Protein AF-A0A914TSH4-F1 (afdb_monomer)

Structure (mmCIF, N/CA/C/O backbone):
data_AF-A0A914TSH4-F1
#
_entry.id   AF-A0A914TSH4-F1
#
loop_
_atom_site.group_PDB
_atom_site.id
_atom_site.type_symbol
_atom_site.label_atom_id
_atom_site.label_alt_id
_atom_site.label_comp_id
_atom_site.label_asym_id
_atom_site.label_entity_id
_atom_site.label_seq_id
_atom_site.pdbx_PDB_ins_code
_atom_site.Cartn_x
_atom_site.Cartn_y
_atom_site.Cartn_z
_atom_site.occupancy
_atom_site.B_iso_or_equiv
_atom_site.auth_seq_id
_atom_site.auth_comp_id
_atom_site.auth_asym_id
_atom_site.auth_atom_id
_atom_site.pdbx_PDB_model_num
ATOM 1 N N . MET A 1 1 ? -80.966 27.528 54.114 1.00 31.36 1 MET A N 1
ATOM 2 C CA . MET A 1 1 ? -80.465 26.159 53.871 1.00 31.36 1 MET A CA 1
ATOM 3 C C . MET A 1 1 ? -79.794 26.132 52.509 1.00 31.36 1 MET A C 1
ATOM 5 O O . MET A 1 1 ? -80.444 26.576 51.578 1.00 31.36 1 MET A O 1
ATOM 9 N N . GLN A 1 2 ? -78.557 25.606 52.466 1.00 27.44 2 GLN A N 1
ATOM 10 C CA . GLN A 1 2 ? -77.833 25.006 51.320 1.00 27.44 2 GLN A CA 1
ATOM 11 C C . GLN A 1 2 ? -77.553 25.887 50.081 1.00 27.44 2 GLN A C 1
ATOM 13 O O . GLN A 1 2 ? -78.381 26.679 49.671 1.00 27.44 2 GLN A O 1
ATOM 18 N N . SER A 1 3 ? -76.422 25.795 49.381 1.00 27.14 3 SER A N 1
ATOM 19 C CA . SER A 1 3 ? -75.168 25.039 49.536 1.00 27.14 3 SER A CA 1
ATOM 20 C C . SER A 1 3 ? -74.209 25.528 48.442 1.00 27.14 3 SER A C 1
ATOM 22 O O . SER A 1 3 ? -74.629 25.719 47.303 1.00 27.14 3 SER A O 1
ATOM 24 N N . VAL A 1 4 ? -72.933 25.697 48.787 1.00 34.81 4 VAL A N 1
ATOM 25 C CA . VAL A 1 4 ? -71.831 26.100 47.899 1.00 34.81 4 VAL A CA 1
ATOM 26 C C . VAL A 1 4 ? -71.098 24.851 47.394 1.00 34.81 4 VAL A C 1
ATOM 28 O O . VAL A 1 4 ? -70.793 23.966 48.189 1.00 34.81 4 VAL A O 1
ATOM 31 N N . LEU A 1 5 ? -70.762 24.809 46.101 1.00 30.48 5 LEU A N 1
ATOM 32 C CA . LEU A 1 5 ? -69.767 23.902 45.509 1.00 30.48 5 LEU A CA 1
ATOM 33 C C . LEU A 1 5 ? -68.772 24.735 44.676 1.00 30.48 5 LEU A C 1
ATOM 35 O O . LEU A 1 5 ? -69.229 25.525 43.848 1.00 30.48 5 LEU A O 1
ATOM 39 N N . PRO A 1 6 ? -67.443 24.590 44.860 1.00 34.09 6 PRO A N 1
ATOM 40 C CA . PRO A 1 6 ? -66.451 25.310 44.071 1.00 34.09 6 PRO A CA 1
ATOM 41 C C . PRO A 1 6 ? -65.865 24.470 42.923 1.00 34.09 6 PRO A C 1
ATOM 43 O O . PRO A 1 6 ? -65.708 23.253 43.001 1.00 34.09 6 PRO A O 1
ATOM 46 N N . SER A 1 7 ? -65.500 25.183 41.861 1.00 31.00 7 SER A N 1
ATOM 47 C CA . SER A 1 7 ? -64.808 24.745 40.649 1.00 31.00 7 SER A CA 1
ATOM 48 C C . SER A 1 7 ? -63.428 24.126 40.924 1.00 31.00 7 SER A C 1
ATOM 50 O O . SER A 1 7 ? -62.534 24.799 41.442 1.00 31.00 7 SER A O 1
ATOM 52 N N . GLY A 1 8 ? -63.242 22.865 40.523 1.00 29.42 8 GLY A N 1
ATOM 53 C CA . GLY A 1 8 ? -61.968 22.142 40.556 1.00 29.42 8 GLY A CA 1
ATOM 54 C C . GLY A 1 8 ? -61.125 22.375 39.298 1.00 29.42 8 GLY A C 1
ATOM 55 O O . GLY A 1 8 ? -61.619 22.321 38.176 1.00 29.42 8 GLY A O 1
ATOM 56 N N . SER A 1 9 ? -59.840 22.644 39.512 1.00 28.81 9 SER A N 1
ATOM 57 C CA . SER A 1 9 ? -58.816 22.910 38.505 1.00 28.81 9 SER A CA 1
ATOM 58 C C . SER A 1 9 ? -58.264 21.619 37.886 1.00 28.81 9 SER A C 1
ATOM 60 O O . SER A 1 9 ? -57.811 20.718 38.589 1.00 28.81 9 SER A O 1
ATOM 62 N N . ASN A 1 10 ? -58.231 21.555 36.553 1.00 31.81 10 ASN A N 1
ATOM 63 C CA . ASN A 1 10 ? -57.461 20.556 35.812 1.00 31.81 10 ASN A CA 1
ATOM 64 C C . ASN A 1 10 ? -55.961 20.885 35.915 1.00 31.81 10 ASN A C 1
ATOM 66 O O . ASN A 1 10 ? -55.483 21.825 35.279 1.00 31.81 10 ASN A O 1
ATOM 70 N N . ARG A 1 11 ? -55.206 20.103 36.697 1.00 29.78 11 ARG A N 1
ATOM 71 C CA . ARG A 1 11 ? -53.736 20.040 36.618 1.00 29.78 11 ARG A CA 1
ATOM 72 C C . ARG A 1 11 ? -53.318 18.846 35.747 1.00 29.78 11 ARG A C 1
ATOM 74 O O . ARG A 1 11 ? -53.762 17.736 36.032 1.00 29.78 11 ARG A O 1
ATOM 81 N N . PRO A 1 12 ? -52.438 19.022 34.745 1.00 31.62 12 PRO A N 1
ATOM 82 C CA . PRO A 1 12 ? -51.828 17.906 34.029 1.00 31.62 12 PRO A CA 1
ATOM 83 C C . PRO A 1 12 ? -50.793 17.190 34.909 1.00 31.62 12 PRO A C 1
ATOM 85 O O . PRO A 1 12 ? -50.011 17.827 35.620 1.00 31.62 12 PRO A O 1
ATOM 88 N N . ILE A 1 13 ? -50.771 15.860 34.831 1.00 33.56 13 ILE A N 1
ATOM 89 C CA . ILE A 1 13 ? -49.806 14.993 35.513 1.00 33.56 13 ILE A CA 1
ATOM 90 C C . ILE A 1 13 ? -48.432 15.123 34.832 1.00 33.56 13 ILE A C 1
ATOM 92 O O . ILE A 1 13 ? -48.186 14.608 33.749 1.00 33.56 13 ILE A O 1
ATOM 96 N N . SER A 1 14 ? -47.578 15.893 35.505 1.00 34.06 14 SER A N 1
ATOM 97 C CA . SER A 1 14 ? -46.116 15.821 35.628 1.00 34.06 14 SER A CA 1
ATOM 98 C C . SER A 1 14 ? -45.246 15.433 34.413 1.00 34.06 14 SER A C 1
ATOM 100 O O . SER A 1 14 ? -44.970 14.269 34.128 1.00 34.06 14 SER A O 1
ATOM 102 N N . SER A 1 15 ? -44.625 16.475 33.861 1.00 37.78 15 SER A N 1
ATOM 103 C CA . SER A 1 15 ? -43.420 16.565 33.021 1.00 37.78 15 SER A CA 1
ATOM 104 C C . SER A 1 15 ? -42.094 16.203 33.736 1.00 37.78 15 SER A C 1
ATOM 106 O O . SER A 1 15 ? -41.021 16.730 33.422 1.00 37.78 15 SER A O 1
ATOM 108 N N . SER A 1 16 ? -42.127 15.311 34.725 1.00 34.12 16 SER A N 1
ATOM 109 C CA . SER A 1 16 ? -40.992 15.042 35.625 1.00 34.12 16 SER A CA 1
ATOM 110 C C . SER A 1 16 ? -39.987 14.003 35.109 1.00 34.12 16 SER A C 1
ATOM 112 O O . SER A 1 16 ? -38.845 14.009 35.557 1.00 34.12 16 SER A O 1
ATOM 114 N N . ILE A 1 17 ? -40.345 13.160 34.133 1.00 36.62 17 ILE A N 1
ATOM 115 C CA . ILE A 1 17 ? -39.396 12.194 33.534 1.00 36.62 17 ILE A CA 1
ATOM 116 C C . ILE A 1 17 ? -38.556 12.860 32.428 1.00 36.62 17 ILE A C 1
ATOM 118 O O . ILE A 1 17 ? -37.361 12.605 32.300 1.00 36.62 17 ILE A O 1
ATOM 122 N N . SER A 1 18 ? -39.143 13.795 31.674 1.00 35.25 18 SER A N 1
ATOM 123 C CA . SER A 1 18 ? -38.455 14.502 30.581 1.00 35.25 18 SER A CA 1
ATOM 124 C C . SER A 1 18 ? -37.430 15.538 31.060 1.00 35.25 18 SER A C 1
ATOM 126 O O . SER A 1 18 ? -36.549 15.921 30.293 1.00 35.25 18 SER A O 1
ATOM 128 N N . SER A 1 19 ? -37.535 16.012 32.303 1.00 32.09 19 SER A N 1
ATOM 129 C CA . SER A 1 19 ? -36.677 17.072 32.851 1.00 32.09 19 SER A CA 1
ATOM 130 C C . SER A 1 19 ? -35.422 16.549 33.564 1.00 32.09 19 SER A C 1
ATOM 132 O O . SER A 1 19 ? -34.485 17.319 33.776 1.00 32.09 19 SER A O 1
ATOM 134 N N . GLN A 1 20 ? -35.345 15.250 33.885 1.00 35.47 20 GLN A N 1
ATOM 135 C CA . GLN A 1 20 ? -34.131 14.645 34.457 1.00 35.47 20 GLN A CA 1
ATOM 136 C C . GLN A 1 20 ? -33.036 14.390 33.409 1.00 35.47 20 GLN A C 1
ATOM 138 O O . GLN A 1 20 ? -31.855 14.528 33.719 1.00 35.47 20 GLN A O 1
ATOM 143 N N . PHE A 1 21 ? -33.402 14.119 32.152 1.00 43.84 21 PHE A N 1
ATOM 144 C CA . PHE A 1 21 ? -32.431 13.931 31.065 1.00 43.84 21 PHE A CA 1
ATOM 145 C C . PHE A 1 21 ? -31.728 15.226 30.629 1.00 43.84 21 PHE A C 1
ATOM 147 O O . PHE A 1 21 ? -30.649 15.170 30.047 1.00 43.84 21 PHE A O 1
ATOM 154 N N . GLN A 1 22 ? -32.289 16.399 30.939 1.00 39.47 22 GLN A N 1
ATOM 155 C CA . GLN A 1 22 ? -31.724 17.691 30.528 1.00 39.47 22 GLN A CA 1
ATOM 156 C C . GLN A 1 22 ? -30.560 18.187 31.408 1.00 39.47 22 GLN A C 1
ATOM 158 O O . GLN A 1 22 ? -29.979 19.224 31.098 1.00 39.47 22 GLN A O 1
ATOM 163 N N . LYS A 1 23 ? -30.192 17.477 32.489 1.00 43.12 23 LYS A N 1
ATOM 164 C CA . LYS A 1 23 ? -29.119 17.899 33.417 1.00 43.12 23 LYS A CA 1
ATOM 165 C C . LYS A 1 23 ? -27.863 17.022 33.433 1.00 43.12 23 LYS A C 1
ATOM 167 O O . LYS A 1 23 ? -26.890 17.420 34.070 1.00 43.12 23 LYS A O 1
ATOM 172 N N . GLN A 1 24 ? -27.837 15.875 32.752 1.00 51.62 24 GLN A N 1
ATOM 173 C CA . GLN A 1 24 ? -26.616 15.063 32.665 1.00 51.62 24 GLN A CA 1
ATOM 174 C C . GLN A 1 24 ? -25.695 15.597 31.566 1.00 51.62 24 GLN A C 1
ATOM 176 O O . GLN A 1 24 ? -26.117 15.795 30.425 1.00 51.62 24 GLN A O 1
ATOM 181 N N . LYS A 1 25 ? -24.421 15.831 31.901 1.00 75.12 25 LYS A N 1
ATOM 182 C CA . LYS A 1 25 ? -23.419 16.243 30.909 1.00 75.12 25 LYS A CA 1
ATOM 183 C C . LYS A 1 25 ? -23.277 15.128 29.863 1.00 75.12 25 LYS A C 1
ATOM 185 O O . LYS A 1 25 ? -23.212 13.966 30.265 1.00 75.12 25 LYS A O 1
ATOM 190 N N . PRO A 1 26 ? -23.147 15.445 28.557 1.00 81.12 26 PRO A N 1
ATOM 191 C CA . PRO A 1 26 ? -23.009 14.447 27.493 1.00 81.12 26 PRO A CA 1
ATOM 192 C C . PRO A 1 26 ? -22.024 13.312 27.793 1.00 81.12 26 PRO A C 1
ATOM 194 O O . PRO A 1 26 ? -22.265 12.150 27.494 1.00 81.12 26 PRO A O 1
ATOM 197 N N . VAL A 1 27 ? -20.935 13.652 28.475 1.00 86.69 27 VAL A N 1
ATOM 198 C CA . VAL A 1 27 ? -19.877 12.733 28.893 1.00 86.69 27 VAL A CA 1
ATOM 199 C C . VAL A 1 27 ? -20.374 11.586 29.790 1.00 86.69 27 VAL A C 1
ATOM 201 O O . VAL A 1 27 ? -19.926 10.457 29.616 1.00 86.69 27 VAL A O 1
ATOM 204 N N . GLU A 1 28 ? -21.286 11.837 30.731 1.00 89.00 28 GLU A N 1
ATOM 205 C CA . GLU A 1 28 ? -21.681 10.864 31.768 1.00 89.00 28 GLU A CA 1
ATOM 206 C C . GLU A 1 28 ? -22.537 9.725 31.201 1.00 89.00 28 GLU A C 1
ATOM 208 O O . GLU A 1 28 ? -22.284 8.543 31.466 1.00 89.00 28 GLU A O 1
ATOM 213 N N . TRP A 1 29 ? -23.523 10.060 30.367 1.00 89.12 29 TRP A N 1
ATOM 214 C CA . TRP A 1 29 ? -24.368 9.046 29.742 1.00 89.12 29 TRP A CA 1
ATOM 215 C C . TRP A 1 29 ? -23.636 8.320 28.608 1.00 89.12 29 TRP A C 1
ATOM 217 O O . TRP A 1 29 ? -23.819 7.111 28.465 1.00 89.12 29 TRP A O 1
ATOM 227 N N . ILE A 1 30 ? -22.744 8.998 27.864 1.00 93.75 30 ILE A N 1
ATOM 228 C CA . ILE A 1 30 ? -21.856 8.335 26.891 1.00 93.75 30 ILE A CA 1
ATOM 229 C C . ILE A 1 30 ? -20.968 7.327 27.621 1.00 93.75 30 ILE A C 1
ATOM 231 O O . ILE A 1 30 ? -20.860 6.183 27.189 1.00 93.75 30 ILE A O 1
ATOM 235 N N . SER A 1 31 ? -20.377 7.711 28.756 1.00 93.44 31 SER A N 1
ATOM 236 C CA . SER A 1 31 ? -19.563 6.799 29.564 1.00 93.44 31 SER A CA 1
ATOM 237 C C . SER A 1 31 ? -20.365 5.587 30.038 1.00 93.44 31 SER A C 1
ATOM 239 O O . SER A 1 31 ? -19.867 4.468 29.968 1.00 93.44 31 SER A O 1
ATOM 241 N N . SER A 1 32 ? -21.612 5.786 30.470 1.00 94.06 32 SER A N 1
ATOM 242 C CA . SER A 1 32 ? -22.492 4.695 30.914 1.00 94.06 32 SER A CA 1
ATOM 243 C C . SER A 1 32 ? -22.866 3.742 29.771 1.00 94.06 32 SER A C 1
ATOM 245 O O . SER A 1 32 ? -22.896 2.525 29.957 1.00 94.06 32 SER A O 1
ATOM 247 N N . LEU A 1 33 ? -23.120 4.281 28.572 1.00 95.81 33 LEU A N 1
ATOM 248 C CA . LEU A 1 33 ? -23.376 3.492 27.366 1.00 95.81 33 LEU A CA 1
ATOM 249 C C . LEU A 1 33 ? -22.146 2.663 26.971 1.00 95.81 33 LEU A C 1
ATOM 251 O O . LEU A 1 33 ? -22.271 1.467 26.710 1.00 95.81 33 LEU A O 1
ATOM 255 N N . ILE A 1 34 ? -20.962 3.280 26.967 1.00 96.88 34 ILE A N 1
ATOM 256 C CA . ILE A 1 34 ? -19.705 2.599 26.635 1.00 96.88 34 ILE A CA 1
ATOM 257 C C . ILE A 1 34 ? -19.362 1.534 27.679 1.00 96.88 34 ILE A C 1
ATOM 259 O O . ILE A 1 34 ? -18.927 0.451 27.299 1.00 96.88 34 ILE A O 1
ATOM 263 N N . GLN A 1 35 ? -19.598 1.795 28.968 1.00 95.62 35 GLN A N 1
ATOM 264 C CA . GLN A 1 35 ? -19.380 0.806 30.024 1.00 95.62 35 GLN A CA 1
ATOM 265 C C . GLN A 1 35 ? -20.257 -0.430 29.809 1.00 95.62 35 GLN A C 1
ATOM 267 O O . GLN A 1 35 ? -19.746 -1.544 29.793 1.00 95.62 35 GLN A O 1
ATOM 272 N N . ARG A 1 36 ? -21.556 -0.242 29.537 1.00 94.38 36 ARG A N 1
ATOM 273 C CA . ARG A 1 36 ? -22.469 -1.356 29.233 1.00 94.38 36 ARG A CA 1
ATOM 274 C C . ARG A 1 36 ? -21.995 -2.165 28.028 1.00 94.38 36 ARG A C 1
ATOM 276 O O . ARG A 1 36 ? -22.022 -3.390 28.058 1.00 94.38 36 ARG A O 1
ATOM 283 N N . TYR A 1 37 ? -21.575 -1.476 26.972 1.00 95.75 37 TYR A N 1
ATOM 284 C CA . TYR A 1 37 ? -21.017 -2.110 25.785 1.00 95.75 37 TYR A CA 1
ATOM 285 C C . TYR A 1 37 ? -19.747 -2.914 26.110 1.00 95.75 37 TYR A C 1
ATOM 287 O O . TYR A 1 37 ? -19.612 -4.052 25.670 1.00 95.75 37 TYR A O 1
ATOM 295 N N . GLN A 1 38 ? -18.845 -2.358 26.924 1.00 95.06 38 GLN A N 1
ATOM 296 C CA . GLN A 1 38 ? -17.629 -3.029 27.377 1.00 95.06 38 GLN A CA 1
ATOM 297 C C . GLN A 1 38 ? -17.945 -4.276 28.213 1.00 95.06 38 GLN A C 1
ATOM 299 O O . GLN A 1 38 ? -17.349 -5.325 27.973 1.00 95.06 38 GLN A O 1
ATOM 304 N N . ASP A 1 39 ? -18.880 -4.200 29.158 1.00 92.19 39 ASP A N 1
ATOM 305 C CA . ASP A 1 39 ? -19.254 -5.323 30.031 1.00 92.19 39 ASP A CA 1
ATOM 306 C C . ASP A 1 39 ? -19.832 -6.511 29.239 1.00 92.19 39 ASP A C 1
ATOM 308 O O . ASP A 1 39 ? -19.694 -7.661 29.649 1.00 92.19 39 ASP A O 1
ATOM 312 N N . GLN A 1 40 ? -20.424 -6.245 28.070 1.00 91.50 40 GLN A N 1
ATOM 313 C CA . GLN A 1 40 ? -20.997 -7.249 27.164 1.00 91.50 40 GLN A CA 1
ATOM 314 C C . GLN A 1 40 ? -19.957 -7.956 26.276 1.00 91.50 40 GLN A C 1
ATOM 316 O O . GLN A 1 40 ? -20.297 -8.916 25.581 1.00 91.50 40 GLN A O 1
ATOM 321 N N . LEU A 1 41 ? -18.695 -7.512 26.267 1.00 92.19 41 LEU A N 1
ATOM 322 C CA . LEU A 1 41 ? -17.661 -8.104 25.416 1.00 92.19 41 LEU A CA 1
ATOM 323 C C . LEU A 1 41 ? -17.258 -9.516 25.888 1.00 92.19 41 LEU A C 1
ATOM 325 O O . LEU A 1 41 ? -17.175 -9.758 27.096 1.00 92.19 41 LEU A O 1
ATOM 329 N N . PRO A 1 42 ? -16.905 -10.436 24.965 1.00 89.69 42 PRO A N 1
ATOM 330 C CA . PRO A 1 42 ? -16.430 -11.789 25.296 1.00 89.69 42 PRO A CA 1
ATOM 331 C C . PRO A 1 42 ? -15.313 -11.838 26.344 1.00 89.69 42 PRO A C 1
ATOM 333 O O . PRO A 1 42 ? -15.267 -12.727 27.191 1.00 89.69 42 PRO A O 1
ATOM 336 N N . THR A 1 43 ? -14.416 -10.853 26.314 1.00 8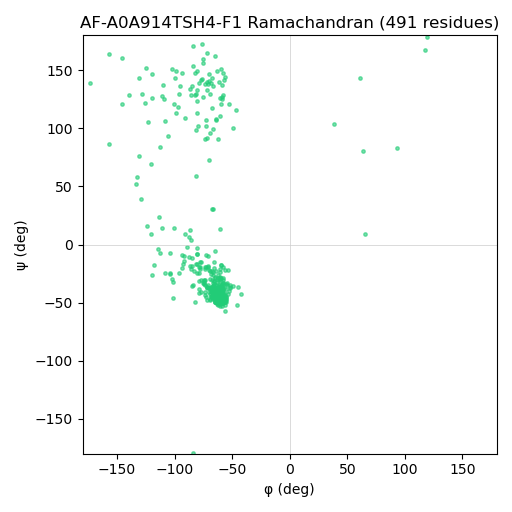9.12 43 THR A N 1
ATOM 337 C CA . THR A 1 43 ? -13.306 -10.728 27.268 1.00 89.12 43 THR A CA 1
ATOM 338 C C . THR A 1 43 ? -13.742 -10.435 28.704 1.00 89.12 43 THR A C 1
ATOM 340 O O . THR A 1 43 ? -12.988 -10.744 29.618 1.00 89.12 43 THR A O 1
ATOM 343 N N . ASN A 1 44 ? -14.925 -9.855 28.917 1.00 86.81 44 ASN A N 1
ATOM 344 C CA . ASN A 1 44 ? -15.442 -9.537 30.253 1.00 86.81 44 ASN A CA 1
ATOM 345 C C . ASN A 1 44 ? -16.499 -10.538 30.723 1.00 86.81 44 ASN A C 1
ATOM 347 O O . ASN A 1 44 ? -16.612 -10.799 31.917 1.00 86.81 44 ASN A O 1
ATOM 351 N N . THR A 1 45 ? -17.242 -11.139 29.795 1.00 83.12 45 THR A N 1
ATOM 352 C CA . THR A 1 45 ? -18.240 -12.166 30.121 1.00 83.12 45 THR A CA 1
ATOM 353 C C . THR A 1 45 ? -17.618 -13.545 30.348 1.00 83.12 45 THR A C 1
ATOM 355 O O . THR A 1 45 ? -18.214 -14.373 31.037 1.00 83.12 45 THR A O 1
ATOM 358 N N . GLY A 1 46 ? -16.439 -13.817 29.769 1.00 72.94 46 GLY A N 1
ATOM 359 C CA . GLY A 1 46 ? -15.738 -15.102 29.885 1.00 72.94 46 GLY A CA 1
ATOM 360 C C . GLY A 1 46 ? -16.479 -16.279 29.239 1.00 72.94 46 GLY A C 1
ATOM 361 O O . GLY A 1 46 ? -16.092 -17.431 29.429 1.00 72.94 46 GLY A O 1
ATOM 362 N N . LYS A 1 47 ? -17.552 -16.004 28.488 1.00 71.12 47 LYS A N 1
ATOM 363 C CA . LYS A 1 47 ? -18.437 -16.994 27.869 1.00 71.12 47 LYS A CA 1
ATOM 364 C C . LYS A 1 47 ? -18.536 -16.748 26.359 1.00 71.12 47 LYS A C 1
ATOM 366 O 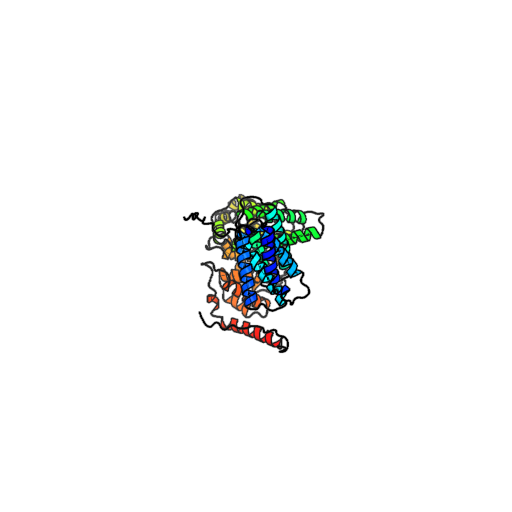O . LYS A 1 47 ? -18.389 -15.607 25.917 1.00 71.12 47 LYS A O 1
ATOM 371 N N . PRO A 1 48 ? -18.797 -17.793 25.551 1.00 67.19 48 PRO A N 1
ATOM 372 C CA . PRO A 1 48 ? -19.171 -17.609 24.153 1.00 67.19 48 PRO A CA 1
ATOM 373 C C . PRO A 1 48 ? -20.403 -16.703 24.049 1.00 67.19 48 PRO A C 1
ATOM 375 O O . PRO A 1 48 ? -21.296 -16.782 24.891 1.00 67.19 48 PRO A O 1
ATOM 378 N N . ILE A 1 49 ? -20.460 -15.868 23.009 1.00 75.50 49 ILE A N 1
ATOM 379 C CA . ILE A 1 49 ? -21.596 -14.967 22.774 1.00 75.50 49 ILE A CA 1
ATOM 380 C C . ILE A 1 49 ? -22.854 -15.804 22.505 1.00 75.50 49 ILE A C 1
ATOM 382 O O . ILE A 1 49 ? -22.993 -16.383 21.424 1.00 75.50 49 ILE A O 1
ATOM 386 N N . ASP A 1 50 ? -23.777 -15.835 23.464 1.00 81.12 50 ASP A N 1
ATOM 387 C CA . ASP A 1 50 ? -25.117 -16.379 23.266 1.00 81.12 50 ASP A CA 1
ATOM 388 C C . ASP A 1 50 ? -26.012 -15.404 22.475 1.00 81.12 50 ASP A C 1
ATOM 390 O O . ASP A 1 50 ? -25.635 -14.275 22.140 1.00 81.12 50 ASP A O 1
ATOM 394 N N . ARG A 1 51 ? -27.215 -15.860 22.110 1.00 84.56 51 ARG A N 1
ATOM 395 C CA . ARG A 1 51 ? -28.137 -15.083 21.270 1.00 84.56 51 ARG A CA 1
ATOM 396 C C . ARG A 1 51 ? -28.566 -13.770 21.936 1.00 84.56 51 ARG A C 1
ATOM 398 O O . ARG A 1 51 ? -28.661 -12.757 21.246 1.00 84.56 51 ARG A O 1
ATOM 405 N N . GLU A 1 52 ? -28.811 -13.786 23.243 1.00 84.69 52 GLU A N 1
ATOM 406 C CA . GLU A 1 52 ? -29.281 -12.622 24.004 1.00 84.69 52 GLU A CA 1
ATOM 407 C C . GLU A 1 52 ? -28.175 -11.576 24.165 1.00 84.69 52 GLU A C 1
ATOM 409 O O . GLU A 1 52 ? -28.377 -10.405 23.835 1.00 84.69 52 GLU A O 1
ATOM 414 N N . THR A 1 53 ? -26.970 -11.999 24.556 1.00 82.81 53 THR A N 1
ATOM 415 C CA . THR A 1 53 ? -25.787 -11.132 24.645 1.00 82.81 53 THR A CA 1
ATOM 416 C C . THR A 1 53 ? -25.492 -10.502 23.289 1.00 82.81 53 THR A C 1
ATOM 418 O O . THR A 1 53 ? -25.193 -9.311 23.217 1.00 82.81 53 THR A O 1
ATOM 421 N N . ARG A 1 54 ? -25.658 -11.251 22.189 1.00 86.62 54 ARG A N 1
ATOM 422 C CA . ARG A 1 54 ? -25.496 -10.705 20.834 1.00 86.62 54 ARG A CA 1
ATOM 423 C C . ARG A 1 54 ? -26.512 -9.614 20.508 1.00 86.62 54 ARG A C 1
ATOM 425 O O . ARG A 1 54 ? -26.144 -8.601 19.923 1.00 86.62 54 ARG A O 1
ATOM 432 N N . GLN A 1 55 ? -27.780 -9.804 20.867 1.00 88.38 55 GLN A N 1
ATOM 433 C CA . GLN A 1 55 ? -28.824 -8.800 20.639 1.00 88.38 55 GLN A CA 1
ATOM 434 C C . GLN A 1 55 ? -28.583 -7.530 21.460 1.00 88.38 55 GLN A C 1
ATOM 436 O O . GLN A 1 55 ? -28.716 -6.420 20.937 1.00 88.38 55 GLN A O 1
ATOM 441 N N . LEU A 1 56 ? -28.185 -7.683 22.724 1.00 87.88 56 LEU A N 1
ATOM 442 C CA . LEU A 1 56 ? -27.839 -6.562 23.594 1.00 87.88 56 LEU A CA 1
ATOM 443 C C . LEU A 1 56 ? -26.624 -5.796 23.065 1.00 87.88 56 LEU A C 1
ATOM 445 O O . LEU A 1 56 ? -26.669 -4.569 22.981 1.00 87.88 56 LEU A O 1
ATOM 449 N N . LEU A 1 57 ? -25.587 -6.516 22.640 1.00 90.31 57 LEU A N 1
ATOM 450 C CA . LEU A 1 57 ? -24.392 -5.936 22.040 1.00 90.31 57 LEU A CA 1
ATOM 451 C C . LEU A 1 57 ? -24.730 -5.167 20.756 1.00 90.31 57 LEU A C 1
ATOM 453 O O . LEU A 1 57 ? -24.295 -4.030 20.607 1.00 90.31 57 LEU A O 1
ATOM 457 N N . ASN A 1 58 ? -25.560 -5.734 19.874 1.00 90.94 58 ASN A N 1
ATOM 458 C CA . ASN A 1 58 ? -26.026 -5.058 18.659 1.00 90.94 58 ASN A CA 1
ATOM 459 C C . ASN A 1 58 ? -26.823 -3.786 18.981 1.00 90.94 58 ASN A C 1
ATOM 461 O O . ASN A 1 58 ? -26.669 -2.769 18.312 1.00 90.94 58 ASN A O 1
ATOM 465 N N . THR A 1 59 ? -27.645 -3.815 20.033 1.00 93.00 59 THR A N 1
ATOM 466 C CA . THR A 1 59 ? -28.394 -2.632 20.480 1.00 93.00 59 THR A CA 1
ATOM 467 C C . THR A 1 59 ? -27.441 -1.540 20.969 1.00 93.00 59 THR A C 1
ATOM 469 O O . THR A 1 59 ? -27.525 -0.398 20.516 1.00 93.00 59 THR A O 1
ATOM 472 N N . SER A 1 60 ? -26.494 -1.893 21.848 1.00 94.50 60 SER A N 1
ATOM 473 C CA . SER A 1 60 ? -25.455 -0.979 22.336 1.00 94.50 60 SER A CA 1
ATOM 474 C C . SER A 1 60 ? -24.636 -0.402 21.178 1.00 94.50 60 SER A C 1
ATOM 476 O O . SER A 1 60 ? -24.415 0.806 21.125 1.00 94.50 60 SER A O 1
ATOM 478 N N . HIS A 1 61 ? -24.249 -1.248 20.222 1.00 94.19 61 HIS A N 1
ATOM 479 C CA . HIS A 1 61 ? -23.535 -0.878 19.006 1.00 94.19 61 HIS A CA 1
ATOM 480 C C . HIS A 1 61 ? -24.294 0.190 18.210 1.00 94.19 61 HIS A C 1
ATOM 482 O O . HIS A 1 61 ? -23.778 1.287 18.017 1.00 94.19 61 HIS A O 1
ATOM 488 N N . THR A 1 62 ? -25.549 -0.063 17.824 1.00 95.31 62 THR A N 1
ATOM 489 C CA . THR A 1 62 ? -26.364 0.906 17.071 1.00 95.31 62 THR A CA 1
ATOM 490 C C . THR A 1 62 ? -26.545 2.225 17.825 1.00 95.31 62 THR A C 1
ATOM 492 O O . THR A 1 62 ? -26.470 3.298 17.223 1.00 95.31 62 THR A O 1
ATOM 495 N N . CYS A 1 63 ? -26.737 2.182 19.148 1.00 95.44 63 CYS A N 1
ATOM 496 C CA . CYS A 1 63 ? -26.783 3.394 19.966 1.00 95.44 63 CYS A CA 1
ATOM 497 C C . CYS A 1 63 ? -25.467 4.179 19.895 1.00 95.44 63 CYS A C 1
ATOM 499 O O . CYS A 1 63 ? -25.500 5.393 19.707 1.00 95.44 63 CYS A O 1
ATOM 501 N N . ILE A 1 64 ? -24.320 3.503 20.004 1.00 97.31 64 ILE A N 1
ATOM 502 C CA . ILE A 1 64 ? -22.995 4.127 19.904 1.00 97.31 64 ILE A CA 1
ATOM 503 C C . ILE A 1 64 ? -22.808 4.796 18.535 1.00 97.31 64 ILE A C 1
ATOM 505 O O . ILE A 1 64 ? -22.369 5.947 18.494 1.00 97.31 64 ILE A O 1
ATOM 509 N N . ILE A 1 65 ? -23.200 4.133 17.439 1.00 96.62 65 ILE A N 1
ATOM 510 C CA . ILE A 1 65 ? -23.129 4.714 16.087 1.00 96.62 65 ILE A CA 1
ATOM 511 C C . ILE A 1 65 ? -23.990 5.981 15.988 1.00 96.62 65 ILE A C 1
ATOM 513 O O . ILE A 1 65 ? -23.528 7.007 15.504 1.00 96.62 65 ILE A O 1
ATOM 517 N N . ASN A 1 66 ? -25.223 5.965 16.498 1.00 94.25 66 ASN A N 1
ATOM 518 C CA . ASN A 1 66 ? -26.093 7.146 16.447 1.00 94.25 66 ASN A CA 1
ATOM 519 C C . ASN A 1 66 ? -25.545 8.319 17.271 1.00 94.25 66 ASN A C 1
ATOM 521 O O . ASN A 1 66 ? -25.641 9.476 16.866 1.00 94.25 66 ASN A O 1
ATOM 525 N N . VAL A 1 67 ? -24.939 8.024 18.418 1.00 94.56 67 VAL A N 1
ATOM 526 C CA . VAL A 1 67 ? -24.336 9.031 19.296 1.00 94.56 67 VAL A CA 1
ATOM 527 C C . VAL A 1 67 ? -23.067 9.625 18.682 1.00 94.56 67 VAL A C 1
ATOM 529 O O . VAL A 1 67 ? -22.802 10.822 18.844 1.00 94.56 67 VAL A O 1
ATOM 532 N N . SER A 1 68 ? -22.287 8.823 17.951 1.00 93.88 68 SER A N 1
ATOM 533 C CA . SER A 1 68 ? -21.040 9.272 17.326 1.00 93.88 68 SER A CA 1
ATOM 534 C C . SER A 1 68 ? -21.268 10.383 16.295 1.00 93.88 68 SER A C 1
ATOM 536 O O . SER A 1 68 ? -20.426 11.272 16.180 1.00 93.88 68 SER A O 1
ATOM 538 N N . LYS A 1 69 ? -22.443 10.430 15.651 1.00 91.25 69 LYS A N 1
ATOM 539 C CA . LYS A 1 69 ? -22.822 11.481 14.687 1.00 91.25 69 LYS A CA 1
ATOM 540 C C . LYS A 1 69 ? -22.711 12.896 15.261 1.00 91.25 69 LYS A C 1
ATOM 542 O O . LYS A 1 69 ? -22.325 13.825 14.558 1.00 91.25 69 LYS A O 1
ATOM 547 N N . HIS A 1 70 ? -22.994 13.062 16.554 1.00 88.69 70 HIS A N 1
ATOM 548 C CA . HIS A 1 70 ? -22.933 14.362 17.234 1.00 88.69 70 HIS A CA 1
ATOM 549 C C . HIS A 1 70 ? -21.751 14.481 18.208 1.00 88.69 70 HIS A C 1
ATOM 551 O O . HIS A 1 70 ? -21.264 15.583 18.467 1.00 88.69 70 HIS A O 1
ATOM 557 N N . HIS A 1 71 ? -21.244 13.357 18.723 1.00 90.31 71 HIS A N 1
ATOM 558 C CA . HIS A 1 71 ? -20.203 13.319 19.755 1.00 90.31 71 HIS A CA 1
ATOM 559 C C . HIS A 1 71 ? -19.021 12.405 19.394 1.00 90.31 71 HIS A C 1
ATOM 561 O O . HIS A 1 71 ? -18.453 11.743 20.265 1.00 90.31 71 HIS A O 1
ATOM 567 N N . LEU A 1 72 ? -18.615 12.403 18.118 1.00 90.56 72 LEU A N 1
ATOM 568 C CA . LEU A 1 72 ? -17.595 11.504 17.561 1.00 90.56 72 LEU A CA 1
ATOM 569 C C . LEU A 1 72 ? -16.336 11.386 18.428 1.00 90.56 72 LEU A C 1
ATOM 571 O O . LEU A 1 72 ? -15.935 10.285 18.779 1.00 90.56 72 LEU A O 1
ATOM 575 N N . HIS A 1 73 ? -15.727 12.513 18.806 1.00 90.31 73 HIS A N 1
ATOM 576 C CA . HIS A 1 73 ? -14.471 12.522 19.564 1.00 90.31 73 HIS A CA 1
ATOM 577 C C . HIS A 1 73 ? -14.584 11.831 20.935 1.00 90.31 73 HIS A C 1
ATOM 579 O O . HIS A 1 73 ? -13.673 11.101 21.322 1.00 90.31 73 HIS A O 1
ATOM 585 N N . LEU A 1 74 ? -15.702 12.008 21.654 1.00 91.62 74 LEU A N 1
ATOM 586 C CA . LEU A 1 74 ? -15.930 11.354 22.948 1.00 91.62 74 LEU A CA 1
ATOM 587 C C . LEU A 1 74 ? -16.104 9.848 22.772 1.00 91.62 74 LEU A C 1
ATOM 589 O O . LEU A 1 74 ? -15.496 9.072 23.510 1.00 91.62 74 LEU A O 1
ATOM 593 N N . VAL A 1 75 ? -16.904 9.449 21.779 1.00 95.00 75 VAL A N 1
ATOM 594 C CA . VAL A 1 75 ? -17.174 8.042 21.467 1.00 95.00 75 VAL A CA 1
ATOM 595 C C . VAL A 1 75 ? -15.898 7.329 21.036 1.00 95.00 75 VAL A C 1
ATOM 597 O O . VAL A 1 75 ? -15.543 6.310 21.619 1.00 95.00 75 VAL A O 1
ATOM 600 N N . VAL A 1 76 ? -15.165 7.888 20.072 1.00 94.38 76 VAL A N 1
ATOM 601 C CA . VAL A 1 76 ? -13.917 7.310 19.558 1.00 94.38 76 VAL A CA 1
ATOM 602 C C . VAL A 1 76 ? -12.881 7.180 20.672 1.00 94.38 76 VAL A C 1
ATOM 604 O O . VAL A 1 76 ? -12.296 6.112 20.839 1.00 94.38 76 VAL A O 1
ATOM 607 N N . LEU A 1 77 ? -12.687 8.219 21.493 1.00 93.06 77 LEU A N 1
ATOM 608 C CA . LEU A 1 77 ? -11.746 8.155 22.612 1.00 93.06 77 LEU A CA 1
ATOM 609 C C . LEU A 1 77 ? -12.143 7.083 23.639 1.00 93.06 77 LEU A C 1
ATOM 611 O O . LEU A 1 77 ? -11.273 6.422 24.209 1.00 93.06 77 LEU A O 1
ATOM 615 N N . ALA A 1 78 ? -13.441 6.912 23.894 1.00 95.62 78 ALA A N 1
ATOM 616 C CA . ALA A 1 78 ? -13.941 5.881 24.793 1.00 95.62 78 ALA A CA 1
ATOM 617 C C . ALA A 1 78 ? -13.762 4.472 24.200 1.00 95.62 78 ALA A C 1
ATOM 619 O O . ALA A 1 78 ? -13.274 3.588 24.897 1.00 95.62 78 ALA A O 1
ATOM 620 N N . LEU A 1 79 ? -14.037 4.272 22.908 1.00 96.94 79 LEU A N 1
ATOM 621 C CA . LEU A 1 79 ? -13.807 2.999 22.214 1.00 96.94 79 LEU A CA 1
ATOM 622 C C . LEU A 1 79 ? -12.321 2.620 22.156 1.00 96.94 79 LEU A C 1
ATOM 624 O O . LEU A 1 79 ? -11.987 1.457 22.360 1.00 96.94 79 LEU A O 1
ATOM 628 N N . VAL A 1 80 ? -11.412 3.583 21.958 1.00 95.56 80 VAL A N 1
ATOM 629 C CA . VAL A 1 80 ? -9.960 3.335 22.045 1.00 95.56 80 VAL A CA 1
ATOM 630 C C . VAL A 1 80 ? -9.561 2.897 23.458 1.00 95.56 80 VAL A C 1
ATOM 632 O O . VAL A 1 80 ? -8.750 1.986 23.608 1.00 95.56 80 VAL A O 1
ATOM 635 N N . ARG A 1 81 ? -10.154 3.485 24.508 1.00 95.88 81 ARG A N 1
ATOM 636 C CA . ARG A 1 81 ? -9.943 3.026 25.895 1.00 95.88 81 ARG A CA 1
ATOM 637 C C . ARG A 1 81 ? -10.436 1.593 26.103 1.00 95.88 81 ARG A C 1
ATOM 639 O O . ARG A 1 81 ? -9.711 0.798 26.696 1.00 95.88 81 ARG A O 1
ATOM 646 N N . VAL A 1 82 ? -11.610 1.248 25.571 1.00 96.56 82 VAL A N 1
ATOM 647 C CA . VAL A 1 82 ? -12.125 -0.131 25.596 1.00 96.56 82 VAL A CA 1
ATOM 648 C C . VAL A 1 82 ? -11.164 -1.076 24.872 1.00 96.56 82 VAL A C 1
ATOM 650 O O . VAL A 1 82 ? -10.813 -2.114 25.423 1.00 96.56 82 VAL A O 1
ATOM 653 N N . LEU A 1 83 ? -10.676 -0.708 23.684 1.00 95.94 83 LEU A N 1
ATOM 654 C CA . LEU A 1 83 ? -9.733 -1.520 22.908 1.00 95.94 83 LEU A CA 1
ATOM 655 C C . LEU A 1 83 ? -8.419 -1.770 23.663 1.00 95.94 83 LEU A C 1
ATOM 657 O O . LEU A 1 83 ? -7.959 -2.908 23.719 1.00 95.94 83 LEU A O 1
ATOM 661 N N . LYS A 1 84 ? -7.856 -0.744 24.313 1.00 94.56 84 LYS A N 1
ATOM 662 C CA . LYS A 1 84 ? -6.680 -0.883 25.191 1.00 94.56 84 LYS A CA 1
ATOM 663 C C . LYS A 1 84 ? -6.949 -1.818 26.376 1.00 94.56 84 LYS A C 1
ATOM 665 O O . LYS A 1 84 ? -6.097 -2.630 26.742 1.00 94.56 84 LYS A O 1
ATOM 670 N N . GLY A 1 85 ? -8.148 -1.749 26.955 1.00 93.62 85 GLY A N 1
ATOM 671 C CA . GLY A 1 85 ? -8.591 -2.673 28.003 1.00 93.62 85 GLY A CA 1
ATOM 672 C C . GLY A 1 85 ? -8.690 -4.117 27.503 1.00 93.62 85 GLY A C 1
ATOM 673 O O . GLY A 1 85 ? -8.180 -5.029 28.146 1.00 93.62 85 GLY A O 1
ATOM 674 N N . VAL A 1 86 ? -9.255 -4.324 26.310 1.00 93.00 86 VAL A N 1
ATOM 675 C CA . VAL A 1 86 ? -9.307 -5.637 25.648 1.00 93.00 86 VAL A CA 1
ATOM 676 C C . VAL A 1 86 ? -7.892 -6.163 25.398 1.00 93.00 86 VAL A C 1
ATOM 678 O O . VAL A 1 86 ? -7.597 -7.300 25.749 1.00 93.00 86 VAL A O 1
ATOM 681 N N . ASN A 1 87 ? -6.994 -5.334 24.857 1.00 90.75 87 ASN A N 1
ATOM 682 C CA . ASN A 1 87 ? -5.616 -5.716 24.538 1.00 90.75 87 ASN A CA 1
ATOM 683 C C . ASN A 1 87 ? -4.771 -6.069 25.770 1.00 90.75 87 ASN A C 1
ATOM 685 O O . ASN A 1 87 ? -3.862 -6.887 25.654 1.00 90.75 87 ASN A O 1
ATOM 689 N N . SER A 1 88 ? -5.068 -5.482 26.931 1.00 90.50 88 SER A N 1
ATOM 690 C CA . SER A 1 88 ? -4.359 -5.760 28.187 1.00 90.50 88 SER A CA 1
ATOM 691 C C . SER A 1 88 ? -4.951 -6.924 28.996 1.00 90.50 88 SER A C 1
ATOM 693 O O . SER A 1 88 ? -4.388 -7.297 30.029 1.00 90.50 88 SER A O 1
ATOM 695 N N . SER A 1 89 ? -6.050 -7.534 28.536 1.00 87.25 89 SER A N 1
ATOM 696 C CA . SER A 1 89 ? -6.711 -8.631 29.246 1.00 87.25 89 SER A CA 1
ATOM 697 C C . SER A 1 89 ? -5.855 -9.904 29.271 1.00 87.25 89 SER A C 1
ATOM 699 O O . SER A 1 89 ? -5.561 -10.492 28.232 1.00 87.25 89 SER A O 1
ATOM 701 N N . ARG A 1 90 ? -5.463 -10.348 30.476 1.00 75.62 90 ARG A N 1
ATOM 702 C CA . ARG A 1 90 ? -4.560 -11.500 30.693 1.00 75.62 90 ARG A CA 1
ATOM 703 C C . ARG A 1 90 ? -5.266 -12.845 30.894 1.00 75.62 90 ARG A C 1
ATOM 705 O O . ARG A 1 90 ? -4.620 -13.879 30.791 1.00 75.62 90 ARG A O 1
ATOM 712 N N . TRP A 1 91 ? -6.566 -12.843 31.192 1.00 66.19 91 TRP A N 1
ATOM 713 C CA . TRP A 1 91 ? -7.297 -14.025 31.683 1.00 66.19 91 TRP A CA 1
ATOM 714 C C . TRP A 1 91 ? -8.351 -14.548 30.699 1.00 66.19 91 TRP A C 1
ATOM 716 O O . TRP A 1 91 ? -9.322 -15.180 31.103 1.00 66.19 91 TRP A O 1
ATOM 726 N N . THR A 1 92 ? -8.199 -14.253 29.407 1.00 74.06 92 THR A N 1
ATOM 727 C CA . THR A 1 92 ? -9.219 -14.547 28.389 1.00 74.06 92 THR A CA 1
ATOM 728 C C . THR A 1 92 ? -8.677 -15.477 27.317 1.00 74.06 92 THR A C 1
ATOM 730 O O . THR A 1 92 ? -7.493 -15.440 26.991 1.00 74.06 92 THR A O 1
ATOM 733 N N . SER A 1 93 ? -9.542 -16.339 26.777 1.00 86.00 93 SER A N 1
ATOM 734 C CA . SER A 1 93 ? -9.158 -17.200 25.659 1.00 86.00 93 SER A CA 1
ATOM 735 C C . SER A 1 93 ? -8.812 -16.357 24.429 1.00 86.00 93 SER A C 1
ATOM 737 O O . SER A 1 93 ? -9.398 -15.296 24.201 1.00 86.00 93 SER A O 1
ATOM 739 N N . GLU A 1 94 ? -7.896 -16.845 23.593 1.00 85.94 94 GLU A N 1
ATOM 740 C CA . GLU A 1 94 ? -7.483 -16.151 22.365 1.00 85.94 94 GLU A CA 1
ATOM 741 C C . GLU A 1 94 ? -8.666 -15.881 21.418 1.00 85.94 94 GLU A C 1
ATOM 743 O O . GLU A 1 94 ? -8.732 -14.840 20.757 1.00 85.94 94 GLU A O 1
ATOM 748 N N . VAL A 1 95 ? -9.650 -16.787 21.410 1.00 86.50 95 VAL A N 1
ATOM 749 C CA . VAL A 1 95 ? -10.900 -16.640 20.657 1.00 86.50 95 VAL A CA 1
ATOM 750 C C . VAL A 1 95 ? -11.718 -15.460 21.181 1.00 86.50 95 VAL A C 1
ATOM 752 O O . VAL A 1 95 ? -12.127 -14.611 20.389 1.00 86.50 95 VAL A O 1
ATOM 755 N N . ALA A 1 96 ? -11.925 -15.364 22.499 1.00 87.44 96 ALA A N 1
ATOM 756 C CA . ALA A 1 96 ? -12.663 -14.257 23.107 1.00 87.44 96 ALA A CA 1
ATOM 757 C C . ALA A 1 96 ? -11.941 -12.919 22.887 1.00 87.44 96 ALA A C 1
ATOM 759 O O . ALA A 1 96 ? -12.570 -11.932 22.509 1.00 87.44 96 ALA A O 1
ATOM 760 N N . LEU A 1 97 ? -10.615 -12.901 23.038 1.00 90.00 97 LEU A N 1
ATOM 761 C CA . LEU A 1 97 ? -9.776 -11.734 22.773 1.00 90.00 97 LEU A CA 1
ATOM 762 C C . LEU A 1 97 ? -9.915 -11.255 21.320 1.00 90.00 97 LEU A C 1
ATOM 764 O O . LEU A 1 97 ? -10.143 -10.071 21.065 1.00 90.00 97 LEU A O 1
ATOM 768 N N . SER A 1 98 ? -9.821 -12.178 20.362 1.00 90.00 98 SER A N 1
ATOM 769 C CA . SER A 1 98 ? -9.943 -11.874 18.934 1.00 90.00 98 SER A CA 1
ATOM 770 C C . SER A 1 98 ? -11.344 -11.385 18.566 1.00 90.00 98 SER A C 1
ATOM 772 O O . SER A 1 98 ? -11.477 -10.412 17.823 1.00 90.00 98 SER A O 1
ATOM 774 N N . GLN A 1 99 ? -12.389 -12.002 19.121 1.00 90.88 99 GLN A N 1
ATOM 775 C CA . GLN A 1 99 ? -13.775 -11.574 18.920 1.00 90.88 99 GLN A CA 1
ATOM 776 C C . GLN A 1 99 ? -14.030 -10.179 19.499 1.00 90.88 99 GLN A C 1
ATOM 778 O O . GLN A 1 99 ? -14.534 -9.318 18.780 1.00 90.88 99 GLN A O 1
ATOM 783 N N . SER A 1 100 ? -13.627 -9.918 20.749 1.00 93.69 100 SER A N 1
ATOM 784 C CA . SER A 1 100 ? -13.738 -8.589 21.366 1.00 93.69 100 SER A CA 1
ATOM 785 C C . SER A 1 100 ? -13.025 -7.518 20.540 1.00 93.69 100 SER A C 1
ATOM 787 O O . SER A 1 100 ? -13.593 -6.455 20.300 1.00 93.69 100 SER A O 1
ATOM 789 N N . ARG A 1 101 ? -11.803 -7.796 20.057 1.00 94.19 101 ARG A N 1
ATOM 790 C CA . ARG A 1 101 ? -11.066 -6.875 19.175 1.00 94.19 101 ARG A CA 1
ATOM 791 C C . ARG A 1 101 ? -11.863 -6.558 17.917 1.00 94.19 101 ARG A C 1
ATOM 793 O O . ARG A 1 101 ? -12.030 -5.389 17.593 1.00 94.19 101 ARG A O 1
ATOM 800 N N . LEU A 1 102 ? -12.371 -7.576 17.223 1.00 94.69 102 LEU A N 1
ATOM 801 C CA . LEU A 1 102 ? -13.133 -7.381 15.987 1.00 94.69 102 LEU A CA 1
ATOM 802 C C . LEU A 1 102 ? -14.399 -6.555 16.207 1.00 94.69 102 LEU A C 1
ATOM 804 O O . LEU A 1 102 ? -14.642 -5.641 15.427 1.00 94.69 102 LEU A O 1
ATOM 808 N N . ILE A 1 103 ? -15.142 -6.831 17.279 1.00 95.25 103 ILE A N 1
ATOM 809 C CA . ILE A 1 103 ? -16.363 -6.109 17.659 1.00 95.25 103 ILE A CA 1
ATOM 810 C C . ILE A 1 103 ? -16.066 -4.621 17.915 1.00 95.25 103 ILE A C 1
ATOM 812 O O . ILE A 1 103 ? -16.730 -3.736 17.372 1.00 95.25 103 ILE A O 1
ATOM 816 N N . VAL A 1 104 ? -15.021 -4.321 18.695 1.00 97.31 104 VAL A N 1
ATOM 817 C CA . VAL A 1 104 ? -14.626 -2.933 18.990 1.00 97.31 104 VAL A CA 1
ATOM 818 C C . VAL A 1 104 ? -14.120 -2.213 17.740 1.00 97.31 104 VAL A C 1
ATOM 820 O O . VAL A 1 104 ? -14.506 -1.069 17.506 1.00 97.31 104 VAL A O 1
ATOM 823 N N . LEU A 1 105 ? -13.298 -2.873 16.918 1.00 97.75 105 LEU A N 1
ATOM 824 C CA . LEU A 1 105 ? -12.797 -2.306 15.663 1.00 97.75 105 LEU A CA 1
ATOM 825 C C . LEU A 1 105 ? -13.924 -2.058 14.654 1.00 97.75 105 LEU A C 1
ATOM 827 O O . LEU A 1 105 ? -13.899 -1.056 13.951 1.00 97.75 105 LEU A O 1
ATOM 831 N N . GLU A 1 106 ? -14.913 -2.946 14.580 1.00 97.38 106 GLU A N 1
ATOM 832 C CA . GLU A 1 106 ? -16.095 -2.777 13.732 1.00 97.38 106 GLU A CA 1
ATOM 833 C C . GLU A 1 106 ? -16.905 -1.548 14.137 1.00 97.38 106 GLU A C 1
ATOM 835 O O . GLU A 1 106 ? -17.096 -0.653 13.318 1.00 97.38 106 GLU A O 1
ATOM 840 N N . THR A 1 107 ? -17.240 -1.441 15.423 1.00 97.94 107 THR A N 1
ATOM 841 C CA . THR A 1 107 ? -17.963 -0.285 15.973 1.00 97.94 107 THR A CA 1
ATOM 842 C C . THR A 1 107 ? -17.211 1.021 15.722 1.00 97.94 107 THR A C 1
ATOM 844 O O . THR A 1 107 ? -17.796 2.034 15.337 1.00 97.94 107 THR A O 1
ATOM 847 N N . LEU A 1 108 ? -15.891 1.008 15.939 1.00 97.88 108 LEU A N 1
ATOM 848 C CA . LEU A 1 108 ? -15.033 2.164 15.712 1.00 97.88 108 LEU A CA 1
ATOM 849 C C . LEU A 1 108 ? -15.018 2.569 14.233 1.00 97.88 108 LEU A C 1
ATOM 851 O O . LEU A 1 108 ? -15.145 3.753 13.924 1.00 97.88 108 LEU A O 1
ATOM 855 N N . LEU A 1 109 ? -14.882 1.600 13.325 1.00 97.62 109 LEU A N 1
ATOM 856 C CA . LEU A 1 109 ? -14.887 1.848 11.886 1.00 97.62 109 LEU A CA 1
ATOM 857 C C . LEU A 1 109 ? -16.224 2.433 11.425 1.00 97.62 109 LEU A C 1
ATOM 859 O O . LEU A 1 109 ? -16.228 3.414 10.688 1.00 97.62 109 LEU A O 1
ATOM 863 N N . GLU A 1 110 ? -17.347 1.886 11.888 1.00 97.50 110 GLU A N 1
ATOM 864 C CA . GLU A 1 110 ? -18.675 2.408 11.557 1.00 97.50 110 GLU A CA 1
ATOM 865 C C . GLU A 1 110 ? -18.891 3.828 12.092 1.00 97.50 110 GLU A C 1
ATOM 867 O O . GLU A 1 110 ? -19.367 4.691 11.357 1.00 97.50 110 GLU A O 1
ATOM 872 N N . CYS A 1 111 ? -18.436 4.129 13.315 1.00 96.44 111 CYS A N 1
ATOM 873 C CA . CYS A 1 111 ? -18.475 5.497 13.840 1.00 96.44 111 CYS A CA 1
ATOM 874 C C . CYS A 1 111 ? -17.697 6.482 12.958 1.00 96.44 111 CYS A C 1
ATOM 876 O O . CYS A 1 111 ? -18.128 7.614 12.759 1.00 96.44 111 CYS A O 1
ATOM 878 N N . LEU A 1 112 ? -16.537 6.066 12.444 1.00 95.50 112 LEU A N 1
ATOM 879 C CA . LEU A 1 112 ? -15.721 6.887 11.551 1.00 95.50 112 LEU A CA 1
ATOM 880 C C . LEU A 1 112 ? -16.322 6.975 10.143 1.00 95.50 112 LEU A C 1
ATOM 882 O O . LEU A 1 112 ? -16.147 7.987 9.469 1.00 95.50 112 LEU A O 1
ATOM 886 N N . ASN A 1 113 ? -17.026 5.949 9.668 1.00 95.31 113 ASN A N 1
ATOM 887 C CA . ASN A 1 113 ? -17.712 5.980 8.377 1.00 95.31 113 ASN A CA 1
ATOM 888 C C . ASN A 1 113 ? -18.843 7.012 8.363 1.00 95.31 113 ASN A C 1
ATOM 890 O O . ASN A 1 113 ? -18.911 7.780 7.408 1.00 95.31 113 ASN A O 1
ATOM 894 N N . GLU A 1 114 ? -19.607 7.129 9.450 1.00 92.56 114 GLU A N 1
ATOM 895 C CA . GLU A 1 114 ? -20.656 8.150 9.612 1.00 92.56 114 GLU A CA 1
ATOM 896 C C . GLU A 1 114 ? -20.114 9.581 9.799 1.00 92.56 114 GLU A C 1
ATOM 898 O O . GLU A 1 114 ? -20.882 10.542 9.796 1.00 92.56 114 GLU A O 1
ATOM 903 N N . ALA A 1 115 ? -18.803 9.753 9.993 1.00 89.38 115 ALA A N 1
ATOM 904 C CA . ALA A 1 115 ? -18.206 11.065 10.195 1.00 89.38 115 ALA A CA 1
ATOM 905 C C . ALA A 1 115 ? -18.037 11.838 8.878 1.00 89.38 115 ALA A C 1
ATOM 907 O O . ALA A 1 115 ? -17.553 11.310 7.875 1.00 89.38 115 ALA A O 1
ATOM 908 N N . GLU A 1 116 ? -18.330 13.133 8.902 1.00 83.00 116 GLU A N 1
ATOM 909 C CA . GLU A 1 116 ? -18.037 14.028 7.783 1.00 83.00 116 GLU A CA 1
ATOM 910 C C . GLU A 1 116 ? -16.674 14.722 7.956 1.00 83.00 116 GLU A C 1
ATOM 912 O O . GLU A 1 116 ? -16.263 15.010 9.091 1.00 83.00 116 GLU A O 1
ATOM 917 N N . PRO A 1 117 ? -15.958 15.022 6.853 1.00 76.56 117 PRO A N 1
ATOM 918 C CA . PRO A 1 117 ? -14.768 15.864 6.899 1.00 76.56 117 PRO A CA 1
ATOM 919 C C . PRO A 1 117 ? -15.127 17.237 7.477 1.00 76.56 117 PRO A C 1
ATOM 921 O O . PRO A 1 117 ? -16.047 17.901 7.006 1.00 76.56 117 PRO A O 1
ATOM 924 N N . THR A 1 118 ? -14.415 17.683 8.510 1.00 67.19 118 THR A N 1
ATOM 925 C CA . THR A 1 118 ? -14.714 18.975 9.137 1.00 67.19 118 THR A CA 1
ATOM 926 C C . THR A 1 118 ? -14.129 20.140 8.354 1.00 67.19 118 THR A C 1
ATOM 928 O O . THR A 1 118 ? -12.929 20.164 8.075 1.00 67.19 118 THR A O 1
ATOM 931 N N . SER A 1 119 ? -14.943 21.169 8.122 1.00 58.12 119 SER A N 1
ATOM 932 C CA . SER A 1 119 ? -14.488 22.482 7.663 1.00 58.12 119 SER A CA 1
ATOM 933 C C . SER A 1 119 ? -13.753 23.206 8.796 1.00 58.12 119 SER A C 1
ATOM 935 O O . SER A 1 119 ? -14.367 23.876 9.622 1.00 58.12 119 SER A O 1
ATOM 937 N N . GLY A 1 120 ? -12.432 23.042 8.865 1.00 65.88 120 GLY A N 1
ATOM 938 C CA . GLY A 1 120 ? -11.564 23.755 9.808 1.00 65.88 120 GLY A CA 1
ATOM 939 C C . GLY A 1 120 ? -10.830 22.859 10.806 1.00 65.88 120 GLY A C 1
ATOM 940 O O . GLY A 1 120 ? -11.107 21.667 10.953 1.00 65.88 120 GLY A O 1
ATOM 941 N N . ARG A 1 121 ? -9.845 23.454 11.487 1.00 71.25 121 ARG A N 1
ATOM 942 C CA . ARG A 1 121 ? -8.968 22.754 12.431 1.00 71.25 121 ARG A CA 1
ATOM 943 C C . ARG A 1 121 ? -9.660 22.574 13.783 1.00 71.25 121 ARG A C 1
ATOM 945 O O . ARG A 1 121 ? -10.038 23.554 14.417 1.00 71.25 121 ARG A O 1
ATOM 952 N N . ASN A 1 122 ? -9.774 21.333 14.253 1.00 80.06 122 ASN A N 1
ATOM 953 C CA . ASN A 1 122 ? -10.258 21.009 15.596 1.00 80.06 122 ASN A CA 1
ATOM 954 C C . ASN A 1 122 ? -9.202 20.171 16.334 1.00 80.06 122 ASN A C 1
ATOM 956 O O . ASN A 1 122 ? -9.035 18.983 16.057 1.00 80.06 122 ASN A O 1
ATOM 960 N N . VAL A 1 123 ? -8.497 20.802 17.275 1.00 81.88 123 VAL A N 1
ATOM 961 C CA . VAL A 1 123 ? -7.345 20.216 17.984 1.00 81.88 123 VAL A CA 1
ATOM 962 C C . VAL A 1 123 ? -7.733 18.982 18.805 1.00 81.88 123 VAL A C 1
ATOM 964 O O . VAL A 1 123 ? -6.993 18.001 18.829 1.00 81.88 123 VAL A O 1
ATOM 967 N N . GLU A 1 124 ? -8.904 18.988 19.445 1.00 81.06 124 GLU A N 1
ATOM 968 C CA . GLU A 1 124 ? -9.380 17.849 20.242 1.00 81.06 124 GLU A CA 1
ATOM 969 C C . GLU A 1 124 ? -9.664 16.630 19.359 1.00 81.06 124 GLU A C 1
ATOM 971 O O . GLU A 1 124 ? -9.276 15.507 19.695 1.00 81.06 124 GLU A O 1
ATOM 976 N N . ARG A 1 125 ? -10.282 16.848 18.189 1.00 82.00 125 ARG A N 1
ATOM 977 C CA . ARG A 1 125 ? -10.490 15.793 17.187 1.00 82.00 125 ARG A CA 1
ATOM 978 C C . ARG A 1 125 ? -9.158 15.285 16.637 1.00 82.00 125 ARG A C 1
ATOM 980 O O . ARG A 1 125 ? -8.968 14.076 16.579 1.00 82.00 125 ARG A O 1
ATOM 987 N N . GLU A 1 126 ? -8.216 16.168 16.305 1.00 85.06 126 GLU A N 1
ATOM 988 C CA . GLU A 1 126 ? -6.877 15.770 15.840 1.00 85.06 126 GLU A CA 1
ATOM 989 C C . GLU A 1 126 ? -6.127 14.923 16.883 1.00 85.06 126 GLU A C 1
ATOM 991 O O . GLU A 1 126 ? -5.551 13.889 16.540 1.00 85.06 126 GLU A O 1
ATOM 996 N N . CYS A 1 127 ? -6.176 15.311 18.161 1.00 87.44 127 CYS A N 1
ATOM 997 C CA . CYS A 1 127 ? -5.583 14.552 19.264 1.00 87.44 127 CYS A CA 1
ATOM 998 C C . CYS A 1 127 ? -6.245 13.172 19.428 1.00 87.44 127 CYS A C 1
ATOM 1000 O O . CYS A 1 127 ? -5.566 12.154 19.566 1.00 87.44 127 CYS A O 1
ATOM 1002 N N . CYS A 1 128 ? -7.575 13.116 19.329 1.00 90.25 128 CYS A N 1
ATOM 1003 C CA . CYS A 1 128 ? -8.328 11.866 19.360 1.00 90.25 128 CYS A CA 1
ATOM 1004 C C . CYS A 1 128 ? -7.898 10.916 18.229 1.00 90.25 128 CYS A C 1
ATOM 1006 O O . CYS A 1 128 ? -7.559 9.761 18.485 1.00 90.25 128 CYS A O 1
ATOM 1008 N N . MET A 1 129 ? -7.825 11.416 16.993 1.00 92.75 129 MET A N 1
ATOM 1009 C CA . MET A 1 129 ? -7.396 10.626 15.835 1.00 92.75 129 MET A CA 1
ATOM 1010 C C . MET A 1 129 ? -5.935 10.1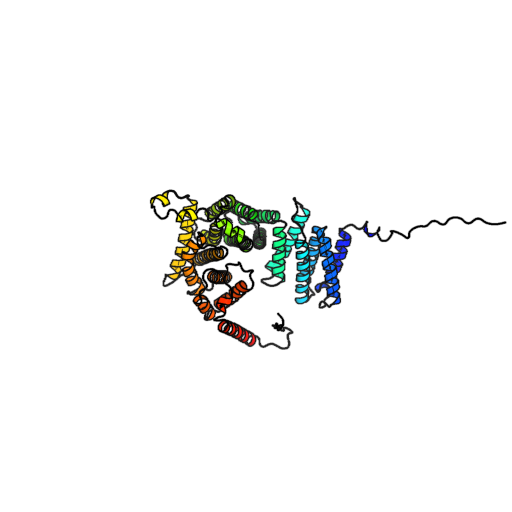99 15.937 1.00 92.75 129 MET A C 1
ATOM 1012 O O . MET A 1 129 ? -5.581 9.100 15.511 1.00 92.75 129 MET A O 1
ATOM 1016 N N . LYS A 1 130 ? -5.089 11.017 16.574 1.00 92.12 130 LYS A N 1
ATOM 1017 C CA . LYS A 1 130 ? -3.716 10.631 16.888 1.00 92.12 130 LYS A CA 1
ATOM 1018 C C . LYS A 1 130 ? -3.663 9.352 17.731 1.00 92.12 130 LYS A C 1
ATOM 1020 O O . LYS A 1 130 ? -2.913 8.450 17.363 1.00 92.12 130 LYS A O 1
ATOM 1025 N N . ASN A 1 131 ? -4.486 9.263 18.774 1.00 91.88 131 ASN A N 1
ATOM 1026 C CA . ASN A 1 131 ? -4.561 8.084 19.640 1.00 91.88 131 ASN A CA 1
ATOM 1027 C C . ASN A 1 131 ? -5.112 6.854 18.902 1.00 91.88 131 ASN A C 1
ATOM 1029 O O . ASN A 1 131 ? -4.670 5.737 19.159 1.00 91.88 131 ASN A O 1
ATOM 1033 N N . VAL A 1 132 ? -6.060 7.049 17.976 1.00 95.38 132 VAL A N 1
ATOM 1034 C CA . VAL A 1 132 ? -6.571 5.960 17.126 1.00 95.38 132 VAL A CA 1
ATOM 1035 C C . VAL A 1 132 ? -5.441 5.373 16.284 1.00 95.38 132 VAL A C 1
ATOM 1037 O O . VAL A 1 132 ? -5.246 4.162 16.292 1.00 95.38 132 VAL A O 1
ATOM 1040 N N . LEU A 1 133 ? -4.679 6.218 15.582 1.00 95.56 133 LEU A N 1
ATOM 1041 C CA . LEU A 1 133 ? -3.592 5.768 14.706 1.00 95.56 133 LEU A CA 1
ATOM 1042 C C . LEU A 1 133 ? -2.501 5.004 15.469 1.00 95.56 133 LEU A C 1
ATOM 1044 O O . LEU A 1 133 ? -1.996 4.008 14.958 1.00 95.56 133 LEU A O 1
ATOM 1048 N N . GLU A 1 134 ? -2.164 5.443 16.683 1.00 93.38 134 GLU A N 1
ATOM 1049 C CA . GLU A 1 134 ? -1.201 4.753 17.554 1.00 93.38 134 GLU A CA 1
ATOM 1050 C C . GLU A 1 134 ? -1.679 3.344 17.925 1.00 93.38 134 GLU A C 1
ATOM 1052 O O . GLU A 1 134 ? -0.925 2.382 17.799 1.00 93.38 134 GLU A O 1
ATOM 1057 N N . GLU A 1 135 ? -2.951 3.191 18.300 1.00 93.50 135 GLU A N 1
ATOM 1058 C CA . GLU A 1 135 ? -3.498 1.874 18.640 1.00 93.50 135 GLU A CA 1
ATOM 1059 C C . GLU A 1 135 ? -3.612 0.963 17.406 1.00 93.50 135 GLU A C 1
ATOM 1061 O O . GLU A 1 135 ? -3.339 -0.238 17.479 1.00 93.50 135 GLU A O 1
ATOM 1066 N N . MET A 1 136 ? -3.977 1.520 16.244 1.00 95.94 136 MET A N 1
ATOM 1067 C CA . MET A 1 136 ? -4.044 0.746 15.000 1.00 95.94 136 MET A CA 1
ATOM 1068 C C . MET A 1 136 ? -2.663 0.256 14.564 1.00 95.94 136 MET A C 1
ATOM 1070 O O . MET A 1 136 ? -2.548 -0.867 14.077 1.00 95.94 136 MET A O 1
ATOM 1074 N N . TRP A 1 137 ? -1.615 1.059 14.761 1.00 93.81 137 TRP A N 1
ATOM 1075 C CA . TRP A 1 137 ? -0.240 0.655 14.471 1.00 93.81 137 TRP A CA 1
ATOM 1076 C C . TRP A 1 137 ? 0.181 -0.587 15.255 1.00 93.81 137 TRP A C 1
ATOM 1078 O O . TRP A 1 137 ? 0.726 -1.520 14.661 1.00 93.81 137 TRP A O 1
ATOM 1088 N N . ILE A 1 138 ? -0.125 -0.638 16.555 1.00 91.75 138 ILE A N 1
ATOM 1089 C CA . ILE A 1 138 ? 0.174 -1.800 17.403 1.00 91.75 138 ILE A CA 1
ATOM 1090 C C . ILE A 1 138 ? -0.474 -3.055 16.807 1.00 91.75 138 ILE A C 1
ATOM 1092 O O . ILE A 1 138 ? 0.191 -4.067 16.589 1.00 91.75 138 ILE A O 1
ATOM 1096 N N . LEU A 1 139 ? -1.760 -2.975 16.452 1.00 92.50 139 LEU A N 1
ATOM 1097 C CA . LEU A 1 139 ? -2.483 -4.103 15.863 1.00 92.50 139 LEU A CA 1
ATOM 1098 C C . LEU A 1 139 ? -1.919 -4.523 14.499 1.00 92.50 139 LEU A C 1
ATOM 1100 O O . LEU A 1 139 ? -1.776 -5.720 14.245 1.00 92.50 139 LEU A O 1
ATOM 1104 N N . ILE A 1 140 ? -1.579 -3.565 13.632 1.00 92.94 140 ILE A N 1
ATOM 1105 C CA . ILE A 1 140 ? -1.010 -3.828 12.299 1.00 92.94 140 ILE A CA 1
ATOM 1106 C C . ILE A 1 140 ? 0.377 -4.473 12.397 1.00 92.94 140 ILE A C 1
ATOM 1108 O O . ILE A 1 140 ? 0.712 -5.308 11.556 1.00 92.94 140 ILE A O 1
ATOM 1112 N N . SER A 1 141 ? 1.160 -4.106 13.411 1.00 88.94 141 SER A N 1
ATOM 1113 C CA . SER A 1 141 ? 2.522 -4.606 13.628 1.00 88.94 141 SER A CA 1
ATOM 1114 C C . SER A 1 141 ? 2.540 -5.996 14.250 1.00 88.94 141 SER A C 1
ATOM 1116 O O . SER A 1 141 ? 3.314 -6.854 13.835 1.00 88.94 141 SER A O 1
ATOM 1118 N N . CYS A 1 142 ? 1.661 -6.247 15.223 1.00 86.06 142 CYS A N 1
ATOM 1119 C CA . CYS A 1 142 ? 1.595 -7.530 15.920 1.00 86.06 142 CYS A CA 1
ATOM 1120 C C . CYS A 1 142 ? 0.887 -8.630 15.114 1.00 86.06 142 CYS A C 1
ATOM 1122 O O . CYS A 1 142 ? 1.004 -9.804 15.457 1.00 86.06 142 CYS A O 1
ATOM 1124 N N . THR A 1 143 ? 0.145 -8.286 14.054 1.00 83.31 143 THR A N 1
ATOM 1125 C CA . THR A 1 143 ? -0.593 -9.261 13.236 1.00 83.31 143 THR A CA 1
ATOM 1126 C C . THR A 1 143 ? -0.112 -9.241 11.786 1.00 83.31 143 THR A C 1
ATOM 1128 O O . THR A 1 143 ? -0.096 -8.203 11.132 1.00 83.31 143 THR A O 1
ATOM 1131 N N . ARG A 1 144 ? 0.283 -10.404 11.245 1.00 73.94 144 ARG A N 1
ATOM 1132 C CA . ARG A 1 144 ? 0.794 -10.497 9.859 1.00 73.94 144 ARG A CA 1
ATOM 1133 C C . ARG A 1 144 ? -0.324 -10.479 8.814 1.00 73.94 144 ARG A C 1
ATOM 1135 O O . ARG A 1 144 ? -0.166 -9.884 7.754 1.00 73.94 144 ARG A O 1
ATOM 1142 N N . SER A 1 145 ? -1.448 -11.128 9.106 1.00 78.19 145 SER A N 1
ATOM 1143 C CA . SER A 1 145 ? -2.622 -11.232 8.232 1.00 78.19 145 SER A CA 1
ATOM 1144 C C . SER A 1 145 ? -3.867 -11.533 9.070 1.00 78.19 145 SER A C 1
ATOM 1146 O O . SER A 1 145 ? -3.750 -11.941 10.225 1.00 78.19 145 SER A O 1
ATOM 1148 N N . GLY A 1 146 ? -5.052 -11.334 8.496 1.00 89.31 146 GLY A N 1
ATOM 1149 C CA . GLY A 1 146 ? -6.325 -11.701 9.110 1.00 89.31 146 GLY A CA 1
ATOM 1150 C C . GLY A 1 146 ? -7.276 -10.525 9.347 1.00 89.31 146 GLY A C 1
ATOM 1151 O O . GLY A 1 146 ? -6.958 -9.368 9.056 1.00 89.31 146 GLY A O 1
ATOM 1152 N N . PRO A 1 147 ? -8.472 -10.809 9.886 1.00 92.94 147 PRO A N 1
ATOM 1153 C CA . PRO A 1 147 ? -9.569 -9.845 9.936 1.00 92.94 147 PRO A CA 1
ATOM 1154 C C . PRO A 1 147 ? -9.282 -8.653 10.861 1.00 92.94 147 PRO A C 1
ATOM 1156 O O . PRO A 1 147 ? -9.687 -7.536 10.548 1.00 92.94 147 PRO A O 1
ATOM 1159 N N . ILE A 1 148 ? -8.538 -8.858 11.958 1.00 94.12 148 ILE A N 1
ATOM 1160 C CA . ILE A 1 148 ? -8.150 -7.784 12.893 1.00 94.12 148 ILE A CA 1
ATOM 1161 C C . ILE A 1 148 ? -7.255 -6.771 12.179 1.00 94.12 148 ILE A C 1
ATOM 1163 O O . ILE A 1 148 ? -7.539 -5.574 12.195 1.00 94.12 148 ILE A O 1
ATOM 1167 N N . ARG A 1 149 ? -6.218 -7.265 11.491 1.00 94.25 149 ARG A N 1
ATOM 1168 C CA . ARG A 1 149 ? -5.306 -6.440 10.698 1.00 94.25 149 ARG A CA 1
ATOM 1169 C C . ARG A 1 149 ? -6.056 -5.658 9.626 1.00 94.25 149 ARG A C 1
ATOM 1171 O O . ARG A 1 149 ? -5.849 -4.458 9.481 1.00 94.25 149 ARG A O 1
ATOM 1178 N N . ASN A 1 150 ? -6.950 -6.330 8.902 1.00 94.56 150 ASN A N 1
ATOM 1179 C CA . ASN A 1 150 ? -7.721 -5.723 7.820 1.00 94.56 150 ASN A CA 1
ATOM 1180 C C . ASN A 1 150 ? -8.646 -4.612 8.336 1.00 94.56 150 ASN A C 1
ATOM 1182 O O . ASN A 1 150 ? -8.678 -3.532 7.746 1.00 94.56 150 ASN A O 1
ATOM 1186 N N . LYS A 1 151 ? -9.345 -4.827 9.463 1.00 96.00 151 LYS A N 1
ATOM 1187 C CA . LYS A 1 151 ? -10.163 -3.778 10.091 1.00 96.00 151 LYS A CA 1
ATOM 1188 C C . LYS A 1 151 ? -9.305 -2.613 10.602 1.00 96.00 151 LYS A C 1
ATOM 1190 O O . LYS A 1 151 ? -9.678 -1.466 10.381 1.00 96.00 151 LYS A O 1
ATOM 1195 N N . ALA A 1 152 ? -8.142 -2.874 11.205 1.00 96.75 152 ALA A N 1
ATOM 1196 C CA . ALA A 1 152 ? -7.225 -1.814 11.637 1.00 96.75 152 ALA A CA 1
ATOM 1197 C C . ALA A 1 152 ? -6.720 -0.960 10.456 1.00 96.75 152 ALA A C 1
ATOM 1199 O O . ALA A 1 152 ? -6.718 0.267 10.536 1.00 96.75 152 ALA A O 1
ATOM 1200 N N . ILE A 1 153 ? -6.373 -1.590 9.328 1.00 96.12 153 ILE A N 1
ATOM 1201 C CA . ILE A 1 153 ? -6.001 -0.889 8.087 1.00 96.12 153 ILE A CA 1
ATOM 1202 C C . ILE A 1 153 ? -7.167 -0.050 7.553 1.00 96.12 153 ILE A C 1
ATOM 1204 O O . ILE A 1 153 ? -6.953 1.096 7.162 1.00 96.12 153 ILE A O 1
ATOM 1208 N N . ALA A 1 154 ? -8.394 -0.578 7.566 1.00 96.69 154 ALA A N 1
ATOM 1209 C CA . ALA A 1 154 ? -9.580 0.166 7.140 1.00 96.69 154 ALA A CA 1
ATOM 1210 C C . ALA A 1 154 ? -9.833 1.404 8.020 1.00 96.69 154 ALA A C 1
ATOM 1212 O O . ALA A 1 154 ? -10.140 2.476 7.501 1.00 96.69 154 ALA A O 1
ATOM 1213 N N . ILE A 1 155 ? -9.629 1.289 9.337 1.00 97.62 155 ILE A N 1
ATOM 1214 C CA . ILE A 1 155 ? -9.705 2.421 10.270 1.00 97.62 155 ILE A CA 1
ATOM 1215 C C . ILE A 1 155 ? -8.629 3.459 9.947 1.00 97.62 155 ILE A C 1
ATOM 1217 O O . ILE A 1 155 ? -8.950 4.638 9.833 1.00 97.62 155 ILE A O 1
ATOM 1221 N N . VAL A 1 156 ? -7.372 3.044 9.744 1.00 97.06 156 VAL A N 1
ATOM 1222 C CA . VAL A 1 156 ? -6.284 3.955 9.343 1.00 97.06 156 VAL A CA 1
ATOM 1223 C C . VAL A 1 156 ? -6.629 4.682 8.046 1.00 97.06 156 VAL A C 1
ATOM 1225 O O . VAL A 1 156 ? -6.496 5.904 7.981 1.00 97.06 156 VAL A O 1
ATOM 1228 N N . ALA A 1 157 ? -7.117 3.960 7.036 1.00 95.50 157 ALA A N 1
ATOM 1229 C CA . ALA A 1 157 ? -7.532 4.546 5.767 1.00 95.50 157 ALA A CA 1
ATOM 1230 C C . ALA A 1 157 ? -8.643 5.587 5.966 1.00 95.50 157 ALA A C 1
ATOM 1232 O O . ALA A 1 157 ? -8.561 6.688 5.418 1.00 95.50 157 ALA A O 1
ATOM 1233 N N . ARG A 1 158 ? -9.643 5.281 6.803 1.00 95.25 158 ARG A N 1
ATOM 1234 C CA . ARG A 1 158 ? -10.750 6.197 7.084 1.00 95.25 158 ARG A CA 1
ATOM 1235 C C . ARG A 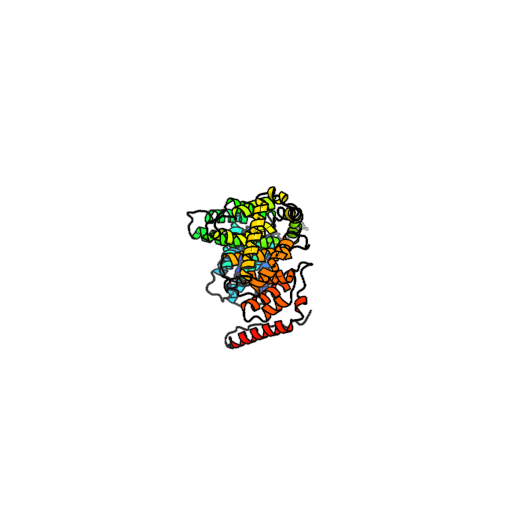1 158 ? -10.305 7.435 7.862 1.00 95.25 158 ARG A C 1
ATOM 1237 O O . ARG A 1 158 ? -10.677 8.544 7.485 1.00 95.25 158 ARG A O 1
ATOM 1244 N N . VAL A 1 159 ? -9.476 7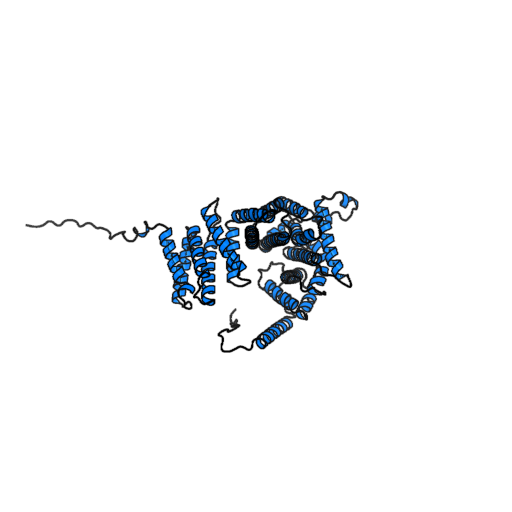.274 8.895 1.00 94.81 159 VAL A N 1
ATOM 1245 C CA . VAL A 1 159 ? -8.885 8.399 9.641 1.00 94.81 159 VAL A CA 1
ATOM 1246 C C . VAL A 1 159 ? -8.047 9.275 8.712 1.00 94.81 159 VAL A C 1
ATOM 1248 O O . VAL A 1 159 ? -8.166 10.498 8.750 1.00 94.81 159 VAL A O 1
ATOM 1251 N N . GLY A 1 160 ? -7.242 8.661 7.841 1.00 93.62 160 GLY A N 1
ATOM 1252 C CA . GLY A 1 160 ? -6.430 9.375 6.863 1.00 93.62 160 GLY A CA 1
ATOM 1253 C C . GLY A 1 160 ? -7.257 10.178 5.857 1.00 93.62 160 GLY A C 1
ATOM 1254 O O . GLY A 1 160 ? -6.868 11.294 5.519 1.00 93.62 160 GLY A O 1
ATOM 1255 N N . ALA A 1 161 ? -8.418 9.664 5.442 1.00 91.38 161 ALA A N 1
ATOM 1256 C CA . ALA A 1 161 ? -9.357 10.380 4.577 1.00 91.38 161 ALA A CA 1
ATOM 1257 C C . ALA A 1 161 ? -10.056 11.553 5.291 1.00 91.38 161 ALA A C 1
ATOM 1259 O O . ALA A 1 161 ? -10.271 12.600 4.690 1.00 91.38 161 ALA A O 1
ATOM 1260 N N . LEU A 1 162 ? -10.394 11.404 6.576 1.00 90.25 162 LEU A N 1
ATOM 1261 C CA . LEU A 1 162 ? -11.024 12.468 7.371 1.00 90.25 162 LEU A CA 1
ATOM 1262 C C . LEU A 1 162 ? -10.037 13.575 7.772 1.00 90.25 162 LEU A C 1
ATOM 1264 O O . LEU A 1 162 ? -10.419 14.737 7.890 1.00 90.25 162 LEU A O 1
ATOM 1268 N N . HIS A 1 163 ? -8.771 13.214 7.994 1.00 90.81 163 HIS A N 1
ATOM 1269 C CA . HIS A 1 163 ? -7.749 14.090 8.566 1.00 90.81 163 HIS A CA 1
ATOM 1270 C C . HIS A 1 163 ? -6.431 14.024 7.785 1.00 90.81 163 HIS A C 1
ATOM 1272 O O . HIS A 1 163 ? -5.353 13.840 8.352 1.00 90.81 163 HIS A O 1
ATOM 1278 N N . SER A 1 164 ? -6.486 14.212 6.467 1.00 91.00 164 SER A N 1
ATOM 1279 C CA . SER A 1 164 ? -5.295 14.141 5.608 1.00 91.00 164 SER A CA 1
ATOM 1280 C C . SER A 1 164 ? -4.220 15.185 5.966 1.00 91.00 164 SER A C 1
ATOM 1282 O O . SER A 1 164 ? -3.029 14.916 5.819 1.00 91.00 164 SER A O 1
ATOM 1284 N N . GLY A 1 165 ? -4.603 16.339 6.529 1.00 91.19 165 GLY A N 1
ATOM 1285 C CA . GLY A 1 165 ? -3.656 17.327 7.068 1.00 91.19 165 GLY A CA 1
ATOM 1286 C C . GLY A 1 165 ? -2.840 16.809 8.263 1.00 91.19 165 GLY A C 1
ATOM 1287 O O . GLY A 1 165 ? -1.633 17.040 8.335 1.00 91.19 165 GLY A O 1
ATOM 1288 N N . LEU A 1 166 ? -3.462 16.029 9.160 1.00 92.00 166 LEU A N 1
ATOM 1289 C CA . LEU A 1 166 ? -2.756 15.354 10.257 1.00 92.00 166 LEU A CA 1
ATOM 1290 C C . LEU A 1 166 ? -1.731 14.360 9.701 1.00 92.00 166 LEU A C 1
ATOM 1292 O O . LEU A 1 166 ? -0.593 14.333 10.172 1.00 92.00 166 LEU A O 1
ATOM 1296 N N . MET A 1 167 ? -2.117 13.586 8.684 1.00 94.81 167 MET A N 1
ATOM 1297 C CA . MET A 1 167 ? -1.232 12.630 8.014 1.00 94.81 167 MET A CA 1
ATOM 1298 C C . MET A 1 167 ? -0.016 13.329 7.394 1.00 94.81 167 MET A C 1
ATOM 1300 O O . MET A 1 167 ? 1.114 12.907 7.630 1.00 94.81 167 MET A O 1
ATOM 1304 N N . LEU A 1 168 ? -0.227 14.457 6.710 1.00 95.50 168 LEU A N 1
ATOM 1305 C CA . LEU A 1 168 ? 0.853 15.256 6.129 1.00 95.50 168 LEU A CA 1
ATOM 1306 C C . LEU A 1 168 ? 1.807 15.812 7.203 1.00 95.50 168 LEU A C 1
ATOM 1308 O O . LEU A 1 168 ? 3.019 15.670 7.076 1.00 95.50 168 LEU A O 1
ATOM 1312 N N . SER A 1 169 ? 1.277 16.350 8.308 1.00 94.75 169 SER A N 1
ATOM 1313 C CA . SER A 1 169 ? 2.101 16.866 9.419 1.00 94.75 169 SER A CA 1
ATOM 1314 C C . SER A 1 169 ? 2.920 15.781 10.139 1.00 94.75 169 SER A C 1
ATOM 1316 O O . SER A 1 169 ? 3.961 16.054 10.740 1.00 94.75 169 SER A O 1
ATOM 1318 N N . ARG A 1 170 ? 2.435 14.531 10.135 1.00 94.88 170 ARG A N 1
ATOM 1319 C CA . ARG A 1 170 ? 3.172 13.373 10.657 1.00 94.88 170 ARG A CA 1
ATOM 1320 C C . ARG A 1 170 ? 4.246 12.921 9.680 1.00 94.88 170 ARG A C 1
ATOM 1322 O O . ARG A 1 170 ? 5.341 12.604 10.132 1.00 94.88 170 ARG A O 1
ATOM 1329 N N . LEU A 1 171 ? 3.944 12.922 8.381 1.00 97.38 171 LEU A N 1
ATOM 1330 C CA . LEU A 1 171 ? 4.917 12.624 7.335 1.00 97.38 171 LEU A CA 1
ATOM 1331 C C . LEU A 1 171 ? 6.092 13.606 7.386 1.00 97.38 171 LEU A C 1
ATOM 1333 O O . LEU A 1 171 ? 7.234 13.167 7.356 1.00 97.38 171 LEU A O 1
ATOM 1337 N N . GLU A 1 172 ? 5.827 14.905 7.528 1.00 97.56 172 GLU A N 1
ATOM 1338 C CA . GLU A 1 172 ? 6.872 15.932 7.621 1.00 97.56 172 GLU A CA 1
ATOM 1339 C C . GLU A 1 172 ? 7.842 15.650 8.771 1.00 97.56 172 GLU A C 1
ATOM 1341 O O . GLU A 1 172 ? 9.048 15.550 8.556 1.00 97.56 172 GLU A O 1
ATOM 1346 N N . ARG A 1 173 ? 7.314 15.424 9.980 1.00 96.31 173 ARG A N 1
ATOM 1347 C CA . ARG A 1 173 ? 8.132 15.096 11.157 1.00 96.31 173 ARG A CA 1
ATOM 1348 C C . ARG A 1 173 ? 8.880 13.774 11.004 1.00 96.31 173 ARG A C 1
ATOM 1350 O O . ARG A 1 173 ? 10.034 13.684 11.407 1.00 96.31 173 ARG A O 1
ATOM 1357 N N . ALA A 1 174 ? 8.243 12.761 10.413 1.00 97.19 174 ALA A N 1
ATOM 1358 C CA . ALA A 1 174 ? 8.889 11.480 10.150 1.00 97.19 174 ALA A CA 1
ATOM 1359 C C . ALA A 1 174 ? 10.074 11.651 9.188 1.00 97.19 174 ALA A C 1
ATOM 1361 O O . ALA A 1 174 ? 11.174 11.198 9.479 1.00 97.19 174 ALA A O 1
ATOM 1362 N N . LEU A 1 175 ? 9.888 12.362 8.076 1.00 97.88 175 LEU A N 1
ATOM 1363 C CA . LEU A 1 175 ? 10.958 12.620 7.113 1.00 97.88 175 LEU A CA 1
ATOM 1364 C C . LEU A 1 175 ? 12.084 13.479 7.707 1.00 97.88 175 LEU A C 1
ATOM 1366 O O . LEU A 1 175 ? 13.249 13.198 7.441 1.00 97.88 175 LEU A O 1
ATOM 1370 N N . GLN A 1 176 ? 11.767 14.473 8.544 1.00 96.88 176 GLN A N 1
ATOM 1371 C CA . GLN A 1 176 ? 12.771 15.260 9.272 1.00 96.88 176 GLN A CA 1
ATOM 1372 C C . GLN A 1 176 ? 13.634 14.377 10.186 1.00 96.88 176 GLN A C 1
ATOM 1374 O O . GLN A 1 176 ? 14.857 14.476 10.132 1.00 96.88 176 GLN A O 1
ATOM 1379 N N . ALA A 1 177 ? 13.023 13.474 10.961 1.00 96.75 177 ALA A N 1
ATOM 1380 C CA . ALA A 1 177 ? 13.745 12.536 11.828 1.00 96.75 177 ALA A CA 1
ATOM 1381 C C . ALA A 1 177 ? 14.639 11.565 11.030 1.00 96.75 177 ALA A C 1
ATOM 1383 O O . ALA A 1 177 ? 15.808 11.357 11.359 1.00 96.75 177 ALA A O 1
ATOM 1384 N N . LEU A 1 178 ? 14.127 11.027 9.917 1.00 96.75 178 LEU A N 1
ATOM 1385 C CA . LEU A 1 178 ? 14.881 10.106 9.054 1.00 96.75 178 LEU A CA 1
ATOM 1386 C C . LEU A 1 178 ? 15.987 10.805 8.242 1.00 96.75 178 LEU A C 1
ATOM 1388 O O . LEU A 1 178 ? 16.909 10.142 7.761 1.00 96.75 178 LEU A O 1
ATOM 1392 N N . LYS A 1 179 ? 15.903 12.131 8.074 1.00 95.69 179 LYS A N 1
ATOM 1393 C CA . LYS A 1 179 ? 16.945 12.966 7.461 1.00 95.69 179 LYS A CA 1
ATOM 1394 C C . LYS A 1 179 ? 18.013 13.404 8.466 1.00 95.69 179 LYS A C 1
ATOM 1396 O O . LYS A 1 179 ? 19.171 13.511 8.077 1.00 95.69 179 LYS A O 1
ATOM 1401 N N . ALA A 1 180 ? 17.637 13.668 9.717 1.00 95.06 180 ALA A N 1
ATOM 1402 C CA . ALA A 1 180 ? 18.552 14.140 10.752 1.00 95.06 180 ALA A CA 1
ATOM 1403 C C . ALA A 1 180 ? 19.708 13.151 10.987 1.00 95.06 180 ALA A C 1
ATOM 1405 O O . ALA A 1 180 ? 19.494 11.936 11.021 1.00 95.06 180 ALA A O 1
ATOM 1406 N N . GLU A 1 181 ? 20.926 13.681 11.139 1.00 87.12 181 GLU A N 1
ATOM 1407 C CA . GLU A 1 181 ? 22.137 12.887 11.402 1.00 87.12 181 GLU A CA 1
ATOM 1408 C C . GLU A 1 181 ? 22.163 12.359 12.841 1.00 87.12 181 GLU A C 1
ATOM 1410 O O . GLU A 1 181 ? 22.483 11.195 13.067 1.00 87.12 181 GLU A O 1
ATOM 1415 N N . GLU A 1 182 ? 21.751 13.192 13.799 1.00 84.38 182 GLU A N 1
ATOM 1416 C CA . GLU A 1 182 ? 21.633 12.845 15.214 1.00 84.38 182 GLU A CA 1
ATOM 1417 C C . GLU A 1 182 ? 20.154 12.673 15.574 1.00 84.38 182 GLU A C 1
ATOM 1419 O O . GLU A 1 182 ? 19.439 13.633 15.864 1.00 84.38 182 GLU A O 1
ATOM 1424 N N . CYS A 1 183 ? 19.669 11.436 15.505 1.00 85.62 183 CYS A N 1
ATOM 1425 C CA . CYS A 1 183 ? 18.309 11.078 15.892 1.00 85.62 183 CYS A CA 1
ATOM 1426 C C . CYS A 1 183 ? 18.340 9.744 16.637 1.00 85.62 183 CYS A C 1
ATOM 1428 O O . CYS A 1 183 ? 18.938 8.784 16.141 1.00 85.62 183 CYS A O 1
ATOM 1430 N N . ASP A 1 184 ? 17.724 9.690 17.818 1.00 90.50 184 ASP A N 1
ATOM 1431 C CA . ASP A 1 184 ? 17.674 8.465 18.614 1.00 90.50 184 ASP A CA 1
ATOM 1432 C C . ASP A 1 184 ? 16.874 7.345 17.910 1.00 90.50 184 ASP A C 1
ATOM 1434 O O . ASP A 1 184 ? 16.141 7.567 16.937 1.00 90.50 184 ASP A O 1
ATOM 1438 N N . GLU A 1 185 ? 17.067 6.103 18.361 1.00 91.50 185 GLU A N 1
ATOM 1439 C CA . GLU A 1 185 ? 16.400 4.933 17.775 1.00 91.50 185 GLU A CA 1
ATOM 1440 C C . GLU A 1 185 ? 14.873 4.988 17.943 1.00 91.50 185 GLU A C 1
ATOM 1442 O O . GLU A 1 185 ? 14.149 4.620 17.022 1.00 91.50 185 GLU A O 1
ATOM 1447 N N . GLU A 1 186 ? 14.370 5.531 19.054 1.00 92.12 186 GLU A N 1
ATOM 1448 C CA . GLU A 1 186 ? 12.934 5.607 19.343 1.00 92.12 186 GLU A CA 1
ATOM 1449 C C . GLU A 1 186 ? 12.200 6.559 18.380 1.00 92.12 186 GLU A C 1
ATOM 1451 O O . GLU A 1 186 ? 11.118 6.244 17.876 1.00 92.12 186 GLU A O 1
ATOM 1456 N N . GLN A 1 187 ? 12.798 7.708 18.061 1.00 92.56 187 GLN A N 1
ATOM 1457 C CA . GLN A 1 187 ? 12.281 8.644 17.066 1.00 92.56 187 GLN A CA 1
ATOM 1458 C C . GLN A 1 187 ? 12.321 8.044 15.660 1.00 92.56 187 GLN A C 1
ATOM 1460 O O . GLN A 1 187 ? 11.384 8.259 14.883 1.00 92.56 187 GLN A O 1
ATOM 1465 N N . ASN A 1 188 ? 13.360 7.268 15.331 1.00 94.38 188 ASN A N 1
ATOM 1466 C CA . ASN A 1 188 ? 13.422 6.545 14.061 1.00 94.38 188 ASN A CA 1
ATOM 1467 C C . ASN A 1 188 ? 12.301 5.505 13.970 1.00 94.38 188 ASN A C 1
ATOM 1469 O O . ASN A 1 188 ? 11.564 5.499 12.985 1.00 94.38 188 ASN A O 1
ATOM 1473 N N . ASP A 1 189 ? 12.103 4.693 15.005 1.00 93.38 189 ASP A N 1
ATOM 1474 C CA . ASP A 1 189 ? 11.037 3.690 15.051 1.00 93.38 189 ASP A CA 1
ATOM 1475 C C . ASP A 1 189 ? 9.650 4.331 14.943 1.00 93.38 189 ASP A C 1
ATOM 1477 O O . ASP A 1 189 ? 8.793 3.863 14.184 1.00 93.38 189 ASP A O 1
ATOM 1481 N N . LEU A 1 190 ? 9.436 5.459 15.625 1.00 93.31 190 LEU A N 1
ATOM 1482 C CA . LEU A 1 190 ? 8.202 6.231 15.517 1.00 93.31 190 LEU A CA 1
ATOM 1483 C C . LEU A 1 190 ? 7.997 6.795 14.101 1.00 93.31 190 LEU A C 1
ATOM 1485 O O . LEU A 1 190 ? 6.876 6.791 13.581 1.00 93.31 190 LEU A O 1
ATOM 1489 N N . ALA A 1 191 ? 9.059 7.281 13.457 1.00 95.69 191 ALA A N 1
ATOM 1490 C CA . ALA A 1 191 ? 9.004 7.758 12.080 1.00 95.69 191 ALA A CA 1
ATOM 1491 C C . ALA A 1 191 ? 8.666 6.618 11.105 1.00 95.69 191 ALA A C 1
ATOM 1493 O O . ALA A 1 191 ? 7.765 6.771 10.277 1.00 95.69 191 ALA A O 1
ATOM 1494 N N . LEU A 1 192 ? 9.310 5.456 11.239 1.00 95.56 192 LEU A N 1
ATOM 1495 C CA . LEU A 1 192 ? 9.053 4.269 10.418 1.00 95.56 192 LEU A CA 1
ATOM 1496 C C . LEU A 1 192 ? 7.626 3.733 10.618 1.00 95.56 192 LEU A C 1
ATOM 1498 O O . LEU A 1 192 ? 6.943 3.411 9.639 1.00 95.56 192 LEU A O 1
ATOM 1502 N N . ALA A 1 193 ? 7.129 3.725 11.858 1.00 93.94 193 ALA A N 1
ATOM 1503 C CA . ALA A 1 193 ? 5.738 3.411 12.174 1.00 93.94 193 ALA A CA 1
ATOM 1504 C C . ALA A 1 193 ? 4.772 4.343 11.427 1.00 93.94 193 ALA A C 1
ATOM 1506 O O . ALA A 1 193 ? 3.821 3.888 10.784 1.00 93.94 193 ALA A O 1
ATOM 1507 N N . HIS A 1 194 ? 5.041 5.653 11.432 1.00 94.44 194 HIS A N 1
ATOM 1508 C CA . HIS A 1 194 ? 4.239 6.616 10.680 1.00 94.44 194 HIS A CA 1
ATOM 1509 C C . HIS A 1 194 ? 4.265 6.368 9.169 1.00 94.44 194 HIS A C 1
ATOM 1511 O O . HIS A 1 194 ? 3.209 6.455 8.541 1.00 94.44 194 HIS A O 1
ATOM 1517 N N . LEU A 1 195 ? 5.412 6.020 8.579 1.00 96.44 195 LEU A N 1
ATOM 1518 C CA . LEU A 1 195 ? 5.488 5.693 7.149 1.00 96.44 195 LEU A CA 1
ATOM 1519 C C . LEU A 1 195 ? 4.641 4.461 6.790 1.00 96.44 195 LEU A C 1
ATOM 1521 O O . LEU A 1 195 ? 3.975 4.438 5.750 1.00 96.44 195 LEU A O 1
ATOM 1525 N N . ASN A 1 196 ? 4.595 3.457 7.668 1.00 93.62 196 ASN A N 1
ATOM 1526 C CA . ASN A 1 196 ? 3.736 2.290 7.479 1.00 93.62 196 ASN A CA 1
ATOM 1527 C C . ASN A 1 196 ? 2.246 2.670 7.543 1.00 93.62 196 ASN A C 1
ATOM 1529 O O . ASN A 1 196 ? 1.471 2.307 6.659 1.00 93.62 196 ASN A O 1
ATOM 1533 N N . ILE A 1 197 ? 1.841 3.478 8.528 1.00 95.06 197 ILE A N 1
ATOM 1534 C CA . ILE A 1 197 ? 0.467 4.002 8.618 1.00 95.06 197 ILE A CA 1
ATOM 1535 C C . ILE A 1 197 ? 0.108 4.803 7.355 1.00 95.06 197 ILE A C 1
ATOM 1537 O O . ILE A 1 197 ? -0.958 4.593 6.783 1.00 95.06 197 ILE A O 1
ATOM 1541 N N . MET A 1 198 ? 1.001 5.677 6.880 1.00 94.81 198 MET A N 1
ATOM 1542 C CA . MET A 1 198 ? 0.814 6.468 5.654 1.00 94.81 198 MET A CA 1
ATOM 1543 C C . MET A 1 198 ? 0.562 5.588 4.427 1.00 94.81 198 MET A C 1
ATOM 1545 O O . MET A 1 198 ? -0.359 5.851 3.656 1.00 94.81 198 MET A O 1
ATOM 1549 N N . SER A 1 199 ? 1.310 4.490 4.303 1.00 95.06 199 SER A N 1
ATOM 1550 C CA . SER A 1 199 ? 1.145 3.487 3.239 1.00 95.06 199 SER A CA 1
ATOM 1551 C C . SER A 1 199 ? -0.249 2.844 3.245 1.00 95.06 199 SER A C 1
ATOM 1553 O O . SER A 1 199 ? -0.684 2.233 2.264 1.00 95.06 199 SER A O 1
ATOM 1555 N N . ASN A 1 200 ? -0.984 2.970 4.356 1.00 94.62 200 ASN A N 1
ATOM 1556 C CA . ASN A 1 200 ? -2.317 2.419 4.517 1.00 94.62 200 ASN A CA 1
ATOM 1557 C C . ASN A 1 200 ? -3.457 3.343 4.040 1.00 94.62 200 ASN A C 1
ATOM 1559 O O . ASN A 1 200 ? -4.569 2.854 3.843 1.00 94.62 200 ASN A O 1
ATOM 1563 N N . VAL A 1 201 ? -3.177 4.610 3.730 1.00 95.12 201 VAL A N 1
ATOM 1564 C CA . VAL A 1 201 ? -4.180 5.625 3.369 1.00 95.12 201 VAL A CA 1
ATOM 1565 C C . VAL A 1 201 ? -4.276 5.820 1.852 1.00 95.12 201 VAL A C 1
ATOM 1567 O O . VAL A 1 201 ? -3.276 5.765 1.142 1.00 95.12 201 VAL A O 1
ATOM 1570 N N . MET A 1 202 ? -5.492 6.054 1.354 1.00 94.00 202 MET A N 1
ATOM 1571 C CA . MET A 1 202 ? -5.736 6.491 -0.022 1.00 94.00 202 MET A CA 1
ATOM 1572 C C . MET A 1 202 ? -5.892 8.015 -0.030 1.00 94.00 202 MET A C 1
ATOM 1574 O O . MET A 1 202 ? -6.777 8.552 0.636 1.00 94.00 202 MET A O 1
ATOM 1578 N N . PHE A 1 203 ? -5.001 8.705 -0.740 1.00 94.88 203 PHE A N 1
ATOM 1579 C CA . PHE A 1 203 ? -4.965 10.165 -0.817 1.00 94.88 203 PHE A CA 1
ATOM 1580 C C . PHE A 1 203 ? -5.558 10.662 -2.134 1.00 94.88 203 PHE A C 1
ATOM 1582 O O . PHE A 1 203 ? -5.458 9.987 -3.153 1.00 94.88 203 PHE A O 1
ATOM 1589 N N . THR A 1 204 ? -6.139 11.863 -2.131 1.00 93.06 204 THR A N 1
ATOM 1590 C CA . THR A 1 204 ? -6.567 12.538 -3.365 1.00 93.06 204 THR A CA 1
ATOM 1591 C C . THR A 1 204 ? -5.360 13.044 -4.159 1.00 93.06 204 THR A C 1
ATOM 1593 O O . THR A 1 204 ? -4.259 13.171 -3.619 1.00 93.06 204 THR A O 1
ATOM 1596 N N . SER A 1 205 ? -5.560 13.397 -5.431 1.00 92.44 205 SER A N 1
ATOM 1597 C CA . SER A 1 205 ? -4.504 13.959 -6.287 1.00 92.44 205 SER A CA 1
ATOM 1598 C C . SER A 1 205 ? -3.866 15.228 -5.699 1.00 92.44 205 SER A C 1
ATOM 1600 O O . SER A 1 205 ? -2.651 15.388 -5.765 1.00 92.44 205 SER A O 1
ATOM 1602 N N . GLU A 1 206 ? -4.647 16.092 -5.044 1.00 93.19 206 GLU A N 1
ATOM 1603 C CA . GLU A 1 206 ? -4.132 17.281 -4.346 1.00 93.19 206 GLU A CA 1
ATOM 1604 C C . GLU A 1 206 ? -3.146 16.907 -3.224 1.00 93.19 206 GLU A C 1
ATOM 1606 O O . GLU A 1 206 ? -2.088 17.521 -3.075 1.00 93.19 206 GLU A O 1
ATOM 1611 N N . TYR A 1 207 ? -3.463 15.874 -2.438 1.00 95.44 207 TYR A N 1
ATOM 1612 C CA . TYR A 1 207 ? -2.574 15.404 -1.377 1.00 95.44 207 TYR A CA 1
ATOM 1613 C C . TYR A 1 207 ? -1.373 14.630 -1.920 1.00 95.44 207 TYR A C 1
ATOM 1615 O O . TYR A 1 207 ? -0.299 14.743 -1.337 1.00 95.44 207 TYR A O 1
ATOM 1623 N N . ILE A 1 208 ? -1.507 13.915 -3.042 1.00 96.19 208 ILE A N 1
ATOM 1624 C CA . ILE A 1 208 ? -0.373 13.298 -3.750 1.00 96.19 208 ILE A CA 1
ATOM 1625 C C . ILE A 1 208 ? 0.661 14.375 -4.104 1.00 96.19 208 ILE A C 1
ATOM 1627 O O . ILE A 1 208 ? 1.834 14.213 -3.775 1.00 96.19 208 ILE A O 1
ATOM 1631 N N . VAL A 1 209 ? 0.226 15.507 -4.676 1.00 96.62 209 VAL A N 1
ATOM 1632 C CA . VAL A 1 209 ? 1.112 16.645 -4.983 1.00 96.62 209 VAL A CA 1
ATOM 1633 C C . VAL A 1 209 ? 1.822 17.134 -3.718 1.00 96.62 209 VAL A C 1
ATOM 1635 O O . VAL A 1 209 ? 3.046 17.219 -3.700 1.00 96.62 209 VAL A O 1
ATOM 1638 N N . LYS A 1 210 ? 1.087 17.374 -2.623 1.00 97.75 210 LYS A N 1
ATOM 1639 C CA . LYS A 1 210 ? 1.674 17.825 -1.344 1.00 97.75 210 LYS A CA 1
ATOM 1640 C C . LYS A 1 210 ? 2.675 16.822 -0.757 1.00 97.75 210 LYS A C 1
ATOM 1642 O O . LYS A 1 210 ? 3.720 17.235 -0.263 1.00 97.75 210 LYS A O 1
ATOM 1647 N N . ILE A 1 211 ? 2.377 15.524 -0.817 1.00 98.19 211 ILE A N 1
ATOM 1648 C CA . ILE A 1 211 ? 3.240 14.447 -0.305 1.00 98.19 211 ILE A CA 1
ATOM 1649 C C . ILE A 1 211 ? 4.539 14.365 -1.109 1.00 98.19 211 ILE A C 1
ATOM 1651 O O . ILE A 1 211 ? 5.615 14.275 -0.515 1.00 98.19 211 ILE A O 1
ATOM 1655 N N . ILE A 1 212 ? 4.457 14.427 -2.441 1.00 98.19 212 ILE A N 1
ATOM 1656 C CA . ILE A 1 212 ? 5.635 14.408 -3.317 1.00 98.19 212 ILE A CA 1
ATOM 1657 C C . ILE A 1 212 ? 6.481 15.662 -3.081 1.00 98.19 212 ILE A C 1
ATOM 1659 O O . ILE A 1 212 ? 7.684 15.539 -2.863 1.00 98.19 212 ILE A O 1
ATOM 1663 N N . THR A 1 213 ? 5.863 16.848 -3.033 1.00 98.06 213 THR A N 1
ATOM 1664 C CA . THR A 1 213 ? 6.554 18.115 -2.739 1.00 98.06 213 THR A CA 1
ATOM 1665 C C . THR A 1 213 ? 7.293 18.064 -1.409 1.00 98.06 213 THR A C 1
ATOM 1667 O O . THR A 1 213 ? 8.478 18.385 -1.348 1.00 98.06 213 THR A O 1
ATOM 1670 N N . LEU A 1 214 ? 6.614 17.629 -0.347 1.00 98.06 214 LEU A N 1
ATOM 1671 C CA . LEU A 1 214 ? 7.199 17.521 0.985 1.00 98.06 214 LEU A CA 1
ATOM 1672 C C . LEU A 1 214 ? 8.353 16.514 1.010 1.00 98.06 214 LEU A C 1
ATOM 1674 O O . LEU A 1 214 ? 9.403 16.776 1.596 1.00 98.06 214 LEU A O 1
ATOM 1678 N N . THR A 1 215 ? 8.178 15.376 0.337 1.00 98.12 215 THR A N 1
ATOM 1679 C CA . THR A 1 215 ? 9.233 14.365 0.245 1.00 98.12 215 THR A CA 1
ATOM 1680 C C . THR A 1 215 ? 10.443 14.906 -0.506 1.00 98.12 215 THR A C 1
ATOM 1682 O O . THR A 1 215 ? 11.562 14.691 -0.059 1.00 98.12 215 THR A O 1
ATOM 1685 N N . ASN A 1 216 ? 10.234 15.670 -1.580 1.00 97.56 216 ASN A N 1
ATOM 1686 C CA . ASN A 1 216 ? 11.303 16.320 -2.333 1.00 97.56 216 ASN A CA 1
ATOM 1687 C C . ASN A 1 216 ? 12.070 17.354 -1.488 1.00 97.56 216 ASN A C 1
ATOM 1689 O O . ASN A 1 216 ? 13.297 17.367 -1.497 1.00 97.56 216 ASN A O 1
ATOM 1693 N N . GLN A 1 217 ? 11.371 18.175 -0.696 1.00 97.19 217 GLN A N 1
ATOM 1694 C CA . GLN A 1 217 ? 11.993 19.160 0.207 1.00 97.19 217 GLN A CA 1
ATOM 1695 C C . GLN A 1 217 ? 12.884 18.507 1.278 1.00 97.19 217 GLN A C 1
ATOM 1697 O O . GLN A 1 217 ? 13.924 19.048 1.664 1.00 97.19 217 GLN A O 1
ATOM 1702 N N . LEU A 1 218 ? 12.487 17.328 1.758 1.00 97.19 218 LEU A N 1
ATOM 1703 C CA . LEU A 1 218 ? 13.198 16.574 2.790 1.00 97.19 218 LEU A CA 1
ATOM 1704 C C . LEU A 1 218 ? 14.052 15.434 2.212 1.00 97.19 218 LEU A C 1
ATOM 1706 O O . LEU A 1 218 ? 14.549 14.595 2.958 1.00 97.19 218 LEU A O 1
ATOM 1710 N N . TRP A 1 219 ? 14.291 15.428 0.902 1.00 95.88 219 TRP A N 1
ATOM 1711 C CA . TRP A 1 219 ? 15.180 14.469 0.254 1.00 95.88 219 TRP A CA 1
ATOM 1712 C C . TRP A 1 219 ? 16.655 14.920 0.332 1.00 95.88 219 TRP A C 1
ATOM 1714 O O . TRP A 1 219 ? 16.921 16.125 0.413 1.00 95.88 219 TRP A O 1
ATOM 1724 N N . PRO A 1 220 ? 17.636 13.996 0.292 1.00 94.38 220 PRO A N 1
ATOM 1725 C CA . PRO A 1 220 ? 17.509 12.572 0.608 1.00 94.38 220 PRO A CA 1
ATOM 1726 C C . PRO A 1 220 ? 17.410 12.332 2.123 1.00 94.38 220 PRO A C 1
ATOM 1728 O O . PRO A 1 220 ? 17.905 13.125 2.924 1.00 94.38 220 PRO A O 1
ATOM 1731 N N . VAL A 1 221 ? 16.812 11.201 2.502 1.00 95.44 221 VAL A N 1
ATOM 1732 C CA . VAL A 1 221 ? 16.904 10.651 3.866 1.00 95.44 221 VAL A CA 1
ATOM 1733 C C . VAL A 1 221 ? 18.187 9.828 4.035 1.00 95.44 221 VAL A C 1
ATOM 1735 O O . VAL A 1 221 ? 18.883 9.534 3.055 1.00 95.44 221 VAL A O 1
ATOM 1738 N N . ARG A 1 222 ? 18.501 9.416 5.270 1.00 94.50 222 ARG A N 1
ATOM 1739 C CA . ARG A 1 222 ? 19.612 8.489 5.530 1.00 94.50 222 ARG A CA 1
ATOM 1740 C C . ARG A 1 222 ? 19.443 7.170 4.766 1.00 94.50 222 ARG A C 1
ATOM 1742 O O . ARG A 1 222 ? 18.331 6.697 4.525 1.00 94.50 222 ARG A O 1
ATOM 1749 N N . LYS A 1 223 ? 20.573 6.577 4.368 1.00 93.25 223 LYS A N 1
ATOM 1750 C CA . LYS A 1 223 ? 20.630 5.435 3.434 1.00 93.25 223 LYS A CA 1
ATOM 1751 C C . LYS A 1 223 ? 19.864 4.208 3.937 1.00 93.25 223 LYS A C 1
ATOM 1753 O O . LYS A 1 223 ? 19.261 3.513 3.130 1.00 93.25 223 LYS A O 1
ATOM 1758 N N . GLU A 1 224 ? 19.879 3.960 5.242 1.00 94.25 224 GLU A N 1
ATOM 1759 C CA . GLU A 1 224 ? 19.208 2.830 5.889 1.00 94.25 224 GLU A CA 1
ATOM 1760 C C . GLU A 1 224 ? 17.676 2.927 5.829 1.00 94.25 224 GLU A C 1
ATOM 1762 O O . GLU A 1 224 ? 16.996 1.906 5.855 1.00 94.25 224 GLU A O 1
ATOM 1767 N N . HIS A 1 225 ? 17.134 4.138 5.663 1.00 95.75 225 HIS A N 1
ATOM 1768 C CA . HIS A 1 225 ? 15.689 4.401 5.637 1.00 95.75 225 HIS A CA 1
ATOM 1769 C C . HIS A 1 225 ? 15.149 4.646 4.227 1.00 95.75 225 HIS A C 1
ATOM 1771 O O . HIS A 1 225 ? 13.936 4.743 4.031 1.00 95.75 225 HIS A O 1
ATOM 1777 N N . LEU A 1 226 ? 16.047 4.744 3.241 1.00 96.06 226 LEU A N 1
ATOM 1778 C CA . LEU A 1 226 ? 15.734 5.079 1.854 1.00 96.06 226 LEU A CA 1
ATOM 1779 C C . LEU A 1 226 ? 14.680 4.138 1.261 1.00 96.06 226 LEU A C 1
ATOM 1781 O O . LEU A 1 226 ? 13.697 4.589 0.678 1.00 96.06 226 LEU A O 1
ATOM 1785 N N . GLU A 1 227 ? 14.864 2.832 1.451 1.00 96.31 227 GLU A N 1
ATOM 1786 C CA . GLU A 1 227 ? 13.952 1.816 0.929 1.00 96.31 227 GLU A CA 1
ATOM 1787 C C . GLU A 1 227 ? 12.553 1.936 1.548 1.00 96.31 227 GLU A C 1
ATOM 1789 O O . GLU A 1 227 ? 11.556 1.886 0.829 1.00 96.31 227 GLU A O 1
ATOM 1794 N N . THR A 1 228 ? 12.453 2.191 2.856 1.00 97.25 228 THR A N 1
ATOM 1795 C CA . THR A 1 228 ? 11.162 2.370 3.539 1.00 97.25 228 THR A CA 1
ATOM 1796 C C . THR A 1 228 ? 10.406 3.591 3.019 1.00 97.25 228 THR A C 1
ATOM 1798 O O . THR A 1 228 ? 9.201 3.508 2.772 1.00 97.25 228 THR A O 1
ATOM 1801 N N . VAL A 1 229 ? 11.098 4.715 2.794 1.00 98.19 229 VAL A N 1
ATOM 1802 C CA . VAL A 1 229 ? 10.491 5.917 2.195 1.00 98.19 229 VAL A CA 1
ATOM 1803 C C . VAL A 1 229 ? 10.023 5.634 0.766 1.00 98.19 229 VAL A C 1
ATOM 1805 O O . VAL A 1 229 ? 8.893 5.976 0.410 1.00 98.19 229 VAL A O 1
ATOM 1808 N N . CYS A 1 230 ? 10.835 4.942 -0.037 1.00 98.00 230 CYS A N 1
ATOM 1809 C CA . CYS A 1 230 ? 10.453 4.534 -1.387 1.00 98.00 230 CYS A CA 1
ATOM 1810 C C . CYS A 1 230 ? 9.238 3.590 -1.391 1.00 98.00 230 CYS A C 1
ATOM 1812 O O . CYS A 1 230 ? 8.326 3.753 -2.201 1.00 98.00 230 CYS A O 1
ATOM 1814 N N . ASN A 1 231 ? 9.180 2.620 -0.481 1.00 97.06 231 ASN A N 1
ATOM 1815 C CA . ASN A 1 231 ? 8.058 1.685 -0.361 1.00 97.06 231 ASN A CA 1
ATOM 1816 C C . ASN A 1 231 ? 6.765 2.386 0.083 1.00 97.06 231 ASN A C 1
ATOM 1818 O O . ASN A 1 231 ? 5.678 2.046 -0.397 1.00 97.06 231 ASN A O 1
ATOM 1822 N N . MET A 1 232 ? 6.878 3.400 0.944 1.00 97.94 232 MET A N 1
ATOM 1823 C CA . MET A 1 232 ? 5.756 4.241 1.359 1.00 97.94 232 MET A CA 1
ATOM 1824 C C . MET A 1 232 ? 5.194 5.053 0.189 1.00 97.94 232 MET A C 1
ATOM 1826 O O . MET A 1 232 ? 3.988 4.997 -0.060 1.00 97.94 232 MET A O 1
ATOM 1830 N N . LEU A 1 233 ? 6.057 5.712 -0.593 1.00 98.25 233 LEU A N 1
ATOM 1831 C CA . LEU A 1 233 ? 5.637 6.424 -1.803 1.00 98.25 233 LEU A CA 1
ATOM 1832 C C . LEU A 1 233 ? 4.955 5.483 -2.803 1.00 98.25 233 LEU A C 1
ATOM 1834 O O . LEU A 1 233 ? 3.856 5.784 -3.259 1.00 98.25 233 LEU A O 1
ATOM 1838 N N . GLN A 1 234 ? 5.550 4.321 -3.098 1.00 97.44 234 GLN A N 1
ATOM 1839 C CA . GLN A 1 234 ? 4.940 3.341 -4.008 1.00 97.44 234 GLN A CA 1
ATOM 1840 C C . GLN A 1 234 ? 3.550 2.914 -3.539 1.00 97.44 234 GLN A C 1
ATOM 1842 O O . GLN A 1 234 ? 2.614 2.877 -4.332 1.00 97.44 234 GLN A O 1
ATOM 1847 N N . SER A 1 235 ? 3.396 2.626 -2.245 1.00 97.25 235 SER A N 1
ATOM 1848 C CA . SER A 1 235 ? 2.112 2.207 -1.673 1.00 97.25 235 SER A CA 1
ATOM 1849 C C . SER A 1 235 ? 1.041 3.290 -1.813 1.00 97.25 235 SER A C 1
ATOM 1851 O O . SER A 1 235 ? -0.095 2.990 -2.180 1.00 97.25 235 SER A O 1
ATOM 1853 N N . ILE A 1 236 ? 1.405 4.550 -1.559 1.00 97.62 236 ILE A N 1
ATOM 1854 C CA . ILE A 1 236 ? 0.508 5.703 -1.705 1.00 97.62 236 ILE A CA 1
ATOM 1855 C C . ILE A 1 236 ? 0.089 5.891 -3.166 1.00 97.62 236 ILE A C 1
ATOM 1857 O O . ILE A 1 236 ? -1.104 6.008 -3.454 1.00 97.62 236 ILE A O 1
ATOM 1861 N N . LEU A 1 237 ? 1.054 5.886 -4.089 1.00 97.62 237 LEU A N 1
ATOM 1862 C CA . LEU A 1 237 ? 0.789 6.067 -5.515 1.00 97.62 237 LEU A CA 1
ATOM 1863 C C . LEU A 1 237 ? -0.065 4.916 -6.065 1.00 97.62 237 LEU A C 1
ATOM 1865 O O . LEU A 1 237 ? -1.020 5.167 -6.797 1.00 97.62 237 LEU A O 1
ATOM 1869 N N . TRP A 1 238 ? 0.199 3.670 -5.652 1.00 96.88 238 TRP A N 1
ATOM 1870 C CA . TRP A 1 238 ? -0.604 2.520 -6.070 1.00 96.88 238 TRP A CA 1
ATOM 1871 C C . TRP A 1 238 ? -2.043 2.620 -5.599 1.00 96.88 238 TRP A C 1
ATOM 1873 O O . TRP A 1 238 ? -2.952 2.405 -6.394 1.00 96.88 238 TRP A O 1
ATOM 1883 N N . LYS A 1 239 ? -2.270 3.005 -4.341 1.00 95.88 239 LYS A N 1
ATOM 1884 C CA . LYS A 1 239 ? -3.628 3.198 -3.822 1.00 95.88 239 LYS A CA 1
ATOM 1885 C C . LYS A 1 239 ? -4.391 4.279 -4.560 1.00 95.88 239 LYS A C 1
ATOM 1887 O O . LYS A 1 239 ? -5.596 4.139 -4.761 1.00 95.88 239 LYS A O 1
ATOM 1892 N N . TRP A 1 240 ? -3.705 5.342 -4.966 1.00 96.00 240 TRP A N 1
ATOM 1893 C CA . TRP A 1 240 ? -4.323 6.384 -5.769 1.00 96.00 240 TRP A CA 1
ATOM 1894 C C . TRP A 1 240 ? -4.677 5.888 -7.180 1.00 96.00 240 TRP A C 1
ATOM 1896 O O . TRP A 1 240 ? -5.803 6.129 -7.613 1.00 96.00 240 TRP A O 1
ATOM 1906 N N . ILE A 1 241 ? -3.787 5.145 -7.854 1.00 95.06 241 ILE A N 1
ATOM 1907 C CA . ILE A 1 241 ? -4.050 4.553 -9.182 1.00 95.06 241 ILE A CA 1
ATOM 1908 C C . ILE A 1 241 ? -5.194 3.529 -9.112 1.00 95.06 241 ILE A C 1
ATOM 1910 O O . ILE A 1 241 ? -6.148 3.613 -9.883 1.00 95.06 241 ILE A O 1
ATOM 1914 N N . GLU A 1 242 ? -5.127 2.585 -8.169 1.00 93.88 242 GLU A N 1
ATOM 1915 C CA . GLU A 1 242 ? -6.125 1.521 -7.989 1.00 93.88 242 GLU A CA 1
ATOM 1916 C C . GLU A 1 242 ? -7.493 2.084 -7.575 1.00 93.88 242 GLU A C 1
ATOM 1918 O O . GLU A 1 242 ? -8.526 1.562 -7.994 1.00 93.88 242 GLU A O 1
ATOM 1923 N N . GLY A 1 243 ? -7.509 3.157 -6.776 1.00 93.31 243 GLY A N 1
ATOM 1924 C CA . GLY A 1 243 ? -8.731 3.826 -6.331 1.00 93.31 243 GLY A CA 1
ATOM 1925 C C . GLY A 1 243 ? -9.316 4.831 -7.329 1.00 93.31 243 GLY A C 1
ATOM 1926 O O . GLY A 1 243 ? -10.510 5.107 -7.258 1.00 93.31 243 GLY A O 1
ATOM 1927 N N . ASN A 1 244 ? -8.518 5.369 -8.263 1.00 93.06 244 ASN A N 1
ATOM 1928 C CA . ASN A 1 244 ? -8.956 6.363 -9.257 1.00 93.06 244 ASN A CA 1
ATOM 1929 C C . ASN A 1 244 ? -8.496 6.018 -10.691 1.00 93.06 244 ASN A C 1
ATOM 1931 O O . ASN A 1 244 ? -7.846 6.840 -11.347 1.00 93.06 244 ASN A O 1
ATOM 1935 N N . PRO A 1 245 ? -8.859 4.841 -11.229 1.00 92.19 245 PRO A N 1
ATOM 1936 C CA . PRO A 1 245 ? -8.389 4.378 -12.538 1.00 92.19 245 PRO A CA 1
ATOM 1937 C C . PRO A 1 245 ? -8.762 5.330 -13.683 1.00 92.19 245 PRO A C 1
ATOM 1939 O O . PRO A 1 245 ? -7.975 5.553 -14.598 1.00 92.19 245 PRO A O 1
ATOM 1942 N N . THR A 1 246 ? -9.945 5.946 -13.619 1.00 90.19 246 THR A N 1
ATOM 1943 C CA . THR A 1 246 ? -10.409 6.908 -14.628 1.00 90.19 246 THR A CA 1
ATOM 1944 C C . THR A 1 246 ? -9.585 8.191 -14.616 1.00 90.19 246 THR A C 1
ATOM 1946 O O . THR A 1 246 ? -9.161 8.644 -15.673 1.00 90.19 246 THR A O 1
ATOM 1949 N N . GLN A 1 247 ? -9.300 8.753 -13.435 1.00 90.88 247 GLN A N 1
ATOM 1950 C CA . GLN A 1 247 ? -8.440 9.934 -13.312 1.00 90.88 247 GLN A CA 1
ATOM 1951 C C . GLN A 1 247 ? -7.029 9.630 -13.814 1.00 90.88 247 GLN A C 1
ATOM 1953 O O . GLN A 1 247 ? -6.467 10.429 -14.559 1.00 90.88 247 GLN A O 1
ATOM 1958 N N . PHE A 1 248 ? -6.479 8.466 -13.454 1.00 91.56 248 PHE A N 1
ATOM 1959 C CA . PHE A 1 248 ? -5.169 8.034 -13.929 1.00 91.56 248 PHE A CA 1
ATOM 1960 C C . PHE A 1 248 ? -5.121 7.900 -15.455 1.00 91.56 248 PHE A C 1
ATOM 1962 O O . PHE A 1 248 ? -4.198 8.425 -16.074 1.00 91.56 248 PHE A O 1
ATOM 1969 N N . SER A 1 249 ? -6.131 7.275 -16.069 1.00 88.56 249 SER A N 1
ATOM 1970 C CA . SER A 1 249 ? -6.230 7.169 -17.529 1.00 88.56 249 SER A CA 1
ATOM 1971 C C . SER A 1 249 ? -6.355 8.542 -18.199 1.00 88.56 249 SER A C 1
ATOM 1973 O O . SER A 1 249 ? -5.732 8.768 -19.232 1.00 88.56 249 SER A O 1
ATOM 1975 N N . THR A 1 250 ? -7.108 9.483 -17.619 1.00 86.94 250 THR A N 1
ATOM 1976 C CA . THR A 1 250 ? -7.220 10.853 -18.148 1.00 86.94 250 THR A CA 1
ATOM 1977 C C . THR A 1 250 ? -5.899 11.616 -18.057 1.00 86.94 250 THR A C 1
ATOM 1979 O O . THR A 1 250 ? -5.564 12.342 -18.992 1.00 86.94 250 THR A O 1
ATOM 1982 N N . LEU A 1 251 ? -5.111 11.428 -16.988 1.00 86.56 251 LEU A N 1
ATOM 1983 C CA . LEU A 1 251 ? -3.783 12.050 -16.861 1.00 86.56 251 LEU A CA 1
ATOM 1984 C C . LEU A 1 251 ? -2.815 11.632 -17.977 1.00 86.56 251 LEU A C 1
ATOM 1986 O O . LEU A 1 251 ? -1.892 12.384 -18.280 1.00 86.56 251 LEU A O 1
ATOM 1990 N N . GLN A 1 252 ? -3.031 10.472 -18.609 1.00 84.19 252 GLN A N 1
ATOM 1991 C CA . GLN A 1 252 ? -2.227 10.043 -19.757 1.00 84.19 252 GLN A CA 1
ATOM 1992 C C . GLN A 1 252 ? -2.476 10.889 -21.014 1.00 84.19 252 GLN A C 1
ATOM 1994 O O . GLN A 1 252 ? -1.607 10.964 -21.879 1.00 84.19 252 GLN A O 1
ATOM 1999 N N . HIS A 1 253 ? -3.634 11.551 -21.110 1.00 76.94 253 HIS A N 1
ATOM 2000 C CA . HIS A 1 253 ? -3.988 12.442 -22.219 1.00 76.94 253 HIS A CA 1
ATOM 2001 C C . HIS A 1 253 ? -3.833 13.920 -21.875 1.00 76.94 253 HIS A C 1
ATOM 2003 O O . HIS A 1 253 ? -3.342 14.708 -22.679 1.00 76.94 253 HIS A O 1
ATOM 2009 N N . THR A 1 254 ? -4.331 14.319 -20.706 1.00 75.75 254 THR A N 1
ATOM 2010 C CA . THR A 1 254 ? -4.400 15.716 -20.289 1.00 75.75 254 THR A CA 1
ATOM 2011 C C . THR A 1 254 ? -3.376 15.948 -19.196 1.00 75.75 254 THR A C 1
ATOM 2013 O O . THR A 1 254 ? -3.554 15.531 -18.052 1.00 75.75 254 THR A O 1
ATOM 2016 N N . SER A 1 255 ? -2.294 16.632 -19.562 1.00 69.25 255 SER A N 1
ATOM 2017 C CA . SER A 1 255 ? -1.222 16.980 -18.639 1.00 69.25 255 SER A CA 1
ATOM 2018 C C . SER A 1 255 ? -1.752 17.800 -17.466 1.00 69.25 255 SER A C 1
ATOM 2020 O O . SER A 1 255 ? -2.370 18.847 -17.661 1.00 69.25 255 SER A O 1
ATOM 2022 N N . ASN A 1 256 ? -1.436 17.374 -16.247 1.00 82.94 256 ASN A N 1
ATOM 2023 C CA . ASN A 1 256 ? -1.549 18.215 -15.064 1.00 82.94 256 ASN A CA 1
ATOM 2024 C C . ASN A 1 256 ? -0.153 18.779 -14.756 1.00 82.94 256 ASN A C 1
ATOM 2026 O O . ASN A 1 256 ? 0.771 18.031 -14.436 1.00 82.94 256 ASN A O 1
ATOM 2030 N N . SER A 1 257 ? 0.019 20.093 -14.906 1.00 86.38 257 SER A N 1
ATOM 2031 C CA . SER A 1 257 ? 1.324 20.744 -14.742 1.00 86.38 257 SER A CA 1
ATOM 2032 C C . SER A 1 257 ? 1.853 20.627 -13.315 1.00 86.38 257 SER A C 1
ATOM 2034 O O . SER A 1 257 ? 3.020 20.301 -13.138 1.00 86.38 257 SER A O 1
ATOM 2036 N N . GLN A 1 258 ? 0.990 20.794 -12.307 1.00 90.88 258 GLN A N 1
ATOM 2037 C CA . GLN A 1 258 ? 1.383 20.731 -10.897 1.00 90.88 258 GLN A CA 1
ATOM 2038 C C . GLN A 1 258 ? 1.909 19.348 -10.511 1.00 90.88 258 GLN A C 1
ATOM 2040 O O . GLN A 1 258 ? 2.962 19.248 -9.889 1.00 90.88 258 GLN A O 1
ATOM 2045 N N . ILE A 1 259 ? 1.200 18.275 -10.889 1.00 91.44 259 ILE A N 1
ATOM 2046 C CA . ILE A 1 259 ? 1.663 16.913 -10.581 1.00 91.44 259 ILE A CA 1
ATOM 2047 C C . ILE A 1 259 ? 2.926 16.564 -11.373 1.00 91.44 259 ILE A C 1
ATOM 2049 O O . ILE A 1 259 ? 3.821 15.919 -10.836 1.00 91.44 259 ILE A O 1
ATOM 2053 N N . SER A 1 260 ? 3.028 17.031 -12.621 1.00 90.75 260 SER A N 1
ATOM 2054 C CA . SER A 1 260 ? 4.195 16.763 -13.462 1.00 90.75 260 SER A CA 1
ATOM 2055 C C . SER A 1 260 ? 5.445 17.438 -12.904 1.00 90.75 260 SER A C 1
ATOM 2057 O O . SER A 1 260 ? 6.477 16.790 -12.779 1.00 90.75 260 SER A O 1
ATOM 2059 N N . GLU A 1 261 ? 5.341 18.702 -12.489 1.00 92.25 261 GLU A N 1
ATOM 2060 C CA . GLU A 1 261 ? 6.447 19.472 -11.916 1.00 92.25 261 GLU A CA 1
ATOM 2061 C C . GLU A 1 261 ? 7.017 18.808 -10.656 1.00 92.25 261 GLU A C 1
ATOM 2063 O O . GLU A 1 261 ? 8.228 18.600 -10.551 1.00 92.25 261 GLU A O 1
ATOM 2068 N N . VAL A 1 262 ? 6.154 18.407 -9.715 1.00 95.69 262 VAL A N 1
ATOM 2069 C CA . VAL A 1 262 ? 6.608 17.795 -8.455 1.00 95.69 262 VAL A CA 1
ATOM 2070 C C . VAL A 1 262 ? 7.157 16.382 -8.666 1.00 95.69 262 VAL A C 1
ATOM 2072 O O . VAL A 1 262 ? 8.149 16.014 -8.032 1.00 95.69 262 VAL A O 1
ATOM 2075 N N . CYS A 1 263 ? 6.565 15.601 -9.579 1.00 95.38 263 CYS A N 1
ATOM 2076 C CA . CYS A 1 263 ? 7.077 14.286 -9.967 1.00 95.38 263 CYS A CA 1
ATOM 2077 C C . CYS A 1 263 ? 8.453 14.397 -10.623 1.00 95.38 263 CYS A C 1
ATOM 2079 O O . CYS A 1 263 ? 9.350 13.625 -10.290 1.00 95.38 263 CYS A O 1
ATOM 2081 N N . ASP A 1 264 ? 8.632 15.357 -11.527 1.00 94.06 264 ASP A N 1
ATOM 2082 C CA . ASP A 1 264 ? 9.873 15.554 -12.273 1.00 94.06 264 ASP A CA 1
ATOM 2083 C C . ASP A 1 264 ? 10.996 16.041 -11.352 1.00 94.06 264 ASP A C 1
ATOM 2085 O O . ASP A 1 264 ? 12.120 15.539 -11.426 1.00 94.06 264 ASP A O 1
ATOM 2089 N N . ALA A 1 265 ? 10.680 16.943 -10.417 1.00 95.69 265 ALA A N 1
ATOM 2090 C CA . ALA A 1 265 ? 11.621 17.399 -9.403 1.00 95.69 265 ALA A CA 1
ATOM 2091 C C . ALA A 1 265 ? 12.103 16.244 -8.506 1.00 95.69 265 ALA A C 1
ATOM 2093 O O . ALA A 1 265 ? 13.312 16.051 -8.350 1.00 95.69 265 ALA A O 1
ATOM 2094 N N . LEU A 1 266 ? 11.182 15.426 -7.976 1.00 97.56 266 LEU A N 1
ATOM 2095 C CA . LEU A 1 266 ? 11.547 14.276 -7.141 1.00 97.56 266 LEU A CA 1
ATOM 2096 C C . LEU A 1 266 ? 12.285 13.193 -7.944 1.00 97.56 266 LEU A C 1
ATOM 2098 O O . LEU A 1 266 ? 13.247 12.601 -7.450 1.00 97.56 266 LEU A O 1
ATOM 2102 N N . PHE A 1 267 ? 11.880 12.952 -9.195 1.00 97.06 267 PHE A N 1
ATOM 2103 C CA . PHE A 1 267 ? 12.546 12.010 -10.092 1.00 97.06 267 PHE A CA 1
ATOM 2104 C C . PHE A 1 267 ? 14.025 12.369 -10.284 1.00 97.06 267 PHE A C 1
ATOM 2106 O O . PHE A 1 267 ? 14.887 11.490 -10.175 1.00 97.06 267 PHE A O 1
ATOM 2113 N N . LEU A 1 268 ? 14.325 13.649 -10.533 1.00 95.62 268 LEU A N 1
ATOM 2114 C CA . LEU A 1 268 ? 15.697 14.140 -10.674 1.00 95.62 268 LEU A CA 1
ATOM 2115 C C . LEU A 1 268 ? 16.471 14.047 -9.357 1.00 95.62 268 LEU A C 1
ATOM 2117 O O . LEU A 1 268 ? 17.614 13.596 -9.367 1.00 95.62 268 LEU A O 1
ATOM 2121 N N . ALA A 1 269 ? 15.846 14.384 -8.224 1.00 96.31 269 ALA A N 1
ATOM 2122 C CA . ALA A 1 269 ? 16.466 14.263 -6.901 1.00 96.31 269 ALA A CA 1
ATOM 2123 C C . ALA A 1 269 ? 16.853 12.810 -6.551 1.00 96.31 269 ALA A C 1
ATOM 2125 O O . ALA A 1 269 ? 17.843 12.564 -5.856 1.00 96.31 269 ALA A O 1
ATOM 2126 N N . MET A 1 270 ? 16.103 11.827 -7.058 1.00 96.56 270 MET A N 1
ATOM 2127 C CA . MET A 1 270 ? 16.402 10.397 -6.919 1.00 96.56 270 MET A CA 1
ATOM 2128 C C . MET A 1 270 ? 17.496 9.898 -7.876 1.00 96.56 270 MET A C 1
ATOM 2130 O O . MET A 1 270 ? 18.107 8.856 -7.616 1.00 96.56 270 MET A O 1
ATOM 2134 N N . ASN A 1 271 ? 17.785 10.624 -8.960 1.00 92.56 271 ASN A N 1
ATOM 2135 C CA . ASN A 1 271 ? 18.760 10.230 -9.978 1.00 92.56 271 ASN A CA 1
ATOM 2136 C C . ASN A 1 271 ? 20.207 10.561 -9.563 1.00 92.56 271 ASN A C 1
ATOM 2138 O O . ASN A 1 271 ? 20.919 11.313 -10.225 1.00 92.56 271 ASN A O 1
ATOM 2142 N N . THR A 1 272 ? 20.639 10.003 -8.433 1.00 91.75 272 THR A N 1
ATOM 2143 C CA . THR A 1 272 ? 21.981 10.231 -7.876 1.00 91.75 272 THR A CA 1
ATOM 2144 C C . THR A 1 272 ? 23.069 9.460 -8.636 1.00 91.75 272 THR A C 1
ATOM 2146 O O . THR A 1 272 ? 22.802 8.437 -9.268 1.00 91.75 272 THR A O 1
ATOM 2149 N N . ASN A 1 273 ? 24.327 9.895 -8.518 1.00 89.38 273 ASN A N 1
ATOM 2150 C CA . ASN A 1 273 ? 25.473 9.186 -9.107 1.00 89.38 273 ASN A CA 1
ATOM 2151 C C . ASN A 1 273 ? 25.799 7.859 -8.391 1.00 89.38 273 ASN A C 1
ATOM 2153 O O . ASN A 1 273 ? 26.478 6.999 -8.951 1.00 89.38 273 ASN A O 1
ATOM 2157 N N . GLU A 1 274 ? 25.317 7.662 -7.158 1.00 92.19 274 GLU A N 1
ATOM 2158 C CA . GLU A 1 274 ? 25.541 6.432 -6.400 1.00 92.19 274 GLU A CA 1
ATOM 2159 C C . GLU A 1 274 ? 24.583 5.332 -6.875 1.00 92.19 274 GLU A C 1
ATOM 2161 O O . GLU A 1 274 ? 23.415 5.283 -6.485 1.00 92.19 274 GLU A O 1
ATOM 2166 N N . LEU A 1 275 ? 25.092 4.405 -7.694 1.00 89.38 275 LEU A N 1
ATOM 2167 C CA . LEU A 1 275 ? 24.286 3.370 -8.348 1.00 89.38 275 LEU A CA 1
ATOM 2168 C C . LEU A 1 275 ? 23.408 2.563 -7.379 1.00 89.38 275 LEU A C 1
ATOM 2170 O O . LEU A 1 275 ? 22.262 2.277 -7.714 1.00 89.38 275 LEU A O 1
ATOM 2174 N N . ARG A 1 276 ? 23.915 2.210 -6.189 1.00 90.31 276 ARG A N 1
ATOM 2175 C CA . ARG A 1 276 ? 23.148 1.431 -5.199 1.00 90.31 276 ARG A CA 1
ATOM 2176 C C . ARG A 1 276 ? 21.944 2.207 -4.670 1.00 90.31 276 ARG A C 1
ATOM 2178 O O . ARG A 1 276 ? 20.840 1.676 -4.698 1.00 90.31 276 ARG A O 1
ATOM 2185 N N . ARG A 1 277 ? 22.139 3.459 -4.239 1.00 93.25 277 ARG A N 1
ATOM 2186 C CA . ARG A 1 277 ? 21.032 4.326 -3.796 1.00 93.25 277 ARG A CA 1
ATOM 2187 C C . ARG A 1 277 ? 20.061 4.601 -4.930 1.00 93.25 277 ARG A C 1
ATOM 2189 O O . ARG A 1 277 ? 18.858 4.487 -4.739 1.00 93.25 277 ARG A O 1
ATOM 2196 N N . ARG A 1 278 ? 20.585 4.898 -6.121 1.00 95.12 278 ARG A N 1
ATOM 2197 C CA . ARG A 1 278 ? 19.766 5.123 -7.312 1.00 95.12 278 ARG A CA 1
ATOM 2198 C C . ARG A 1 278 ? 18.893 3.905 -7.633 1.00 95.12 278 ARG A C 1
ATOM 2200 O O . ARG A 1 278 ? 17.712 4.083 -7.896 1.00 95.12 278 ARG A O 1
ATOM 2207 N N . ALA A 1 279 ? 19.440 2.689 -7.559 1.00 95.69 279 ALA A N 1
ATOM 2208 C CA . ALA A 1 279 ? 18.693 1.463 -7.839 1.00 95.69 279 ALA A CA 1
ATOM 2209 C C . ALA A 1 279 ? 17.497 1.268 -6.894 1.00 95.69 279 ALA A C 1
ATOM 2211 O O . ALA A 1 279 ? 16.417 0.931 -7.366 1.00 95.69 279 ALA A O 1
ATOM 2212 N N . ILE A 1 280 ? 17.648 1.562 -5.597 1.00 96.50 280 ILE A N 1
ATOM 2213 C CA . ILE A 1 280 ? 16.548 1.497 -4.611 1.00 96.50 280 ILE A CA 1
ATOM 2214 C C . ILE A 1 280 ? 15.375 2.411 -5.016 1.00 96.50 280 ILE A C 1
ATOM 2216 O O . ILE A 1 280 ? 14.214 2.088 -4.773 1.00 96.50 280 ILE A O 1
ATOM 2220 N N . CYS A 1 281 ? 15.660 3.542 -5.666 1.00 97.62 281 CYS A N 1
ATOM 2221 C CA . CYS A 1 281 ? 14.649 4.503 -6.106 1.00 97.62 281 CYS A CA 1
ATOM 2222 C C . CYS A 1 281 ? 13.946 4.119 -7.417 1.00 97.62 281 CYS A C 1
ATOM 2224 O O . CYS A 1 281 ? 12.887 4.676 -7.711 1.00 97.62 281 CYS A O 1
ATOM 2226 N N . TRP A 1 282 ? 14.493 3.188 -8.208 1.00 97.81 282 TRP A N 1
ATOM 2227 C CA . TRP A 1 282 ? 13.974 2.855 -9.542 1.00 97.81 282 TRP A CA 1
ATOM 2228 C C . TRP A 1 282 ? 12.481 2.498 -9.576 1.00 97.81 282 TRP A C 1
ATOM 2230 O O . TRP A 1 282 ? 11.786 2.999 -10.464 1.00 97.81 282 TRP A O 1
ATOM 2240 N N . PRO A 1 283 ? 11.935 1.707 -8.631 1.00 97.69 283 PRO A N 1
ATOM 2241 C CA . PRO A 1 283 ? 10.508 1.398 -8.632 1.00 97.69 283 PRO A CA 1
ATOM 2242 C C . PRO A 1 283 ? 9.617 2.635 -8.459 1.00 97.69 283 PRO A C 1
ATOM 2244 O O . PRO A 1 283 ? 8.607 2.750 -9.152 1.00 97.69 283 PRO A O 1
ATOM 2247 N N . VAL A 1 284 ? 10.008 3.585 -7.597 1.00 98.00 284 VAL A N 1
ATOM 2248 C CA . VAL A 1 284 ? 9.299 4.867 -7.419 1.00 98.00 284 VAL A CA 1
ATOM 2249 C C . VAL A 1 284 ? 9.468 5.743 -8.653 1.00 98.00 284 VAL A C 1
ATOM 2251 O O . VAL A 1 284 ? 8.483 6.268 -9.157 1.00 98.00 284 VAL A O 1
ATOM 2254 N N . GLN A 1 285 ? 10.693 5.877 -9.171 1.00 97.06 285 GLN A N 1
ATOM 2255 C CA . GLN A 1 285 ? 10.981 6.671 -10.368 1.00 97.06 285 GLN A CA 1
ATOM 2256 C C . GLN A 1 285 ? 10.136 6.223 -11.568 1.00 97.06 285 GLN A C 1
ATOM 2258 O O . GLN A 1 285 ? 9.617 7.067 -12.297 1.00 97.06 285 GLN A O 1
ATOM 2263 N N . MET A 1 286 ? 9.913 4.914 -11.723 1.00 96.62 286 MET A N 1
ATOM 2264 C CA . MET A 1 286 ? 9.012 4.390 -12.747 1.00 96.62 286 MET A CA 1
ATOM 2265 C C . MET A 1 286 ? 7.553 4.813 -12.526 1.00 96.62 286 MET A C 1
ATOM 2267 O O . MET A 1 286 ? 6.878 5.211 -13.473 1.00 96.62 286 MET A O 1
ATOM 2271 N N . MET A 1 287 ? 7.060 4.774 -11.284 1.00 96.06 287 MET A N 1
ATOM 2272 C CA . MET A 1 287 ? 5.706 5.243 -10.965 1.00 96.06 287 MET A CA 1
ATOM 2273 C C . MET A 1 287 ? 5.547 6.755 -11.177 1.00 96.06 287 MET A C 1
ATOM 2275 O O . MET A 1 287 ? 4.514 7.189 -11.681 1.00 96.06 287 MET A O 1
ATOM 2279 N N . LEU A 1 288 ? 6.569 7.555 -10.849 1.00 95.50 288 LEU A N 1
ATOM 2280 C CA . LEU A 1 288 ? 6.576 9.001 -11.099 1.00 95.50 288 LEU A CA 1
ATOM 2281 C C . LEU A 1 288 ? 6.490 9.307 -12.599 1.00 95.50 288 LEU A C 1
ATOM 2283 O O . LEU A 1 288 ? 5.711 10.172 -12.989 1.00 95.50 288 LEU A O 1
ATOM 2287 N N . ILE A 1 289 ? 7.222 8.569 -13.445 1.00 92.19 289 ILE A N 1
ATOM 2288 C CA . ILE A 1 289 ? 7.101 8.682 -14.908 1.00 92.19 289 ILE A CA 1
ATOM 2289 C C . ILE A 1 289 ? 5.696 8.284 -15.373 1.00 92.19 289 ILE A C 1
ATOM 2291 O O . ILE A 1 289 ? 5.113 8.990 -16.190 1.00 92.19 289 ILE A O 1
ATOM 2295 N N . ALA A 1 290 ? 5.129 7.194 -14.846 1.00 91.38 290 ALA A N 1
ATOM 2296 C CA . ALA A 1 290 ? 3.789 6.748 -15.232 1.00 91.38 290 ALA A CA 1
ATOM 2297 C C . ALA A 1 290 ? 2.694 7.773 -14.877 1.00 91.38 290 ALA A C 1
ATOM 2299 O O . ALA A 1 290 ? 1.703 7.892 -15.590 1.00 91.38 290 ALA A O 1
ATOM 2300 N N . ILE A 1 291 ? 2.861 8.528 -13.788 1.00 90.12 291 ILE A N 1
ATOM 2301 C CA . ILE A 1 291 ? 1.923 9.583 -13.366 1.00 90.12 291 ILE A CA 1
ATOM 2302 C C . ILE A 1 291 ? 2.228 10.933 -14.053 1.00 90.12 291 ILE A C 1
ATOM 2304 O O . ILE A 1 291 ? 1.334 11.770 -14.171 1.00 90.12 291 ILE A O 1
ATOM 2308 N N . SER A 1 292 ? 3.455 11.131 -14.553 1.00 87.06 292 SER A N 1
ATOM 2309 C CA . SER A 1 292 ? 3.935 12.321 -15.285 1.00 87.06 292 SER A CA 1
ATOM 2310 C C . SER A 1 292 ? 4.427 11.963 -16.710 1.00 87.06 292 SER A C 1
ATOM 2312 O O . SER A 1 292 ? 5.633 12.038 -17.002 1.00 87.06 292 SER A O 1
ATOM 2314 N N . PRO A 1 293 ? 3.518 11.572 -17.630 1.00 75.62 293 PRO A N 1
ATOM 2315 C CA . PRO A 1 293 ? 3.881 11.106 -18.977 1.00 75.62 293 PRO A CA 1
ATOM 2316 C C . PRO A 1 293 ? 4.269 12.240 -19.951 1.00 75.62 293 PRO A C 1
ATOM 2318 O O . PRO A 1 293 ? 4.885 11.993 -20.987 1.00 75.62 293 PRO A O 1
ATOM 2321 N N . VAL A 1 294 ? 3.954 13.494 -19.604 1.00 64.88 294 VAL A N 1
ATOM 2322 C CA . VAL A 1 294 ? 3.921 14.684 -20.483 1.00 64.88 294 VAL A CA 1
ATOM 2323 C C . VAL A 1 294 ? 5.200 14.912 -21.298 1.00 64.88 294 VAL A C 1
ATOM 2325 O O . VAL A 1 294 ? 5.133 15.324 -22.452 1.00 64.88 294 VAL A O 1
ATOM 2328 N N . GLY A 1 295 ? 6.371 14.639 -20.722 1.00 62.56 295 GLY A N 1
ATOM 2329 C CA . GLY A 1 295 ? 7.654 14.902 -21.378 1.00 62.56 295 GLY A CA 1
ATOM 2330 C C . GLY A 1 295 ? 8.101 13.844 -22.390 1.00 62.56 295 GLY A C 1
ATOM 2331 O O . GLY A 1 295 ? 9.000 14.124 -23.172 1.00 62.56 295 GLY A O 1
ATOM 2332 N N . LEU A 1 296 ? 7.528 12.635 -22.367 1.00 63.25 296 LEU A N 1
ATOM 2333 C CA . LEU A 1 296 ? 8.002 11.509 -23.182 1.00 63.25 296 LEU A CA 1
ATOM 2334 C C . LEU A 1 296 ? 7.106 11.222 -24.391 1.00 63.25 296 LEU A C 1
ATOM 2336 O O . LEU A 1 296 ? 7.614 10.735 -25.394 1.00 63.25 296 LEU A O 1
ATOM 2340 N N . CYS A 1 297 ? 5.822 11.596 -24.352 1.00 59.69 297 CYS A N 1
ATOM 2341 C CA . CYS A 1 297 ? 4.937 11.500 -25.521 1.00 59.69 297 CYS A CA 1
ATOM 2342 C C . CYS A 1 297 ? 5.441 12.344 -26.712 1.00 59.69 297 CYS A C 1
ATOM 2344 O O . CYS A 1 297 ? 5.223 11.990 -27.865 1.00 59.69 297 CYS A O 1
ATOM 2346 N N . SER A 1 298 ? 6.159 13.446 -26.458 1.00 54.41 298 SER A N 1
ATOM 2347 C CA . SER A 1 298 ? 6.756 14.283 -27.511 1.00 54.41 298 SER A CA 1
ATOM 2348 C C . SER A 1 298 ? 7.922 13.608 -28.245 1.00 54.41 298 SER A C 1
ATOM 2350 O O . SER A 1 298 ? 8.203 13.968 -29.389 1.00 54.41 298 SER A O 1
ATOM 2352 N N . LEU A 1 299 ? 8.570 12.605 -27.639 1.00 55.75 299 LEU A N 1
ATOM 2353 C CA . LEU A 1 299 ? 9.683 11.876 -28.255 1.00 55.75 299 LEU A CA 1
ATOM 2354 C C . LEU A 1 299 ? 9.244 11.041 -29.457 1.00 55.75 299 LEU A C 1
ATOM 2356 O O . LEU A 1 299 ? 10.032 10.862 -30.380 1.00 55.75 299 LEU A O 1
ATOM 2360 N N . GLU A 1 300 ? 8.009 10.544 -29.456 1.00 53.50 300 GLU A N 1
ATOM 2361 C CA . GLU A 1 300 ? 7.462 9.712 -30.536 1.00 53.50 300 GLU A CA 1
ATOM 2362 C C . GLU A 1 300 ? 7.249 10.524 -31.820 1.00 53.50 300 GLU A C 1
ATOM 2364 O O . GLU A 1 300 ? 7.440 10.009 -32.915 1.00 53.50 300 GLU A O 1
ATOM 2369 N N . SER A 1 301 ? 6.973 11.827 -31.693 1.00 49.34 301 SER A N 1
ATOM 2370 C CA . SER A 1 301 ? 6.824 12.746 -32.832 1.00 49.34 301 SER A CA 1
ATOM 2371 C C . SER A 1 301 ? 8.145 13.252 -33.431 1.00 49.34 301 SER A C 1
ATOM 2373 O O . SER A 1 301 ? 8.126 13.918 -34.463 1.00 49.34 301 SER A O 1
ATOM 2375 N N . GLN A 1 302 ? 9.290 12.975 -32.791 1.00 50.84 302 GLN A N 1
ATOM 2376 C CA . GLN A 1 302 ? 10.600 13.536 -33.163 1.00 50.84 302 GLN A CA 1
ATOM 2377 C C . GLN A 1 302 ? 11.660 12.481 -33.526 1.00 50.84 302 GLN A C 1
ATOM 2379 O O . GLN A 1 302 ? 12.828 12.832 -33.693 1.00 50.84 302 GLN A O 1
ATOM 2384 N N . GLN A 1 303 ? 11.288 11.202 -33.667 1.00 48.97 303 GLN A N 1
ATOM 2385 C CA . GLN A 1 303 ? 12.236 10.125 -34.005 1.00 48.97 303 GLN A CA 1
ATOM 2386 C C . GLN A 1 303 ? 12.853 10.242 -35.414 1.00 48.97 303 GLN A C 1
ATOM 2388 O O . GLN A 1 303 ? 13.896 9.641 -35.655 1.00 48.97 303 GLN A O 1
ATOM 2393 N N . ASP A 1 304 ? 12.290 11.064 -36.306 1.00 48.53 304 ASP A N 1
ATOM 2394 C CA . ASP A 1 304 ? 12.708 11.151 -37.714 1.00 48.53 304 ASP A CA 1
ATOM 2395 C C . ASP A 1 304 ? 13.802 12.198 -38.008 1.00 48.53 304 ASP A C 1
ATOM 2397 O O . ASP A 1 304 ? 14.096 12.495 -39.167 1.00 48.53 304 ASP A O 1
ATOM 2401 N N . SER A 1 305 ? 14.431 12.814 -37.001 1.00 51.41 305 SER A N 1
ATOM 2402 C CA . SER A 1 305 ? 15.509 13.790 -37.240 1.00 51.41 305 SER A CA 1
ATOM 2403 C C . SER A 1 305 ? 16.584 13.741 -36.155 1.00 51.41 305 SER A C 1
ATOM 2405 O O . SER A 1 305 ? 16.312 14.033 -34.994 1.00 51.41 305 SER A O 1
ATOM 2407 N N . GLU A 1 306 ? 17.840 13.461 -36.528 1.00 50.38 306 GLU A N 1
ATOM 2408 C CA . GLU A 1 306 ? 19.005 13.520 -35.619 1.00 50.38 306 GLU A CA 1
ATOM 2409 C C . GLU A 1 306 ? 19.166 14.899 -34.938 1.00 50.38 306 GLU A C 1
ATOM 2411 O O . GLU A 1 306 ? 19.728 15.003 -33.849 1.00 50.38 306 GLU A O 1
ATOM 2416 N N . SER A 1 307 ? 18.597 15.958 -35.527 1.00 50.53 307 SER A N 1
ATOM 2417 C CA . SER A 1 307 ? 18.520 17.309 -34.955 1.00 50.53 307 SER A CA 1
ATOM 2418 C C . SER A 1 307 ? 17.502 17.464 -33.811 1.00 50.53 307 SER A C 1
ATOM 2420 O O . SER A 1 307 ? 17.620 18.403 -33.023 1.00 50.53 307 SER A O 1
ATOM 2422 N N . GLY A 1 308 ? 16.524 16.559 -33.679 1.00 53.09 308 GLY A N 1
ATOM 2423 C CA . GLY A 1 308 ? 15.471 16.608 -32.655 1.00 53.09 308 GLY A CA 1
ATOM 2424 C C . GLY A 1 308 ? 15.962 16.242 -31.252 1.00 53.09 308 GLY A C 1
ATOM 2425 O O . GLY A 1 308 ? 15.499 16.808 -30.266 1.00 53.09 308 GLY A O 1
ATOM 2426 N N . LEU A 1 309 ? 16.971 15.371 -31.150 1.00 55.22 309 LEU A N 1
ATOM 2427 C CA . LEU A 1 309 ? 17.569 14.951 -29.874 1.00 55.22 309 LEU A CA 1
ATOM 2428 C C . LEU A 1 309 ? 18.357 16.068 -29.168 1.00 55.22 309 LEU A C 1
ATOM 2430 O O . LEU A 1 309 ? 18.491 16.038 -27.946 1.00 55.22 309 LEU A O 1
ATOM 2434 N N . ILE A 1 310 ? 18.862 17.053 -29.918 1.00 56.84 310 ILE A N 1
ATOM 2435 C CA . ILE A 1 310 ? 19.768 18.101 -29.414 1.00 56.84 310 ILE A CA 1
ATOM 2436 C C . ILE A 1 310 ? 19.009 19.197 -28.633 1.00 56.84 310 ILE A C 1
ATOM 2438 O O . ILE A 1 310 ? 19.601 19.856 -27.783 1.00 56.84 310 ILE A O 1
ATOM 2442 N N . ASN A 1 311 ? 17.694 19.346 -28.844 1.00 65.94 311 ASN A N 1
ATOM 2443 C CA . ASN A 1 311 ? 16.871 20.409 -28.239 1.00 65.94 311 ASN A CA 1
ATOM 2444 C C . ASN A 1 311 ? 15.859 19.915 -27.185 1.00 65.94 311 ASN A C 1
ATOM 2446 O O . ASN A 1 311 ? 14.947 20.654 -26.808 1.00 65.94 311 ASN A O 1
ATOM 2450 N N . LEU A 1 312 ? 15.984 18.676 -26.702 1.00 76.94 312 LEU A N 1
ATOM 2451 C CA . LEU A 1 312 ? 15.067 18.143 -25.693 1.00 76.94 312 LEU A CA 1
ATOM 2452 C C . LEU A 1 312 ? 15.366 18.709 -24.294 1.00 76.94 312 LEU A C 1
ATOM 2454 O O . LEU A 1 312 ? 16.533 18.838 -23.916 1.00 76.94 312 LEU A O 1
ATOM 2458 N N . PRO A 1 313 ? 14.336 18.983 -23.469 1.00 85.25 313 PRO A N 1
ATOM 2459 C CA . PRO A 1 313 ? 14.545 19.366 -22.078 1.00 85.25 313 PRO A CA 1
ATOM 2460 C C . PRO A 1 313 ? 15.345 18.302 -21.313 1.00 85.25 313 PRO A C 1
ATOM 2462 O O . PRO A 1 313 ? 15.104 17.103 -21.467 1.00 85.25 313 PRO A O 1
ATOM 2465 N N . ALA A 1 314 ? 16.246 18.727 -20.421 1.00 86.25 314 ALA A N 1
ATOM 2466 C CA . ALA A 1 314 ? 17.122 17.824 -19.663 1.00 86.25 314 ALA A CA 1
ATOM 2467 C C . ALA A 1 314 ? 16.357 16.727 -18.894 1.00 86.25 314 ALA A C 1
ATOM 2469 O O . ALA A 1 314 ? 16.814 15.588 -18.806 1.00 86.25 314 ALA A O 1
ATOM 2470 N N . ILE A 1 315 ? 15.162 17.045 -18.386 1.00 88.50 315 ILE A N 1
ATOM 2471 C CA . ILE A 1 315 ? 14.274 16.082 -17.724 1.00 88.50 315 ILE A CA 1
ATOM 2472 C C . ILE A 1 315 ? 13.817 14.955 -18.661 1.00 88.50 315 ILE A C 1
ATOM 2474 O O . ILE A 1 315 ? 13.781 13.796 -18.255 1.00 88.50 315 ILE A O 1
ATOM 2478 N N . VAL A 1 316 ? 13.512 15.268 -19.922 1.00 86.81 316 VAL A N 1
ATOM 2479 C CA . VAL A 1 316 ? 13.082 14.283 -20.924 1.00 86.81 316 VAL A CA 1
ATOM 2480 C C . VAL A 1 316 ? 14.230 13.329 -21.241 1.00 86.81 316 VAL A C 1
ATOM 2482 O O . VAL A 1 316 ? 14.043 12.112 -21.251 1.00 86.81 316 VAL A O 1
ATOM 2485 N N . VAL A 1 317 ? 15.437 13.875 -21.410 1.00 86.94 317 VAL A N 1
ATOM 2486 C CA . VAL A 1 317 ? 16.660 13.089 -21.621 1.00 86.94 317 VAL A CA 1
ATOM 2487 C C . VAL A 1 317 ? 16.927 12.166 -20.430 1.00 86.94 317 VAL A C 1
ATOM 2489 O O . VAL A 1 317 ? 17.150 10.971 -20.622 1.00 86.94 317 VAL A O 1
ATOM 2492 N N . ALA A 1 318 ? 16.838 12.681 -19.200 1.00 90.88 318 ALA A N 1
ATOM 2493 C CA . ALA A 1 318 ? 17.053 11.894 -17.986 1.00 90.88 318 ALA A CA 1
ATOM 2494 C C . ALA A 1 318 ? 16.038 10.747 -17.842 1.00 90.88 318 ALA A C 1
ATOM 2496 O O . ALA A 1 318 ? 16.415 9.623 -17.509 1.00 90.88 318 ALA A O 1
ATOM 2497 N N . LYS A 1 319 ? 14.755 11.006 -18.131 1.00 91.12 319 LYS A N 1
ATOM 2498 C CA . LYS A 1 319 ? 13.706 9.978 -18.120 1.00 91.12 319 LYS A CA 1
ATOM 2499 C C . LYS A 1 319 ? 13.956 8.896 -19.176 1.00 91.12 319 LYS A C 1
ATOM 2501 O O . LYS A 1 319 ? 13.854 7.715 -18.853 1.00 91.12 319 LYS A O 1
ATOM 2506 N N . LYS A 1 320 ? 14.335 9.271 -20.404 1.00 87.75 320 LYS A N 1
ATOM 2507 C CA . LYS A 1 320 ? 14.680 8.309 -21.464 1.00 87.75 320 LYS A CA 1
ATOM 2508 C C . LYS A 1 320 ? 15.873 7.434 -21.067 1.00 87.75 320 LYS A C 1
ATOM 2510 O O . LYS A 1 320 ? 15.764 6.215 -21.099 1.00 87.75 320 LYS A O 1
ATOM 2515 N N . GLN A 1 321 ? 16.962 8.042 -20.594 1.00 90.94 321 GLN A N 1
ATOM 2516 C CA . GLN A 1 321 ? 18.149 7.314 -20.125 1.00 90.94 321 GLN A CA 1
ATOM 2517 C C . GLN A 1 321 ? 17.833 6.343 -18.982 1.00 90.94 321 GLN A C 1
ATOM 2519 O O . GLN A 1 321 ? 18.386 5.247 -18.928 1.00 90.94 321 GLN A O 1
ATOM 2524 N N . PHE A 1 322 ? 16.942 6.730 -18.066 1.00 94.12 322 PHE A N 1
ATOM 2525 C CA . PHE A 1 322 ? 16.465 5.842 -17.011 1.00 94.12 322 PHE A CA 1
ATOM 2526 C C . PHE A 1 322 ? 15.737 4.618 -17.584 1.00 94.12 322 PHE A C 1
ATOM 2528 O O . PHE A 1 322 ? 16.047 3.496 -17.191 1.00 94.12 322 PHE A O 1
ATOM 2535 N N . LEU A 1 323 ? 14.812 4.810 -18.529 1.00 92.38 323 LEU A N 1
ATOM 2536 C CA . LEU A 1 323 ? 14.085 3.704 -19.160 1.00 92.38 323 LEU A CA 1
ATOM 2537 C C . LEU A 1 323 ? 15.028 2.769 -19.920 1.00 92.38 323 LEU A C 1
ATOM 2539 O O . LEU A 1 323 ? 14.972 1.557 -19.710 1.00 92.38 323 LEU A O 1
ATOM 2543 N N . ASP A 1 324 ? 15.944 3.328 -20.713 1.00 90.69 324 ASP A N 1
ATOM 2544 C CA . ASP A 1 324 ? 16.963 2.568 -21.441 1.00 90.69 324 ASP A CA 1
ATOM 2545 C C . ASP A 1 324 ? 17.839 1.754 -20.474 1.00 90.69 324 ASP A C 1
ATOM 2547 O O . ASP A 1 324 ? 18.144 0.587 -20.734 1.00 90.69 324 ASP A O 1
ATOM 2551 N N . ALA A 1 325 ? 18.193 2.319 -19.313 1.00 93.56 325 ALA A N 1
ATOM 2552 C CA . ALA A 1 325 ? 18.944 1.611 -18.280 1.00 93.56 325 ALA A CA 1
ATOM 2553 C C . ALA A 1 325 ? 18.156 0.431 -17.684 1.00 93.56 325 ALA A C 1
ATOM 2555 O O . ALA A 1 325 ? 18.728 -0.644 -17.498 1.00 93.56 325 ALA A O 1
ATOM 2556 N N . ILE A 1 326 ? 16.855 0.595 -17.413 1.00 95.00 326 ILE 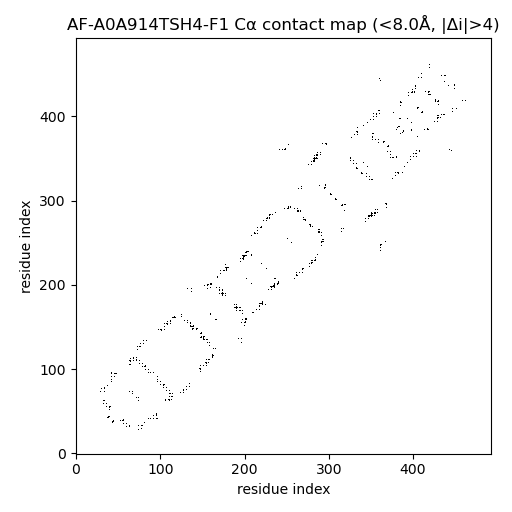A N 1
ATOM 2557 C CA . ILE A 1 326 ? 16.000 -0.494 -16.912 1.00 95.00 326 ILE A CA 1
ATOM 2558 C C . ILE A 1 326 ? 15.886 -1.609 -17.955 1.00 95.00 326 ILE A C 1
ATOM 2560 O O . ILE A 1 326 ? 16.138 -2.769 -17.623 1.00 95.00 326 ILE A O 1
ATOM 2564 N N . VAL A 1 327 ? 15.574 -1.266 -19.210 1.00 91.88 327 VAL A N 1
ATOM 2565 C CA . VAL A 1 327 ? 15.494 -2.229 -20.323 1.00 91.88 327 VAL A CA 1
ATOM 2566 C C . VAL A 1 327 ? 16.809 -2.993 -20.450 1.00 91.88 327 VAL A C 1
ATOM 2568 O O . VAL A 1 327 ? 16.808 -4.223 -20.440 1.00 91.88 327 VAL A O 1
ATOM 2571 N N . THR A 1 328 ? 17.937 -2.278 -20.463 1.00 92.12 328 THR A N 1
ATOM 2572 C CA . THR A 1 328 ? 19.274 -2.872 -20.588 1.00 92.12 328 THR A CA 1
ATOM 2573 C C . THR A 1 328 ? 19.571 -3.853 -19.455 1.00 92.12 328 THR A C 1
ATOM 2575 O O . THR A 1 328 ? 20.049 -4.957 -19.716 1.00 92.12 328 THR A O 1
ATOM 2578 N N . VAL A 1 329 ? 19.281 -3.496 -18.197 1.00 92.44 329 VAL A N 1
ATOM 2579 C CA . VAL A 1 329 ? 19.527 -4.374 -17.038 1.00 92.44 329 VAL A CA 1
ATOM 2580 C C . VAL A 1 329 ? 18.696 -5.655 -17.127 1.00 92.44 329 VAL A C 1
ATOM 2582 O O . VAL A 1 329 ? 19.237 -6.744 -16.928 1.00 92.44 329 VAL A O 1
ATOM 2585 N N . VAL A 1 330 ? 17.403 -5.544 -17.445 1.00 90.25 330 VAL A N 1
ATOM 2586 C CA . VAL A 1 330 ? 16.510 -6.711 -17.539 1.00 90.25 330 VAL A CA 1
ATOM 2587 C C . VAL A 1 330 ? 16.900 -7.592 -18.731 1.00 90.25 330 VAL A C 1
ATOM 2589 O O . VAL A 1 330 ? 17.020 -8.807 -18.579 1.00 90.25 330 VAL A O 1
ATOM 2592 N N . GLN A 1 331 ? 17.170 -7.001 -19.897 1.00 88.94 331 GLN A N 1
ATOM 2593 C CA . GLN A 1 331 ? 17.560 -7.730 -21.105 1.00 88.94 331 GLN A CA 1
ATOM 2594 C C . GLN A 1 331 ? 18.906 -8.447 -20.940 1.00 88.94 331 GLN A C 1
ATOM 2596 O O . GLN A 1 331 ? 19.021 -9.621 -21.292 1.00 88.94 331 GLN A O 1
ATOM 2601 N N . THR A 1 332 ? 19.908 -7.782 -20.355 1.00 87.75 332 THR A N 1
ATOM 2602 C CA . THR A 1 332 ? 21.241 -8.369 -20.123 1.00 87.75 332 THR A CA 1
ATOM 2603 C C . THR A 1 332 ? 21.167 -9.599 -19.219 1.00 87.75 332 THR A C 1
ATOM 2605 O O . THR A 1 332 ? 21.922 -10.550 -19.407 1.00 87.75 332 THR A O 1
ATOM 2608 N N . TYR A 1 333 ? 20.247 -9.622 -18.250 1.00 85.94 333 TYR A N 1
ATOM 2609 C CA . TYR A 1 333 ? 20.046 -10.798 -17.406 1.00 85.94 333 TYR A CA 1
ATOM 2610 C C . TYR A 1 333 ? 19.503 -11.997 -18.201 1.00 85.94 333 TYR A C 1
ATOM 2612 O O . TYR A 1 333 ? 19.913 -13.125 -17.950 1.00 85.94 333 TYR A O 1
ATOM 2620 N N . VAL A 1 334 ? 18.611 -11.767 -19.171 1.00 81.75 334 VAL A N 1
ATOM 2621 C CA . VAL A 1 334 ? 18.041 -12.834 -20.016 1.00 81.75 334 VAL A CA 1
ATOM 2622 C C . VAL A 1 334 ? 19.081 -13.411 -20.977 1.00 81.75 334 VAL A C 1
ATOM 2624 O O . VAL A 1 334 ? 19.117 -14.620 -21.188 1.00 81.75 334 VAL A O 1
ATOM 2627 N N . THR A 1 335 ? 19.916 -12.560 -21.575 1.00 82.88 335 THR A N 1
ATOM 2628 C CA . THR A 1 335 ? 20.853 -12.969 -22.635 1.00 82.88 335 THR A CA 1
ATOM 2629 C C . THR A 1 335 ? 22.171 -13.538 -22.109 1.00 82.88 335 THR A C 1
ATOM 2631 O O . THR A 1 335 ? 22.885 -14.217 -22.848 1.00 82.88 335 THR A O 1
ATOM 2634 N N . ASN A 1 336 ? 22.519 -13.285 -20.845 1.00 79.12 336 ASN A N 1
ATOM 2635 C CA . ASN A 1 336 ? 23.770 -13.755 -20.261 1.00 79.12 336 ASN A CA 1
ATOM 2636 C C . ASN A 1 336 ? 23.713 -15.258 -19.932 1.00 79.12 336 ASN A C 1
ATOM 2638 O O . ASN A 1 336 ? 22.845 -15.714 -19.195 1.00 79.12 336 ASN A O 1
ATOM 2642 N N . ALA A 1 337 ? 24.695 -16.023 -20.419 1.00 73.00 337 ALA A N 1
ATOM 2643 C CA . ALA A 1 337 ? 24.807 -17.463 -20.174 1.00 73.00 337 ALA A CA 1
ATOM 2644 C C . ALA A 1 337 ? 25.024 -17.829 -18.690 1.00 73.00 337 ALA A C 1
ATOM 2646 O O . ALA A 1 337 ? 24.743 -18.958 -18.286 1.00 73.00 337 ALA A O 1
ATOM 2647 N N . ARG A 1 338 ? 25.539 -16.898 -17.871 1.00 77.56 338 ARG A N 1
ATOM 2648 C CA . ARG A 1 338 ? 25.693 -17.043 -16.411 1.00 77.56 338 ARG A CA 1
ATOM 2649 C C . ARG A 1 338 ? 25.132 -15.805 -15.707 1.00 77.56 338 ARG A C 1
ATOM 2651 O O . ARG A 1 338 ? 25.902 -14.938 -15.288 1.00 77.56 338 ARG A O 1
ATOM 2658 N N . PRO A 1 339 ? 23.802 -15.686 -15.604 1.00 76.94 339 PRO A N 1
ATOM 2659 C CA . PRO A 1 339 ? 23.182 -14.494 -15.054 1.00 76.94 339 PRO A CA 1
ATOM 2660 C C . PRO A 1 339 ? 23.456 -14.394 -13.548 1.00 76.94 339 PRO A C 1
ATOM 2662 O O . PRO A 1 339 ? 23.243 -15.345 -12.796 1.00 76.94 339 PRO A O 1
ATOM 2665 N N . ILE A 1 340 ? 23.937 -13.232 -13.099 1.00 81.06 340 ILE A N 1
ATOM 2666 C CA . ILE A 1 340 ? 24.194 -12.951 -11.681 1.00 81.06 340 ILE A CA 1
ATOM 2667 C C . ILE A 1 340 ? 23.029 -12.130 -11.146 1.00 81.06 340 ILE A C 1
ATOM 2669 O O . ILE A 1 340 ? 22.750 -11.033 -11.634 1.00 81.06 340 ILE A O 1
ATOM 2673 N N . TRP A 1 341 ? 22.350 -12.652 -10.128 1.00 84.44 341 TRP A N 1
ATOM 2674 C CA . TRP A 1 341 ? 21.343 -11.868 -9.429 1.00 84.44 341 TRP A CA 1
ATOM 2675 C C . TRP A 1 341 ? 21.986 -10.810 -8.544 1.00 84.44 341 TRP A C 1
ATOM 2677 O O . TRP A 1 341 ? 22.970 -11.068 -7.855 1.00 84.44 341 TRP A O 1
ATOM 2687 N N . SER A 1 342 ? 21.410 -9.616 -8.552 1.00 87.75 342 SER A N 1
ATOM 2688 C CA . SER A 1 342 ? 21.829 -8.511 -7.698 1.00 87.75 342 SER A CA 1
ATOM 2689 C C . SER A 1 342 ? 20.618 -7.677 -7.301 1.00 87.75 342 SER A C 1
ATOM 2691 O O . SER A 1 342 ? 19.600 -7.685 -7.999 1.00 87.75 342 SER A O 1
ATOM 2693 N N . GLY A 1 343 ? 20.750 -6.884 -6.233 1.00 87.88 343 GLY A N 1
ATOM 2694 C CA . GLY A 1 343 ? 19.711 -5.924 -5.846 1.00 87.88 343 GLY A CA 1
ATOM 2695 C C . GLY A 1 343 ? 19.335 -4.974 -6.991 1.00 87.88 343 GLY A C 1
ATOM 2696 O O . GLY A 1 343 ? 18.170 -4.643 -7.162 1.00 87.88 343 GLY A O 1
ATOM 2697 N N . GLN A 1 344 ? 20.288 -4.615 -7.858 1.00 90.81 344 GLN A N 1
ATOM 2698 C CA . GLN A 1 344 ? 20.019 -3.805 -9.050 1.00 90.81 344 GLN A CA 1
ATOM 2699 C C . GLN A 1 344 ? 19.040 -4.494 -10.016 1.00 90.81 344 GLN A C 1
ATOM 2701 O O . GLN A 1 344 ? 18.099 -3.858 -10.485 1.00 90.81 344 GLN A O 1
ATOM 2706 N N . VAL A 1 345 ? 19.224 -5.791 -10.289 1.00 91.00 345 VAL A N 1
ATOM 2707 C CA . VAL A 1 345 ? 18.306 -6.572 -11.139 1.00 91.00 345 VAL A CA 1
ATOM 2708 C C . VAL A 1 345 ? 16.929 -6.681 -10.484 1.00 91.00 345 VAL A C 1
ATOM 2710 O O . VAL A 1 345 ? 15.919 -6.509 -11.164 1.00 91.00 345 VAL A O 1
ATOM 2713 N N . GLN A 1 346 ? 16.877 -6.899 -9.167 1.00 91.75 346 GLN A N 1
ATOM 2714 C CA . GLN A 1 346 ? 15.623 -6.948 -8.412 1.00 91.75 346 GLN A CA 1
ATOM 2715 C C . GLN A 1 346 ? 14.836 -5.636 -8.533 1.00 91.75 346 GLN A C 1
ATOM 2717 O O . GLN A 1 346 ? 13.658 -5.663 -8.893 1.00 91.75 346 GLN A O 1
ATOM 2722 N N . TYR A 1 347 ? 15.480 -4.490 -8.294 1.00 94.94 347 TYR A N 1
ATOM 2723 C CA . TYR A 1 347 ? 14.831 -3.184 -8.413 1.00 94.94 347 TYR A CA 1
ATOM 2724 C C . TYR A 1 347 ? 14.442 -2.846 -9.857 1.00 94.94 347 TYR A C 1
ATOM 2726 O O . TYR A 1 347 ? 13.377 -2.268 -10.069 1.00 94.94 347 TYR A O 1
ATOM 2734 N N . ALA A 1 348 ? 15.240 -3.247 -10.853 1.00 95.00 348 ALA A N 1
ATOM 2735 C CA . ALA A 1 348 ? 14.880 -3.082 -12.263 1.00 95.00 348 ALA A CA 1
ATOM 2736 C C . ALA A 1 348 ? 13.639 -3.901 -12.635 1.00 95.00 348 ALA A C 1
ATOM 2738 O O . ALA A 1 348 ? 12.725 -3.384 -13.275 1.00 95.00 348 ALA A O 1
ATOM 2739 N N . CYS A 1 349 ? 13.570 -5.157 -12.186 1.00 94.12 349 CYS A N 1
ATOM 2740 C CA . CYS A 1 349 ? 12.400 -6.006 -12.393 1.00 94.12 349 CYS A CA 1
ATOM 2741 C C . CYS A 1 349 ? 11.163 -5.432 -11.697 1.00 94.12 349 CYS A C 1
ATOM 2743 O O . CYS A 1 349 ? 10.096 -5.392 -12.300 1.00 94.12 349 CYS A O 1
ATOM 2745 N N . HIS A 1 350 ? 11.296 -4.945 -10.459 1.00 95.56 350 HIS A N 1
ATOM 2746 C CA . HIS A 1 350 ? 10.190 -4.313 -9.740 1.00 95.56 350 HIS A CA 1
ATOM 2747 C C . HIS A 1 350 ? 9.693 -3.054 -10.466 1.00 95.56 350 HIS A C 1
ATOM 2749 O O . HIS A 1 350 ? 8.494 -2.908 -10.687 1.00 95.56 350 HIS A O 1
ATOM 2755 N N . ALA A 1 351 ? 10.603 -2.187 -10.920 1.00 96.94 351 ALA A N 1
ATOM 2756 C CA . ALA A 1 351 ? 10.256 -1.025 -11.732 1.00 96.94 351 ALA A CA 1
ATOM 2757 C C . ALA A 1 351 ? 9.517 -1.433 -13.018 1.00 96.94 351 ALA A C 1
ATOM 2759 O O . ALA A 1 351 ? 8.439 -0.918 -13.302 1.00 96.94 351 ALA A O 1
ATOM 2760 N N . ALA A 1 352 ? 10.034 -2.410 -13.765 1.00 95.69 352 ALA A N 1
ATOM 2761 C CA . ALA A 1 352 ? 9.399 -2.875 -14.994 1.00 95.69 352 ALA A CA 1
ATOM 2762 C C . ALA A 1 352 ? 8.005 -3.492 -14.749 1.00 95.69 352 ALA A C 1
ATOM 2764 O O . ALA A 1 352 ? 7.069 -3.219 -15.503 1.00 95.69 352 ALA A O 1
ATOM 2765 N N . VAL A 1 353 ? 7.832 -4.262 -13.666 1.00 95.75 353 VAL A N 1
ATOM 2766 C CA . VAL A 1 353 ? 6.522 -4.782 -13.239 1.00 95.75 353 VAL A CA 1
ATOM 2767 C C . VAL A 1 353 ? 5.576 -3.647 -12.861 1.00 95.75 353 VAL A C 1
ATOM 2769 O O . VAL A 1 353 ? 4.416 -3.691 -13.266 1.00 95.75 353 VAL A O 1
ATOM 2772 N N . ASN A 1 354 ? 6.052 -2.611 -12.161 1.00 96.81 354 ASN A N 1
ATOM 2773 C CA . ASN A 1 354 ? 5.230 -1.447 -11.837 1.00 96.81 354 ASN A CA 1
ATOM 2774 C C . ASN A 1 354 ? 4.685 -0.783 -13.109 1.00 96.81 354 ASN A C 1
ATOM 2776 O O . ASN A 1 354 ? 3.498 -0.474 -13.175 1.00 96.81 354 ASN A O 1
ATOM 2780 N N . LEU A 1 355 ? 5.512 -0.628 -14.147 1.00 94.94 355 LEU A N 1
ATOM 2781 C CA . LEU A 1 355 ? 5.057 -0.063 -15.417 1.00 94.94 355 LEU A CA 1
ATOM 2782 C C . LEU A 1 355 ? 4.045 -0.969 -16.135 1.00 94.94 355 LEU A C 1
ATOM 2784 O O . LEU A 1 355 ? 3.011 -0.485 -16.596 1.00 94.94 355 LEU A O 1
ATOM 2788 N N . CYS A 1 356 ? 4.297 -2.283 -16.179 1.00 94.50 356 CYS A N 1
ATOM 2789 C CA . CYS A 1 356 ? 3.348 -3.254 -16.736 1.00 94.50 356 CYS A CA 1
ATOM 2790 C C . CYS A 1 356 ? 2.002 -3.188 -16.003 1.00 94.50 356 CYS A C 1
ATOM 2792 O O . CYS A 1 356 ? 0.946 -3.178 -16.631 1.00 94.50 356 CYS A O 1
ATOM 2794 N N . LYS A 1 357 ? 2.029 -3.086 -14.671 1.00 95.44 357 LYS A N 1
ATOM 2795 C CA . LYS A 1 357 ? 0.826 -2.942 -13.855 1.00 95.44 357 LYS A CA 1
ATOM 2796 C C . LYS A 1 357 ? 0.105 -1.632 -14.158 1.00 95.44 357 LYS A C 1
ATOM 2798 O O . LYS A 1 357 ? -1.107 -1.670 -14.361 1.00 95.44 357 LYS A O 1
ATOM 2803 N N . CYS A 1 358 ? 0.820 -0.508 -14.272 1.00 94.50 358 CYS A N 1
ATOM 2804 C CA . CYS A 1 358 ? 0.249 0.789 -14.656 1.00 94.50 358 CYS A CA 1
ATOM 2805 C C . CYS A 1 358 ? -0.493 0.694 -15.992 1.00 94.50 358 CYS A C 1
ATOM 2807 O O . CYS A 1 358 ? -1.626 1.154 -16.083 1.00 94.50 358 CYS A O 1
ATOM 2809 N N . ALA A 1 359 ? 0.094 0.033 -16.994 1.00 92.94 359 ALA A N 1
ATOM 2810 C CA . ALA A 1 359 ? -0.528 -0.153 -18.305 1.00 92.94 359 ALA A CA 1
ATOM 2811 C C . ALA A 1 359 ? -1.889 -0.864 -18.232 1.00 92.94 359 ALA A C 1
ATOM 2813 O O . ALA A 1 359 ? -2.770 -0.593 -19.040 1.00 92.94 359 ALA A O 1
ATOM 2814 N N . THR A 1 360 ? -2.115 -1.725 -17.230 1.00 93.75 360 THR A N 1
ATOM 2815 C CA . THR A 1 360 ? -3.426 -2.372 -17.056 1.00 93.75 360 THR A CA 1
ATOM 2816 C C . THR A 1 360 ? -4.531 -1.386 -16.678 1.00 93.75 360 THR A C 1
ATOM 2818 O O . THR A 1 360 ? -5.695 -1.640 -16.973 1.00 93.75 360 THR A O 1
ATOM 2821 N N . PHE A 1 361 ? -4.206 -0.256 -16.048 1.00 92.75 361 PHE A N 1
ATOM 2822 C CA . PHE A 1 361 ? -5.179 0.751 -15.603 1.00 92.75 361 PHE A CA 1
ATOM 2823 C C . PHE A 1 361 ? -5.531 1.773 -16.684 1.00 92.75 361 PHE A C 1
ATOM 2825 O O . PHE A 1 361 ? -6.167 2.786 -16.401 1.00 92.75 361 PHE A O 1
ATOM 2832 N N . VAL A 1 362 ? -5.134 1.498 -17.921 1.00 88.19 362 VAL A N 1
ATOM 2833 C CA . VAL A 1 362 ? -5.260 2.408 -19.045 1.00 88.19 362 VAL A CA 1
ATOM 2834 C C . VAL A 1 362 ? -5.896 1.661 -20.227 1.00 88.19 362 VAL A C 1
ATOM 2836 O O . VAL A 1 362 ? -5.667 0.466 -20.404 1.00 88.19 362 VAL A O 1
ATOM 2839 N N . THR A 1 363 ? -6.752 2.334 -21.002 1.00 75.88 363 THR A N 1
ATOM 2840 C CA . THR A 1 363 ? -7.639 1.690 -21.994 1.00 75.88 363 THR A CA 1
ATOM 2841 C C . THR A 1 363 ? -7.126 1.666 -23.431 1.00 75.88 363 THR A C 1
ATOM 2843 O O . THR A 1 363 ? -7.574 0.817 -24.198 1.00 75.88 363 THR A O 1
ATOM 2846 N N . LEU A 1 364 ? -6.247 2.590 -23.826 1.00 65.44 364 LEU A N 1
ATOM 2847 C CA . LEU A 1 364 ? -5.857 2.789 -25.228 1.00 65.44 364 LEU A CA 1
ATOM 2848 C C . LEU A 1 364 ? -4.416 2.343 -25.462 1.00 65.44 364 LEU A C 1
ATOM 2850 O O . LEU A 1 364 ? -3.534 2.653 -24.677 1.00 65.44 364 LEU A O 1
ATOM 2854 N N . SER A 1 365 ? -4.152 1.650 -26.563 1.00 64.88 365 SER A N 1
ATOM 2855 C CA . SER A 1 365 ? -2.805 1.181 -26.915 1.00 64.88 365 SER A CA 1
ATOM 2856 C C . SER A 1 365 ? -1.812 2.302 -27.218 1.00 64.88 365 SER A C 1
ATOM 2858 O O . SER A 1 365 ? -0.612 2.072 -27.138 1.00 64.88 365 SER A O 1
ATOM 2860 N N . ASP A 1 366 ? -2.301 3.498 -27.544 1.00 60.59 366 ASP A N 1
ATOM 2861 C CA . ASP A 1 366 ? -1.481 4.596 -28.075 1.00 60.59 366 ASP A CA 1
ATOM 2862 C C . ASP A 1 366 ? -0.822 5.435 -26.972 1.00 60.59 366 ASP A C 1
ATOM 2864 O O . ASP A 1 366 ? -0.189 6.454 -27.234 1.00 60.59 366 ASP A O 1
ATOM 2868 N N . PHE A 1 367 ? -0.983 5.043 -25.709 1.00 74.44 367 PHE A N 1
ATOM 2869 C CA . PHE A 1 367 ? -0.312 5.734 -24.622 1.00 74.44 367 PHE A CA 1
ATOM 2870 C C . PHE A 1 367 ? 1.157 5.353 -24.541 1.00 74.44 367 PHE A C 1
ATOM 2872 O O . PHE A 1 367 ? 1.512 4.177 -24.601 1.00 74.44 367 PHE A O 1
ATOM 2879 N N . PHE A 1 368 ? 1.988 6.346 -24.232 1.00 76.31 368 PHE A N 1
ATOM 2880 C CA . PHE A 1 368 ? 3.414 6.191 -23.948 1.00 76.31 368 PHE A CA 1
ATOM 2881 C C . PHE A 1 368 ? 3.736 4.976 -23.053 1.00 76.31 368 PHE A C 1
ATOM 2883 O O . PHE A 1 368 ? 4.675 4.223 -23.318 1.00 76.31 368 PHE A O 1
ATOM 2890 N N . ILE A 1 369 ? 2.930 4.743 -22.007 1.00 82.19 369 ILE A N 1
ATOM 2891 C CA . ILE A 1 369 ? 3.105 3.601 -21.101 1.00 82.19 369 ILE A CA 1
ATOM 2892 C C . ILE A 1 369 ? 3.086 2.268 -21.872 1.00 82.19 369 ILE A C 1
ATOM 2894 O O . ILE A 1 369 ? 3.912 1.403 -21.591 1.00 82.19 369 ILE A O 1
ATOM 2898 N N . PHE A 1 370 ? 2.193 2.091 -22.851 1.00 82.81 370 PHE A N 1
ATOM 2899 C CA . PHE A 1 370 ? 2.137 0.867 -23.652 1.00 82.81 370 PHE A CA 1
ATOM 2900 C C . PHE A 1 370 ? 3.377 0.699 -24.527 1.00 82.81 370 PHE A C 1
ATOM 2902 O O . PHE A 1 370 ? 3.924 -0.403 -24.560 1.00 82.81 370 PHE A O 1
ATOM 2909 N N . ASN A 1 371 ? 3.869 1.767 -25.158 1.00 80.56 371 ASN A N 1
ATOM 2910 C CA . ASN A 1 371 ? 5.058 1.712 -26.015 1.00 80.56 371 ASN A CA 1
ATOM 2911 C C . ASN A 1 371 ? 6.294 1.222 -25.250 1.00 80.56 371 ASN A C 1
ATOM 2913 O O . ASN A 1 371 ? 7.016 0.339 -25.716 1.00 80.56 371 ASN A O 1
ATOM 2917 N N . VAL A 1 372 ? 6.492 1.712 -24.025 1.00 81.62 372 VAL A N 1
ATOM 2918 C CA . VAL A 1 372 ? 7.584 1.237 -23.162 1.00 81.62 372 VAL A CA 1
ATOM 2919 C C . VAL A 1 372 ? 7.317 -0.170 -22.625 1.00 81.62 372 VAL A C 1
ATOM 2921 O O . VAL A 1 372 ? 8.233 -0.980 -22.521 1.00 81.62 372 VAL A O 1
ATOM 2924 N N . VAL A 1 373 ? 6.069 -0.514 -22.302 1.00 87.81 373 VAL A N 1
ATOM 2925 C CA . VAL A 1 373 ? 5.743 -1.874 -21.849 1.00 87.81 373 VAL A CA 1
ATOM 2926 C C . VAL A 1 373 ? 6.026 -2.916 -22.928 1.00 87.81 373 VAL A C 1
ATOM 2928 O O . VAL A 1 373 ? 6.538 -3.982 -22.586 1.00 87.81 373 VAL A O 1
ATOM 2931 N N . GLN A 1 374 ? 5.788 -2.625 -24.212 1.00 85.94 374 GLN A N 1
ATOM 2932 C CA . GLN A 1 374 ? 6.102 -3.563 -25.299 1.00 85.94 374 GLN A CA 1
ATOM 2933 C C . GLN A 1 374 ? 7.591 -3.946 -25.341 1.00 85.94 374 GLN A C 1
ATOM 2935 O O . GLN A 1 374 ? 7.909 -5.096 -25.640 1.00 85.94 374 GLN A O 1
ATOM 2940 N N . SER A 1 375 ? 8.506 -3.037 -24.985 1.00 84.19 375 SER A N 1
ATOM 2941 C CA . SER A 1 375 ? 9.944 -3.345 -24.947 1.00 84.19 375 SER A CA 1
ATOM 2942 C C . SER A 1 375 ? 10.372 -4.123 -23.695 1.00 84.19 375 SER A C 1
ATOM 2944 O O . SER A 1 375 ? 11.414 -4.780 -23.701 1.00 84.19 375 SER A O 1
ATOM 2946 N N . LEU A 1 376 ? 9.574 -4.107 -22.622 1.00 88.19 376 LEU A N 1
ATOM 2947 C CA . LEU A 1 376 ? 9.899 -4.747 -21.341 1.00 88.19 376 LEU A CA 1
ATOM 2948 C C . LEU A 1 376 ? 9.193 -6.089 -21.118 1.00 88.19 376 LEU A C 1
ATOM 2950 O O . LEU A 1 376 ? 9.757 -6.965 -20.462 1.00 88.19 376 LEU A O 1
ATOM 2954 N N . ILE A 1 377 ? 7.973 -6.264 -21.630 1.00 88.88 377 ILE A N 1
ATOM 2955 C CA . ILE A 1 377 ? 7.045 -7.315 -21.186 1.00 88.88 377 ILE A CA 1
ATOM 2956 C C . ILE A 1 377 ? 7.590 -8.740 -21.361 1.00 88.88 377 ILE A C 1
ATOM 2958 O O . ILE A 1 377 ? 7.542 -9.533 -20.418 1.00 88.88 377 ILE A O 1
ATOM 2962 N N . GLU A 1 378 ? 8.173 -9.058 -22.521 1.00 88.31 378 GLU A N 1
ATOM 2963 C CA . GLU A 1 378 ? 8.736 -10.390 -22.787 1.00 88.31 378 GLU A CA 1
ATOM 2964 C C . GLU A 1 378 ? 10.006 -10.642 -21.962 1.00 88.31 378 GLU A C 1
ATOM 2966 O O . GLU A 1 378 ? 10.197 -11.738 -21.431 1.00 88.31 378 GLU A O 1
ATOM 2971 N N . HIS A 1 379 ? 10.840 -9.615 -21.767 1.00 88.38 379 HIS A N 1
ATOM 2972 C CA . HIS A 1 379 ? 12.030 -9.718 -20.925 1.00 88.38 379 HIS A CA 1
ATOM 2973 C C . HIS A 1 379 ? 11.644 -9.989 -19.465 1.00 88.38 379 HIS A C 1
ATOM 2975 O O . HIS A 1 379 ? 12.152 -10.928 -18.856 1.00 88.38 379 HIS A O 1
ATOM 2981 N N . VAL A 1 380 ? 10.691 -9.231 -18.913 1.00 88.75 380 VAL A N 1
ATOM 2982 C CA . VAL A 1 380 ? 10.201 -9.407 -17.536 1.00 88.75 380 VAL A CA 1
ATOM 2983 C C . VAL A 1 380 ? 9.566 -10.784 -17.346 1.00 88.75 380 VAL A C 1
ATOM 2985 O O . VAL A 1 380 ? 9.883 -11.468 -16.371 1.00 88.75 380 VAL A O 1
ATOM 2988 N N .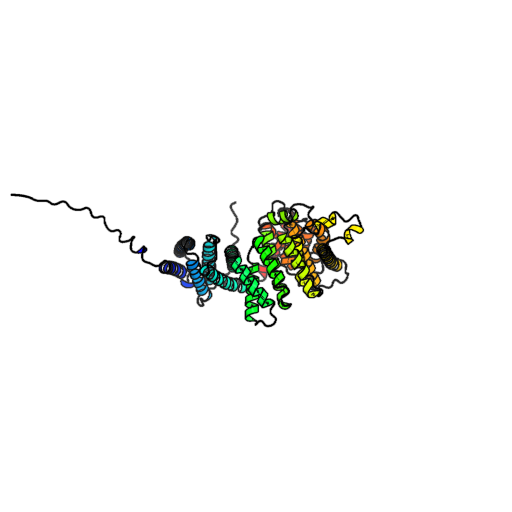 LYS A 1 381 ? 8.722 -11.225 -18.289 1.00 88.75 381 LYS A N 1
ATOM 2989 C CA . LYS A 1 381 ? 8.148 -12.581 -18.302 1.00 88.75 381 LYS A CA 1
ATOM 2990 C C . LYS A 1 381 ? 9.255 -13.638 -18.256 1.00 88.75 381 LYS A C 1
ATOM 2992 O O . LYS A 1 381 ? 9.192 -14.550 -17.428 1.00 88.75 381 LYS A O 1
ATOM 2997 N N . SER A 1 382 ? 10.289 -13.479 -19.085 1.00 87.31 382 SER A N 1
ATOM 2998 C CA . SER A 1 382 ? 11.412 -14.413 -19.144 1.00 87.31 382 SER A CA 1
ATOM 2999 C C . SER A 1 382 ? 12.205 -14.462 -17.834 1.00 87.31 382 SER A C 1
ATOM 3001 O O . SER A 1 382 ? 12.541 -15.540 -17.347 1.00 87.31 382 SER A O 1
ATOM 3003 N N . VAL A 1 383 ? 12.501 -13.309 -17.227 1.00 87.50 383 VAL A N 1
ATOM 3004 C CA . VAL A 1 383 ? 13.264 -13.252 -15.970 1.00 87.50 383 VAL A CA 1
ATOM 3005 C C . VAL A 1 383 ? 12.450 -13.798 -14.796 1.00 87.50 383 VAL A C 1
ATOM 3007 O O . VAL A 1 383 ? 12.953 -14.617 -14.029 1.00 87.50 383 VAL A O 1
ATOM 3010 N N . LEU A 1 384 ? 11.195 -13.364 -14.641 1.00 88.06 384 LEU A N 1
ATOM 3011 C CA . LEU A 1 384 ? 10.417 -13.564 -13.411 1.00 88.06 384 LEU A CA 1
ATOM 3012 C C . LEU A 1 384 ? 9.531 -14.806 -13.395 1.00 88.06 384 LEU A C 1
ATOM 3014 O O . LEU A 1 384 ? 9.163 -15.259 -12.306 1.00 88.06 384 LEU A O 1
ATOM 3018 N N . LEU A 1 385 ? 9.188 -15.378 -14.550 1.00 83.81 385 LEU A N 1
ATOM 3019 C CA . LEU A 1 385 ? 8.297 -16.541 -14.615 1.00 83.81 385 LEU A CA 1
ATOM 3020 C C . LEU A 1 385 ? 8.947 -17.774 -15.251 1.00 83.81 385 LEU A C 1
ATOM 3022 O O . LEU A 1 385 ? 8.557 -18.882 -14.890 1.00 83.81 385 LEU A O 1
ATOM 3026 N N . THR A 1 386 ? 9.953 -17.618 -16.122 1.00 76.94 386 THR A N 1
ATOM 3027 C CA . THR A 1 386 ? 10.557 -18.757 -16.850 1.00 76.94 386 THR A CA 1
ATOM 3028 C C . THR A 1 386 ? 12.046 -19.007 -16.561 1.00 76.94 386 THR A C 1
ATOM 3030 O O . THR A 1 386 ? 12.534 -20.092 -16.863 1.00 76.94 386 THR A O 1
ATOM 3033 N N . GLY A 1 387 ? 12.785 -18.042 -16.000 1.00 64.19 387 GLY A N 1
ATOM 3034 C CA . GLY A 1 387 ? 14.247 -18.106 -15.839 1.00 64.19 387 GLY A CA 1
ATOM 3035 C C . GLY A 1 387 ? 14.776 -18.856 -14.602 1.00 64.19 387 GLY A C 1
ATOM 3036 O O . GLY A 1 387 ? 14.017 -19.344 -13.758 1.00 64.19 387 GLY A O 1
ATOM 3037 N N . PHE A 1 388 ? 16.113 -18.894 -14.462 1.00 60.69 388 PHE A N 1
ATOM 3038 C CA . PHE A 1 388 ? 16.832 -19.299 -13.239 1.00 60.69 388 PHE A CA 1
ATOM 3039 C C . PHE A 1 388 ? 16.647 -18.246 -12.148 1.00 60.69 388 PHE A C 1
ATOM 3041 O O . PHE A 1 388 ? 17.529 -17.450 -11.840 1.00 60.69 388 PHE A O 1
ATOM 3048 N N . ARG A 1 389 ? 15.440 -18.215 -11.597 1.00 65.38 389 ARG A N 1
ATOM 3049 C CA . ARG A 1 389 ? 15.060 -17.221 -10.608 1.00 65.38 389 ARG A CA 1
ATOM 3050 C C . ARG A 1 389 ? 15.816 -17.445 -9.306 1.00 65.38 389 ARG A C 1
ATOM 3052 O O . ARG A 1 389 ? 15.908 -18.580 -8.834 1.00 65.38 389 ARG A O 1
ATOM 3059 N N . PRO A 1 390 ? 16.283 -16.380 -8.668 1.00 58.38 390 PRO A N 1
ATOM 3060 C CA . PRO A 1 390 ? 16.784 -16.445 -7.312 1.00 58.38 390 PRO A CA 1
ATOM 3061 C C . PRO A 1 390 ? 15.622 -16.376 -6.330 1.00 58.38 390 PRO A C 1
ATOM 3063 O O . PRO A 1 390 ? 14.606 -15.717 -6.553 1.00 58.38 390 PRO A O 1
ATOM 3066 N N . ARG A 1 391 ? 15.799 -17.062 -5.203 1.00 65.94 391 ARG A N 1
ATOM 3067 C CA . ARG A 1 391 ? 14.797 -17.215 -4.138 1.00 65.94 391 ARG A CA 1
ATOM 3068 C C . ARG A 1 391 ? 14.438 -15.900 -3.426 1.00 65.94 391 ARG A C 1
ATOM 3070 O O . ARG A 1 391 ? 13.547 -15.902 -2.589 1.00 65.94 391 ARG A O 1
ATOM 3077 N N . GLU A 1 392 ? 15.132 -14.811 -3.747 1.00 70.31 392 GLU A N 1
ATOM 3078 C CA . GLU A 1 392 ? 15.111 -13.529 -3.033 1.00 70.31 392 GLU A CA 1
ATOM 3079 C C . GLU A 1 392 ? 14.070 -12.527 -3.562 1.00 70.31 392 GLU A C 1
ATOM 3081 O O . GLU A 1 392 ? 13.846 -11.499 -2.929 1.00 70.31 392 GLU A O 1
ATOM 3086 N N . MET A 1 393 ? 13.425 -12.789 -4.706 1.00 84.00 393 MET A N 1
ATOM 3087 C CA . MET A 1 393 ? 12.386 -11.889 -5.221 1.00 84.00 393 MET A CA 1
ATOM 3088 C C . MET A 1 393 ? 11.115 -11.973 -4.368 1.00 84.00 393 MET A C 1
ATOM 3090 O O . MET A 1 393 ? 10.608 -13.066 -4.104 1.00 84.00 393 MET A O 1
ATOM 3094 N N . ASP A 1 394 ? 10.560 -10.816 -3.998 1.00 87.81 394 ASP A N 1
ATOM 3095 C CA . ASP A 1 394 ? 9.294 -10.751 -3.272 1.00 87.81 394 ASP A CA 1
ATOM 3096 C C . ASP A 1 394 ? 8.173 -11.393 -4.103 1.00 87.81 394 ASP A C 1
ATOM 3098 O O . ASP A 1 394 ? 7.906 -11.029 -5.253 1.00 87.81 394 ASP A O 1
ATOM 3102 N N . ARG A 1 395 ? 7.478 -12.347 -3.482 1.00 90.12 395 ARG A N 1
ATOM 3103 C CA . ARG A 1 395 ? 6.309 -13.022 -4.040 1.00 90.12 395 ARG A CA 1
ATOM 3104 C C . ARG A 1 395 ? 5.253 -12.031 -4.528 1.00 90.12 395 ARG A C 1
ATOM 3106 O O . ARG A 1 395 ? 4.641 -12.290 -5.559 1.00 90.12 395 ARG A O 1
ATOM 3113 N N . LYS A 1 396 ? 5.056 -10.899 -3.842 1.00 92.06 396 LYS A N 1
ATOM 3114 C CA . LYS A 1 396 ? 4.091 -9.870 -4.258 1.00 92.06 396 LYS A CA 1
ATOM 3115 C C . LYS A 1 396 ? 4.409 -9.332 -5.657 1.00 92.06 396 LYS A C 1
ATOM 3117 O O . LYS A 1 396 ? 3.498 -9.210 -6.467 1.00 92.06 396 LYS A O 1
ATOM 3122 N N . ILE A 1 397 ? 5.686 -9.103 -5.968 1.00 93.56 397 ILE A N 1
ATOM 3123 C CA . ILE A 1 397 ? 6.131 -8.621 -7.285 1.00 93.56 397 ILE A CA 1
ATOM 3124 C C . ILE A 1 397 ? 5.863 -9.681 -8.361 1.00 93.56 397 ILE A C 1
ATOM 3126 O O . ILE A 1 397 ? 5.433 -9.352 -9.464 1.00 93.56 397 ILE A O 1
ATOM 3130 N N . LEU A 1 398 ? 6.059 -10.965 -8.043 1.00 92.69 398 LEU A N 1
ATOM 3131 C CA . LEU A 1 398 ? 5.741 -12.068 -8.960 1.00 92.69 398 LEU A CA 1
ATOM 3132 C C . LEU A 1 398 ? 4.234 -12.173 -9.234 1.00 92.69 398 LEU A C 1
ATOM 3134 O O . LEU A 1 398 ? 3.830 -12.397 -10.374 1.00 92.69 398 LEU A O 1
ATOM 3138 N N . VAL A 1 399 ? 3.408 -11.984 -8.202 1.00 94.50 399 VAL A N 1
ATOM 3139 C CA . VAL A 1 399 ? 1.944 -11.937 -8.326 1.00 94.50 399 VAL A CA 1
ATOM 3140 C C . VAL A 1 399 ? 1.512 -10.740 -9.170 1.00 94.50 399 VAL A C 1
ATOM 3142 O O . VAL A 1 399 ? 0.771 -10.922 -10.133 1.00 94.50 399 VAL A O 1
ATOM 3145 N N . ASP A 1 400 ? 2.017 -9.538 -8.876 1.00 95.31 400 ASP A N 1
ATOM 3146 C CA . ASP A 1 400 ? 1.736 -8.330 -9.660 1.00 95.31 400 ASP A CA 1
ATOM 3147 C C . ASP A 1 400 ? 2.184 -8.503 -11.126 1.00 95.31 400 ASP A C 1
ATOM 3149 O O . ASP A 1 400 ? 1.458 -8.108 -12.040 1.00 95.31 400 ASP A O 1
ATOM 3153 N N . CYS A 1 401 ? 3.320 -9.166 -11.376 1.00 94.12 401 CYS A N 1
ATOM 3154 C CA . CYS A 1 401 ? 3.782 -9.518 -12.721 1.00 94.12 401 CYS A CA 1
ATOM 3155 C C . CYS A 1 401 ? 2.780 -10.432 -13.441 1.00 94.12 401 CYS A C 1
ATOM 3157 O O . CYS A 1 401 ? 2.323 -10.090 -14.531 1.00 94.12 401 CYS A O 1
ATOM 3159 N N . PHE A 1 402 ? 2.385 -11.551 -12.824 1.00 93.75 402 PHE A N 1
ATOM 3160 C CA . PHE A 1 402 ? 1.426 -12.490 -13.414 1.00 93.75 402 PHE A CA 1
ATOM 3161 C C . PHE A 1 402 ? 0.093 -11.804 -13.737 1.00 93.75 402 PHE A C 1
ATOM 3163 O O . PHE A 1 402 ? -0.416 -11.927 -14.851 1.00 93.75 402 PHE A O 1
ATOM 3170 N N . VAL A 1 403 ? -0.468 -11.059 -12.776 1.00 94.50 403 VAL A N 1
ATOM 3171 C CA . VAL A 1 403 ? -1.739 -10.338 -12.950 1.00 94.50 403 VAL A CA 1
ATOM 3172 C C . VAL A 1 403 ? -1.629 -9.312 -14.079 1.00 94.50 403 VAL A C 1
ATOM 3174 O O . VAL A 1 403 ? -2.551 -9.191 -14.887 1.00 94.50 403 VAL A O 1
ATOM 3177 N N . SER A 1 404 ? -0.500 -8.606 -14.176 1.00 94.31 404 SER A N 1
ATOM 3178 C CA . SER A 1 404 ? -0.267 -7.626 -15.241 1.00 94.31 404 SER A CA 1
ATOM 3179 C C . SER A 1 404 ? -0.205 -8.286 -16.614 1.00 94.31 404 SER A C 1
ATOM 3181 O O . SER A 1 404 ? -0.901 -7.855 -17.528 1.00 94.31 404 SER A O 1
ATOM 3183 N N . LEU A 1 405 ? 0.551 -9.378 -16.751 1.00 91.88 405 LEU A N 1
ATOM 3184 C CA . LEU A 1 405 ? 0.632 -10.141 -17.999 1.00 91.88 405 LEU A CA 1
ATOM 3185 C C . LEU A 1 405 ? -0.736 -10.697 -18.410 1.00 91.88 405 LEU A C 1
ATOM 3187 O O . LEU A 1 405 ? -1.124 -10.557 -19.566 1.00 91.88 405 LEU A O 1
ATOM 3191 N N . PHE A 1 406 ? -1.498 -11.249 -17.458 1.00 92.00 406 PHE A N 1
ATOM 3192 C CA . PHE A 1 406 ? -2.865 -11.714 -17.702 1.00 92.00 406 PHE A CA 1
ATOM 3193 C C . PHE A 1 406 ? -3.745 -10.599 -18.276 1.00 92.00 406 PHE A C 1
ATOM 3195 O O . PHE A 1 406 ? -4.469 -10.828 -19.241 1.00 92.00 406 PHE A O 1
ATOM 3202 N N . ARG A 1 407 ? -3.672 -9.391 -17.700 1.00 92.06 407 ARG A N 1
ATOM 3203 C CA . ARG A 1 407 ? -4.501 -8.243 -18.096 1.00 92.06 407 ARG A CA 1
ATOM 3204 C C . ARG A 1 407 ? -4.084 -7.596 -19.413 1.00 92.06 407 ARG A C 1
ATOM 3206 O O . ARG A 1 407 ? -4.958 -7.110 -20.120 1.00 92.06 407 ARG A O 1
ATOM 3213 N N . LEU A 1 408 ? -2.787 -7.566 -19.720 1.00 89.75 408 LEU A N 1
ATOM 3214 C CA . LEU A 1 408 ? -2.255 -6.936 -20.933 1.00 89.75 408 LEU A CA 1
ATOM 3215 C C . LEU A 1 408 ? -2.355 -7.847 -22.154 1.00 89.75 408 LEU A C 1
ATOM 3217 O O . LEU A 1 408 ? -2.801 -7.423 -23.216 1.00 89.75 408 LEU A O 1
ATOM 3221 N N . LYS A 1 409 ? -1.901 -9.094 -22.014 1.00 81.25 409 LYS A N 1
ATOM 3222 C CA . LYS A 1 409 ? -1.835 -10.069 -23.101 1.00 81.25 409 LYS A CA 1
ATOM 3223 C C . LYS A 1 409 ? -1.826 -11.465 -22.495 1.00 81.25 409 LYS A C 1
ATOM 3225 O O . LYS A 1 409 ? -0.765 -12.034 -22.237 1.00 81.25 409 LYS A O 1
ATOM 3230 N N . PHE A 1 410 ? -3.018 -12.007 -22.246 1.00 79.06 410 PHE A N 1
ATOM 3231 C CA . PHE A 1 410 ? -3.124 -13.364 -21.730 1.00 79.06 410 PHE A CA 1
ATOM 3232 C C . PHE A 1 410 ? -2.459 -14.356 -22.687 1.00 79.06 410 PHE A C 1
ATOM 3234 O O . PHE A 1 410 ? -2.805 -14.442 -23.865 1.00 79.06 410 PHE A O 1
ATOM 3241 N N . ASP A 1 411 ? -1.528 -15.125 -22.136 1.00 76.44 411 ASP A N 1
ATOM 3242 C CA . ASP A 1 411 ? -0.792 -16.168 -22.826 1.00 76.44 411 ASP A CA 1
ATOM 3243 C C . ASP A 1 411 ? -0.934 -17.479 -22.044 1.00 76.44 411 ASP A C 1
ATOM 3245 O O . ASP A 1 411 ? -0.578 -17.572 -20.863 1.00 76.44 411 ASP A O 1
ATOM 3249 N N . ASN A 1 412 ? -1.456 -18.506 -22.720 1.00 79.62 412 ASN A N 1
ATOM 3250 C CA . ASN A 1 412 ? -1.635 -19.835 -22.147 1.00 79.62 412 ASN A CA 1
ATOM 3251 C C . ASN A 1 412 ? -0.306 -20.457 -21.703 1.00 79.62 412 ASN A C 1
ATOM 3253 O O . ASN A 1 412 ? -0.303 -21.241 -20.753 1.00 79.62 412 ASN A O 1
ATOM 3257 N N . ASP A 1 413 ? 0.811 -20.124 -22.349 1.00 80.38 413 ASP A N 1
ATOM 3258 C CA . ASP A 1 413 ? 2.109 -20.705 -22.011 1.00 80.38 413 ASP A CA 1
ATOM 3259 C C . ASP A 1 413 ? 2.582 -20.253 -20.634 1.00 80.38 413 ASP A C 1
ATOM 3261 O O . ASP A 1 413 ? 3.071 -21.059 -19.846 1.00 80.38 413 ASP A O 1
ATOM 3265 N N . MET A 1 414 ? 2.340 -18.993 -20.282 1.00 80.56 414 MET A N 1
ATOM 3266 C CA . MET A 1 414 ? 2.669 -18.462 -18.962 1.00 80.56 414 MET A CA 1
ATOM 3267 C C . MET A 1 414 ? 1.874 -19.176 -17.857 1.00 80.56 414 MET A C 1
ATOM 3269 O O . MET A 1 414 ? 2.445 -19.604 -16.852 1.00 80.56 414 MET A O 1
ATOM 3273 N N . PHE A 1 415 ? 0.580 -19.421 -18.091 1.00 84.50 415 PHE A N 1
ATOM 3274 C CA . PHE A 1 415 ? -0.246 -20.225 -17.189 1.00 84.50 415 PHE A CA 1
ATOM 3275 C C . PHE A 1 415 ? 0.300 -21.652 -17.037 1.00 84.50 415 PHE A C 1
ATOM 3277 O O . PHE A 1 415 ? 0.426 -22.150 -15.918 1.00 84.50 415 PHE A O 1
ATOM 3284 N N . ARG A 1 416 ? 0.668 -22.305 -18.150 1.00 85.94 416 ARG A N 1
ATOM 3285 C CA . ARG A 1 416 ? 1.258 -23.654 -18.135 1.00 85.94 416 ARG A CA 1
ATOM 3286 C C . ARG A 1 416 ? 2.530 -23.714 -17.312 1.00 85.94 416 ARG A C 1
ATOM 3288 O O . ARG A 1 416 ? 2.649 -24.610 -16.487 1.00 85.94 416 ARG A O 1
ATOM 3295 N N . ILE A 1 417 ? 3.451 -22.779 -17.538 1.00 84.50 417 ILE A N 1
ATOM 3296 C CA . ILE A 1 417 ? 4.759 -22.749 -16.879 1.00 84.50 417 ILE A CA 1
ATOM 3297 C C . ILE A 1 417 ? 4.589 -22.703 -15.363 1.00 84.50 417 ILE A C 1
ATOM 3299 O O . ILE A 1 417 ? 5.228 -23.481 -14.657 1.00 84.50 417 ILE A O 1
ATOM 3303 N N . CYS A 1 418 ? 3.701 -21.841 -14.859 1.00 85.56 418 CYS A N 1
ATOM 3304 C CA . CYS A 1 418 ? 3.447 -21.736 -13.424 1.00 85.56 418 CYS A CA 1
ATOM 3305 C C . CYS A 1 418 ? 2.760 -22.989 -12.865 1.00 85.56 418 CYS A C 1
ATOM 3307 O O . CYS A 1 418 ? 3.128 -23.464 -11.792 1.00 85.56 418 CYS A O 1
ATOM 3309 N N . LEU A 1 419 ? 1.791 -23.538 -13.601 1.00 86.62 419 LEU A N 1
ATOM 3310 C CA . LEU A 1 419 ? 1.011 -24.704 -13.192 1.00 86.62 419 LEU A CA 1
ATOM 3311 C C . LEU A 1 419 ? 1.864 -25.978 -13.106 1.00 86.62 419 LEU A C 1
ATOM 3313 O O . LEU A 1 419 ? 1.802 -26.699 -12.114 1.00 86.62 419 LEU A O 1
ATOM 3317 N N . SER A 1 420 ? 2.687 -26.242 -14.126 1.00 85.50 420 SER A N 1
ATOM 3318 C CA . SER A 1 420 ? 3.565 -27.417 -14.189 1.00 85.50 420 SER A CA 1
ATOM 3319 C C . SER A 1 420 ? 4.929 -27.194 -13.534 1.00 85.50 420 SER A C 1
ATOM 3321 O O . SER A 1 420 ? 5.817 -28.034 -13.673 1.00 85.50 420 SER A O 1
ATOM 3323 N N . SER A 1 421 ? 5.139 -26.055 -12.870 1.00 83.00 421 SER A N 1
ATOM 3324 C CA . SER A 1 421 ? 6.420 -25.753 -12.241 1.00 83.00 421 SER A CA 1
ATOM 3325 C C . SER A 1 421 ? 6.698 -26.709 -11.085 1.00 83.00 421 SER A C 1
ATOM 3327 O O . SER A 1 421 ? 5.843 -26.926 -10.231 1.00 83.00 421 SER A O 1
ATOM 3329 N N . SER A 1 422 ? 7.933 -27.200 -10.990 1.00 79.69 422 SER A N 1
ATOM 3330 C CA . SER A 1 422 ? 8.423 -27.877 -9.784 1.00 79.69 422 SER A CA 1
ATOM 3331 C C . SER A 1 422 ? 8.684 -26.907 -8.623 1.00 79.69 422 SER A C 1
ATOM 3333 O O . SER A 1 422 ? 8.939 -27.339 -7.501 1.00 79.69 422 SER A O 1
ATOM 3335 N N . GLN A 1 423 ? 8.631 -25.593 -8.868 1.00 81.31 423 GLN A N 1
ATOM 3336 C CA . GLN A 1 423 ? 8.866 -24.570 -7.855 1.00 81.31 423 GLN A CA 1
ATOM 3337 C C . GLN A 1 423 ? 7.545 -24.169 -7.187 1.00 81.31 423 GLN A C 1
ATOM 3339 O O . GLN A 1 423 ? 6.743 -23.443 -7.776 1.00 81.31 423 GLN A O 1
ATOM 3344 N N . THR A 1 424 ? 7.356 -24.553 -5.920 1.00 83.56 424 THR A N 1
ATOM 3345 C CA . THR A 1 424 ? 6.145 -24.254 -5.127 1.00 83.56 424 THR A CA 1
ATOM 3346 C C . THR A 1 424 ? 5.778 -22.769 -5.129 1.00 83.56 424 THR A C 1
ATOM 3348 O O . THR A 1 424 ? 4.603 -22.417 -5.167 1.00 83.56 424 THR A O 1
ATOM 3351 N N . VAL A 1 425 ? 6.773 -21.874 -5.153 1.00 85.69 425 VAL A N 1
ATOM 3352 C CA . VAL A 1 425 ? 6.540 -20.422 -5.205 1.00 85.69 425 VAL A CA 1
ATOM 3353 C C . VAL A 1 425 ? 5.742 -20.018 -6.451 1.00 85.69 425 VAL A C 1
ATOM 3355 O O . VAL A 1 425 ? 4.887 -19.151 -6.341 1.00 85.69 425 VAL A O 1
ATOM 3358 N N . LEU A 1 426 ? 5.949 -20.643 -7.617 1.00 86.56 426 LEU A N 1
ATOM 3359 C CA . LEU A 1 426 ? 5.165 -20.325 -8.824 1.00 86.56 426 LEU A CA 1
ATOM 3360 C C . LEU A 1 426 ? 3.734 -20.814 -8.754 1.00 86.56 426 LEU A C 1
ATOM 3362 O O . LEU A 1 426 ? 2.832 -20.124 -9.218 1.00 86.56 426 LEU A O 1
ATOM 3366 N N . GLN A 1 427 ? 3.535 -21.984 -8.161 1.00 87.62 427 GLN A N 1
ATOM 3367 C CA . GLN A 1 427 ? 2.202 -22.518 -7.938 1.00 87.62 427 GLN A CA 1
ATOM 3368 C C . GLN A 1 427 ? 1.432 -21.615 -6.960 1.00 87.62 427 GLN A C 1
ATOM 3370 O O . GLN A 1 427 ? 0.275 -21.291 -7.209 1.00 87.62 427 GLN A O 1
ATOM 3375 N N . LEU A 1 428 ? 2.093 -21.109 -5.911 1.00 88.38 428 LEU A N 1
ATOM 3376 C CA . LEU A 1 428 ? 1.515 -20.115 -4.998 1.00 88.38 428 LEU A CA 1
ATOM 3377 C C . LEU A 1 428 ? 1.227 -18.777 -5.690 1.00 88.38 428 LEU A C 1
ATOM 3379 O O . LEU A 1 428 ? 0.143 -18.233 -5.512 1.00 88.38 428 LEU A O 1
ATOM 3383 N N . VAL A 1 429 ? 2.164 -18.266 -6.497 1.00 90.88 429 VAL A N 1
ATOM 3384 C CA . VAL A 1 429 ? 1.972 -17.039 -7.291 1.00 90.88 429 VAL A CA 1
ATOM 3385 C C . VAL A 1 429 ? 0.764 -17.178 -8.212 1.00 90.88 429 VAL A C 1
ATOM 3387 O O . VAL A 1 429 ? -0.048 -16.261 -8.277 1.00 90.88 429 VAL A O 1
ATOM 3390 N N . LEU A 1 430 ? 0.616 -18.326 -8.880 1.00 91.12 430 LEU A N 1
ATOM 3391 C CA . LEU A 1 430 ? -0.539 -18.621 -9.721 1.00 91.12 430 LEU A CA 1
ATOM 3392 C C . LEU A 1 430 ? -1.836 -18.546 -8.909 1.00 91.12 430 LEU A C 1
ATOM 3394 O O . LEU A 1 430 ? -2.740 -17.804 -9.277 1.00 91.12 430 LEU A O 1
ATOM 3398 N N . VAL A 1 431 ? -1.925 -19.263 -7.787 1.00 90.88 431 VAL A N 1
ATOM 3399 C CA . VAL A 1 431 ? -3.141 -19.285 -6.955 1.00 90.88 431 VAL A CA 1
ATOM 3400 C C . VAL A 1 431 ? -3.482 -17.894 -6.409 1.00 90.88 431 VAL A C 1
ATOM 3402 O O . VAL A 1 431 ? -4.636 -17.472 -6.491 1.00 90.88 431 VAL A O 1
ATOM 3405 N N . GLU A 1 432 ? -2.497 -17.148 -5.904 1.00 92.50 432 GLU A N 1
ATOM 3406 C CA . GLU A 1 432 ? -2.707 -15.787 -5.393 1.00 92.50 432 GLU A CA 1
ATOM 3407 C C . GLU A 1 432 ? -3.130 -14.815 -6.501 1.00 92.50 432 GLU A C 1
ATOM 3409 O O . GLU A 1 432 ? -4.076 -14.047 -6.315 1.00 92.50 432 GLU A O 1
ATOM 3414 N N . ALA A 1 433 ? -2.497 -14.877 -7.675 1.00 93.81 433 ALA A N 1
ATOM 3415 C CA . ALA A 1 433 ? -2.860 -14.045 -8.818 1.00 93.81 433 ALA A CA 1
ATOM 3416 C C . ALA A 1 433 ? -4.291 -14.322 -9.296 1.00 93.81 433 ALA A C 1
ATOM 3418 O O . ALA A 1 433 ? -5.048 -13.383 -9.543 1.00 93.81 433 ALA A O 1
ATOM 3419 N N . LEU A 1 434 ? -4.693 -15.594 -9.380 1.00 92.62 434 LEU A N 1
ATOM 3420 C CA . LEU A 1 434 ? -6.059 -15.977 -9.744 1.00 92.62 434 LEU A CA 1
ATOM 3421 C C . LEU A 1 434 ? -7.082 -15.510 -8.707 1.00 92.62 434 LEU A C 1
ATOM 3423 O O . LEU A 1 434 ? -8.141 -15.007 -9.081 1.00 92.62 434 LEU A O 1
ATOM 3427 N N . CYS A 1 435 ? -6.748 -15.607 -7.418 1.00 92.19 435 CYS A N 1
ATOM 3428 C CA . CYS A 1 435 ? -7.576 -15.063 -6.348 1.00 92.19 435 CYS A CA 1
ATOM 3429 C C . CYS A 1 435 ? -7.792 -13.553 -6.540 1.00 92.19 435 CYS A C 1
ATOM 3431 O O . CYS A 1 435 ? -8.938 -13.101 -6.555 1.00 92.19 435 CYS A O 1
ATOM 3433 N N . ILE A 1 436 ? -6.731 -12.782 -6.807 1.00 93.56 436 ILE A N 1
ATOM 3434 C CA . ILE A 1 436 ? -6.828 -11.339 -7.092 1.00 93.56 436 ILE A CA 1
ATOM 3435 C C . ILE A 1 436 ? -7.684 -11.072 -8.336 1.00 93.56 436 ILE A C 1
ATOM 3437 O O . ILE A 1 436 ? -8.590 -10.245 -8.281 1.00 93.56 436 ILE A O 1
ATOM 3441 N N . ILE A 1 437 ? -7.441 -11.779 -9.444 1.00 93.31 437 ILE A N 1
ATOM 3442 C CA . ILE A 1 437 ? -8.207 -11.618 -10.692 1.00 93.31 437 ILE A CA 1
ATOM 3443 C C . ILE A 1 437 ? -9.701 -11.903 -10.468 1.00 93.31 437 ILE A C 1
ATOM 3445 O O . ILE A 1 437 ? -10.539 -11.222 -11.055 1.00 93.31 437 ILE A O 1
ATOM 3449 N N . SER A 1 438 ? -10.032 -12.880 -9.618 1.00 91.94 438 SER A N 1
ATOM 3450 C CA . SER A 1 438 ? -11.418 -13.270 -9.326 1.00 91.94 438 SER A CA 1
ATOM 3451 C C . SER A 1 438 ? -12.144 -12.347 -8.341 1.00 91.94 438 SER A C 1
ATOM 3453 O O . SER A 1 438 ? -13.356 -12.188 -8.447 1.00 91.94 438 SER A O 1
ATOM 3455 N N . THR A 1 439 ? -11.427 -11.747 -7.386 1.00 91.75 439 THR A N 1
ATOM 3456 C CA . THR A 1 439 ? -12.031 -11.003 -6.263 1.00 91.75 439 THR A CA 1
ATOM 3457 C C . THR A 1 439 ? -11.949 -9.489 -6.416 1.00 91.75 439 THR A C 1
ATOM 3459 O O . THR A 1 439 ? -12.770 -8.772 -5.843 1.00 91.75 439 THR A O 1
ATOM 3462 N N . GLN A 1 440 ? -10.977 -8.976 -7.172 1.00 89.88 440 GLN A N 1
ATOM 3463 C CA . GLN A 1 440 ? -10.828 -7.539 -7.371 1.00 89.88 440 GLN A CA 1
ATOM 3464 C C . GLN A 1 440 ? -11.960 -6.994 -8.261 1.00 89.88 440 GLN A C 1
ATOM 3466 O O . GLN A 1 440 ? -12.262 -7.596 -9.295 1.00 89.88 440 GLN A O 1
ATOM 3471 N N . PRO A 1 441 ? -12.544 -5.820 -7.935 1.00 89.38 441 PRO A N 1
ATOM 3472 C CA . PRO A 1 441 ? -13.463 -5.130 -8.833 1.00 89.38 441 PRO A CA 1
ATOM 3473 C C . PRO A 1 441 ? -12.836 -4.939 -10.219 1.00 89.38 441 PRO A C 1
ATOM 3475 O O . PRO A 1 441 ? -11.767 -4.342 -10.359 1.00 89.38 441 PRO A O 1
ATOM 3478 N N . ARG A 1 442 ? -13.487 -5.491 -11.246 1.00 90.12 442 ARG A N 1
ATOM 3479 C CA . ARG A 1 442 ? -12.926 -5.577 -12.598 1.00 90.12 442 ARG A CA 1
ATOM 3480 C C . ARG A 1 442 ? -13.202 -4.301 -13.393 1.00 90.12 442 ARG A C 1
ATOM 3482 O O . ARG A 1 442 ? -14.358 -3.909 -13.545 1.00 90.12 442 ARG A O 1
ATOM 3489 N N . LEU A 1 443 ? -12.161 -3.712 -13.986 1.00 90.81 443 LEU A N 1
ATOM 3490 C CA . LEU A 1 443 ? -12.328 -2.684 -15.019 1.00 90.81 443 LEU A CA 1
ATOM 3491 C C . LEU A 1 443 ? -12.926 -3.304 -16.283 1.00 90.81 443 LEU A C 1
ATOM 3493 O O . LEU A 1 443 ? -12.607 -4.437 -16.638 1.00 90.81 443 LEU A O 1
ATOM 3497 N N . HIS A 1 444 ? -13.795 -2.579 -16.986 1.00 90.62 444 HIS A N 1
ATOM 3498 C CA . HIS A 1 444 ? -14.583 -3.178 -18.069 1.00 90.62 444 HIS A CA 1
ATOM 3499 C C . HIS A 1 444 ? -13.725 -3.768 -19.203 1.00 90.62 444 HIS A C 1
ATOM 3501 O O . HIS A 1 444 ? -14.146 -4.754 -19.810 1.00 90.62 444 HIS A O 1
ATOM 3507 N N . TRP A 1 445 ? -12.524 -3.223 -19.433 1.00 90.50 445 TRP A N 1
ATOM 3508 C CA . TRP A 1 445 ? -11.554 -3.676 -20.437 1.00 90.50 445 TRP A CA 1
ATOM 3509 C C . TRP A 1 445 ? -10.634 -4.812 -19.975 1.00 90.50 445 TRP A C 1
ATOM 3511 O O . TRP A 1 445 ? -9.949 -5.402 -20.804 1.00 90.50 445 TRP A O 1
ATOM 3521 N N . TRP A 1 446 ? -10.595 -5.149 -18.681 1.00 92.56 446 TRP A N 1
ATOM 3522 C CA . TRP A 1 446 ? -9.781 -6.276 -18.226 1.00 92.56 446 TRP A CA 1
ATOM 3523 C C . TRP A 1 446 ? -10.365 -7.609 -18.702 1.00 92.56 446 TRP A C 1
ATOM 3525 O O . TRP A 1 446 ? -11.588 -7.792 -18.634 1.00 92.56 446 TRP A O 1
ATOM 3535 N N . PRO A 1 447 ? -9.517 -8.568 -19.112 1.00 90.75 447 PRO A N 1
ATOM 3536 C CA . PRO A 1 447 ? -9.967 -9.893 -19.508 1.00 90.75 447 PRO A CA 1
ATOM 3537 C C . PRO A 1 447 ? -10.700 -10.608 -18.370 1.00 90.75 447 PRO A C 1
ATOM 3539 O O . PRO A 1 447 ? -10.451 -10.378 -17.183 1.00 90.75 447 PRO A O 1
ATOM 3542 N N . LYS A 1 448 ? -11.633 -11.485 -18.746 1.00 89.00 448 LYS A N 1
ATOM 3543 C CA . LYS A 1 448 ? -12.373 -12.328 -17.803 1.00 89.00 448 LYS A CA 1
ATOM 3544 C C . LYS A 1 448 ? -11.533 -13.534 -17.400 1.00 89.00 448 LYS A C 1
ATOM 3546 O O . LYS A 1 448 ? -10.783 -14.068 -18.214 1.00 89.00 448 LYS A O 1
ATOM 3551 N N . ILE A 1 449 ? -11.730 -14.019 -16.176 1.00 88.75 449 ILE A N 1
ATOM 3552 C CA . ILE A 1 449 ? -11.058 -15.229 -15.681 1.00 88.75 449 ILE A CA 1
ATOM 3553 C C . ILE A 1 449 ? -11.392 -16.480 -16.513 1.00 88.75 449 ILE A C 1
ATOM 3555 O O . ILE A 1 449 ? -10.597 -17.416 -16.560 1.00 88.75 449 ILE A O 1
ATOM 3559 N N . ASP A 1 450 ? -12.508 -16.453 -17.250 1.00 88.31 450 ASP A N 1
ATOM 3560 C CA . ASP A 1 450 ? -12.971 -17.530 -18.131 1.00 88.31 450 ASP A CA 1
ATOM 3561 C C . ASP A 1 450 ? -11.917 -17.981 -19.159 1.00 88.31 450 ASP A C 1
ATOM 3563 O O . ASP A 1 450 ? -11.943 -19.122 -19.618 1.00 88.31 450 ASP A O 1
ATOM 3567 N N . MET A 1 451 ? -10.934 -17.127 -19.476 1.00 85.75 451 MET A N 1
ATOM 3568 C CA . MET A 1 451 ? -9.804 -17.468 -20.352 1.00 85.75 451 MET A CA 1
ATOM 3569 C C . MET A 1 451 ? -8.977 -18.670 -19.857 1.00 85.75 451 MET A C 1
ATOM 3571 O O . MET A 1 451 ? -8.274 -19.299 -20.645 1.00 85.75 451 MET A O 1
ATOM 3575 N N . ILE A 1 452 ? -9.078 -19.014 -18.570 1.00 85.38 452 ILE A N 1
ATOM 3576 C CA . ILE A 1 452 ? -8.361 -20.127 -17.928 1.00 85.38 452 ILE A CA 1
ATOM 3577 C C . ILE A 1 452 ? -9.186 -21.426 -17.915 1.00 85.38 452 ILE A C 1
ATOM 3579 O O . ILE A 1 452 ? -8.658 -22.497 -17.606 1.00 85.38 452 ILE A O 1
ATOM 3583 N N . MET A 1 453 ? -10.471 -21.380 -18.284 1.00 82.50 453 MET A N 1
ATOM 3584 C CA . MET A 1 453 ? -11.387 -22.520 -18.134 1.00 82.50 453 MET A CA 1
ATOM 3585 C C . MET A 1 453 ? -10.925 -23.780 -18.868 1.00 82.50 453 MET A C 1
ATOM 3587 O O . MET A 1 453 ? -11.131 -24.884 -18.361 1.00 82.50 453 MET A O 1
ATOM 3591 N N . SER A 1 454 ? -10.211 -23.619 -19.985 1.00 83.38 454 SER A N 1
ATOM 3592 C CA . SER A 1 454 ? -9.605 -24.712 -20.759 1.00 83.38 454 SER A CA 1
ATOM 3593 C C . SER A 1 454 ? -8.601 -25.563 -19.970 1.00 83.38 454 SER A C 1
ATOM 3595 O O . SER A 1 454 ? -8.286 -26.677 -20.382 1.00 83.38 454 SER A O 1
ATOM 3597 N N . ARG A 1 455 ? -8.093 -25.066 -18.834 1.00 83.38 455 ARG A N 1
ATOM 3598 C CA . ARG A 1 455 ? -7.146 -25.765 -17.948 1.00 83.38 455 ARG A CA 1
ATOM 3599 C C . ARG A 1 455 ? -7.643 -25.877 -16.509 1.00 83.38 455 ARG A C 1
ATOM 3601 O O . ARG A 1 455 ? -6.859 -26.182 -15.609 1.00 83.38 455 ARG A O 1
ATOM 3608 N N . SER A 1 456 ? -8.936 -25.650 -16.283 1.00 86.38 456 SER A N 1
ATOM 3609 C CA . SER A 1 456 ? -9.529 -25.689 -14.943 1.00 86.38 456 SER A CA 1
ATOM 3610 C C . SER A 1 456 ? -9.320 -27.035 -14.239 1.00 86.38 456 SER A C 1
ATOM 3612 O O . SER A 1 456 ? -9.043 -27.051 -13.044 1.00 86.38 456 SER A O 1
ATOM 3614 N N . ASP A 1 457 ? -9.336 -28.153 -14.968 1.00 89.06 457 ASP A N 1
ATOM 3615 C CA . ASP A 1 457 ? -9.101 -29.484 -14.390 1.00 89.06 457 ASP A CA 1
ATOM 3616 C C . ASP A 1 457 ? -7.670 -29.672 -13.886 1.00 89.06 457 ASP A C 1
ATOM 3618 O O . ASP A 1 457 ? -7.459 -30.231 -12.813 1.00 89.06 457 ASP A O 1
ATOM 3622 N N . GLN A 1 458 ? -6.680 -29.137 -14.605 1.00 89.50 458 GLN A N 1
ATOM 3623 C CA . GLN A 1 458 ? -5.279 -29.173 -14.172 1.00 89.50 458 GLN A CA 1
ATOM 3624 C C . GLN A 1 458 ? -5.069 -28.315 -12.916 1.00 89.50 458 GLN A C 1
ATOM 3626 O O . GLN A 1 458 ? -4.339 -28.708 -12.008 1.00 89.50 458 GLN A O 1
ATOM 3631 N N . LEU A 1 459 ? -5.745 -27.164 -12.836 1.00 89.19 459 LEU A N 1
ATOM 3632 C CA . LEU A 1 459 ? -5.733 -26.320 -11.642 1.00 89.19 459 LEU A CA 1
ATOM 3633 C C . LEU A 1 459 ? -6.401 -27.014 -10.447 1.00 89.19 459 LEU A C 1
ATOM 3635 O O . LEU A 1 459 ? -5.844 -27.003 -9.351 1.00 89.19 459 LEU A O 1
ATOM 3639 N N . ARG A 1 460 ? -7.559 -27.658 -10.654 1.00 90.81 460 ARG A N 1
ATOM 3640 C CA . ARG A 1 460 ? -8.229 -28.462 -9.618 1.00 90.81 460 ARG A CA 1
ATOM 3641 C C . ARG A 1 460 ? -7.330 -29.593 -9.132 1.00 90.81 460 ARG A C 1
ATOM 3643 O O . ARG A 1 460 ? -7.185 -29.750 -7.928 1.00 90.81 460 ARG A O 1
ATOM 3650 N N . ALA A 1 461 ? -6.694 -30.329 -10.043 1.00 90.75 461 ALA A N 1
ATOM 3651 C CA . ALA A 1 461 ? -5.775 -31.409 -9.694 1.00 90.75 461 ALA A CA 1
ATOM 3652 C C . ALA A 1 461 ? -4.598 -30.908 -8.842 1.00 90.75 461 ALA A C 1
ATOM 3654 O O . ALA A 1 461 ? -4.267 -31.525 -7.832 1.00 90.75 461 ALA A O 1
ATOM 3655 N N . LEU A 1 462 ? -4.011 -29.757 -9.194 1.00 90.00 462 LEU A N 1
ATOM 3656 C CA . LEU A 1 462 ? -2.961 -29.130 -8.389 1.00 90.00 462 LEU A CA 1
ATOM 3657 C C . LEU A 1 462 ? -3.458 -28.814 -6.974 1.00 90.00 462 LEU A C 1
ATOM 3659 O O . LEU A 1 462 ? -2.813 -29.212 -6.006 1.00 90.00 462 LEU A O 1
ATOM 3663 N N . LEU A 1 463 ? -4.608 -28.149 -6.840 1.00 88.75 463 LEU A N 1
ATOM 3664 C CA . LEU A 1 463 ? -5.172 -27.787 -5.536 1.00 88.75 463 LEU A CA 1
ATOM 3665 C C . LEU A 1 463 ? -5.518 -29.021 -4.692 1.00 88.75 463 LEU A C 1
ATOM 3667 O O . LEU A 1 463 ? -5.172 -29.057 -3.514 1.00 88.75 463 LEU A O 1
ATOM 3671 N N . MET A 1 464 ? -6.129 -30.044 -5.294 1.00 89.12 464 MET A N 1
ATOM 3672 C CA . MET A 1 464 ? -6.434 -31.309 -4.618 1.00 89.12 464 MET A CA 1
ATOM 3673 C C . MET A 1 464 ? -5.161 -31.996 -4.121 1.00 89.12 464 MET A C 1
ATOM 3675 O O . MET A 1 464 ? -5.098 -32.366 -2.955 1.00 89.12 464 MET A O 1
ATOM 3679 N N . SER A 1 465 ? -4.108 -32.054 -4.945 1.00 86.88 465 SER A N 1
ATOM 3680 C CA . SER A 1 465 ? -2.827 -32.646 -4.537 1.00 86.88 465 SER A CA 1
ATOM 3681 C C . SER A 1 465 ? -2.163 -31.903 -3.369 1.00 86.88 465 SER A C 1
ATOM 3683 O O . SER A 1 465 ? -1.449 -32.504 -2.568 1.00 86.88 465 SER A O 1
ATOM 3685 N N . VAL A 1 466 ? -2.376 -30.585 -3.257 1.00 82.50 466 VAL A N 1
ATOM 3686 C CA . VAL A 1 466 ? -1.888 -29.789 -2.122 1.00 82.50 466 VAL A CA 1
ATOM 3687 C C . VAL A 1 466 ? -2.717 -30.080 -0.875 1.00 82.50 466 VAL A C 1
ATOM 3689 O O . VAL A 1 466 ? -2.140 -30.256 0.193 1.00 82.50 466 VAL A O 1
ATOM 3692 N N . ILE A 1 467 ? -4.045 -30.162 -1.005 1.00 83.75 467 ILE A N 1
ATOM 3693 C CA . ILE A 1 467 ? -4.942 -30.514 0.104 1.00 83.75 467 ILE A CA 1
ATOM 3694 C C . ILE A 1 467 ? -4.584 -31.895 0.661 1.00 83.75 467 ILE A C 1
ATOM 3696 O O . ILE A 1 467 ? -4.418 -32.023 1.869 1.00 83.75 467 ILE A O 1
ATOM 3700 N N . GLU A 1 468 ? -4.404 -32.897 -0.200 1.00 86.50 468 GLU A N 1
ATOM 3701 C CA . GLU A 1 468 ? -4.003 -34.255 0.196 1.00 86.50 468 GLU A CA 1
ATOM 3702 C C . GLU A 1 468 ? -2.691 -34.244 0.986 1.00 86.50 468 GLU A C 1
ATOM 3704 O O . GLU A 1 468 ? -2.647 -34.756 2.100 1.00 86.50 468 GLU A O 1
ATOM 3709 N N . LYS A 1 469 ? -1.658 -33.553 0.487 1.00 81.56 469 LYS A N 1
ATOM 3710 C CA . LYS A 1 469 ? -0.374 -33.423 1.196 1.00 81.56 469 LYS A CA 1
ATOM 3711 C C . LYS A 1 469 ? -0.507 -32.755 2.562 1.00 81.56 469 LYS A C 1
ATOM 3713 O O . LYS A 1 469 ? 0.144 -33.193 3.502 1.00 81.56 469 LYS A O 1
ATOM 3718 N N . VAL A 1 470 ? -1.322 -31.703 2.679 1.00 77.94 470 VAL A N 1
ATOM 3719 C CA . VAL A 1 470 ? -1.557 -31.019 3.963 1.00 77.94 470 VAL A CA 1
ATOM 3720 C C . VAL A 1 470 ? -2.240 -31.962 4.955 1.00 77.94 470 VAL A C 1
ATOM 3722 O O . VAL A 1 470 ? -1.809 -32.049 6.103 1.00 77.94 470 VAL A O 1
ATOM 3725 N N . LEU A 1 471 ? -3.255 -32.705 4.502 1.00 79.88 471 LEU A N 1
ATOM 3726 C CA . LEU A 1 471 ? -3.974 -33.690 5.316 1.00 79.88 471 LEU A CA 1
ATOM 3727 C C . LEU A 1 471 ? -3.093 -34.882 5.724 1.00 79.88 471 LEU A C 1
ATOM 3729 O O . LEU A 1 471 ? -3.288 -35.439 6.800 1.00 79.88 471 LEU A O 1
ATOM 3733 N N . GLU A 1 472 ? -2.122 -35.271 4.896 1.00 76.31 472 GLU A N 1
ATOM 3734 C CA . GLU A 1 472 ? -1.140 -36.312 5.224 1.00 76.31 472 GLU A CA 1
ATOM 3735 C C . GLU A 1 472 ? -0.086 -35.835 6.239 1.00 76.31 472 GLU A C 1
ATOM 3737 O O . GLU A 1 472 ? 0.355 -36.620 7.078 1.00 76.31 472 GLU A O 1
ATOM 3742 N N . THR A 1 473 ? 0.323 -34.561 6.187 1.00 70.69 473 THR A N 1
ATOM 3743 C CA . THR A 1 473 ? 1.311 -33.990 7.122 1.00 70.69 473 THR A CA 1
ATOM 3744 C C . THR A 1 473 ? 0.743 -33.632 8.495 1.00 70.69 473 THR A C 1
ATOM 3746 O O . THR A 1 473 ? 1.497 -33.637 9.465 1.00 70.69 473 THR A O 1
ATOM 3749 N N . ASP A 1 474 ? -0.564 -33.377 8.589 1.00 49.34 474 ASP A N 1
ATOM 3750 C CA . ASP A 1 474 ? -1.295 -33.198 9.846 1.00 49.34 474 ASP A CA 1
ATOM 3751 C C . ASP A 1 474 ? -2.270 -34.374 10.037 1.00 49.34 474 ASP A C 1
ATOM 3753 O O . ASP A 1 474 ? -3.456 -34.247 9.707 1.00 49.34 474 ASP A O 1
ATOM 3757 N N . PRO A 1 475 ? -1.834 -35.533 10.580 1.00 46.97 475 PRO A N 1
ATOM 3758 C CA . PRO A 1 475 ? -2.783 -36.542 11.015 1.00 46.97 475 PRO A CA 1
ATOM 3759 C C . PRO A 1 475 ? -3.647 -35.895 12.093 1.00 46.97 475 PRO A C 1
ATOM 3761 O O . PRO A 1 475 ? -3.170 -35.559 13.177 1.00 46.97 475 PRO A O 1
ATOM 3764 N N . ILE A 1 476 ? -4.913 -35.663 11.756 1.00 46.34 476 ILE A N 1
ATOM 3765 C CA . ILE A 1 476 ? -5.927 -35.068 12.619 1.00 46.34 476 ILE A CA 1
ATOM 3766 C C . ILE A 1 476 ? -5.900 -35.806 13.965 1.00 46.34 476 ILE A C 1
ATOM 3768 O O . ILE A 1 476 ? -6.461 -36.893 14.110 1.00 46.34 476 ILE A O 1
ATOM 3772 N N . ASN A 1 477 ? -5.249 -35.216 14.969 1.00 36.84 477 ASN A N 1
ATOM 3773 C CA . ASN A 1 477 ? -5.411 -35.624 16.354 1.00 36.84 477 ASN A CA 1
ATOM 3774 C C . ASN A 1 477 ? -6.846 -35.262 16.729 1.00 36.84 477 ASN A C 1
ATOM 3776 O O . ASN A 1 477 ? -7.147 -34.111 17.049 1.00 36.84 477 ASN A O 1
ATOM 3780 N N . ALA A 1 478 ? -7.729 -36.260 16.696 1.00 37.78 478 ALA A N 1
ATOM 3781 C CA . ALA A 1 478 ? -9.152 -36.172 17.024 1.00 37.78 478 ALA A CA 1
ATOM 3782 C C . ALA A 1 478 ? -9.456 -35.727 18.480 1.00 37.78 478 ALA A C 1
ATOM 3784 O O . ALA A 1 478 ? -10.588 -35.842 18.939 1.00 37.78 478 ALA A O 1
ATOM 3785 N N . SER A 1 479 ? -8.468 -35.213 19.217 1.00 34.12 479 SER A N 1
ATOM 3786 C CA . SER A 1 479 ? -8.577 -34.707 20.588 1.00 34.12 479 SER A CA 1
ATOM 3787 C C . SER A 1 479 ? -8.322 -33.200 20.735 1.00 34.12 479 SER A C 1
ATOM 3789 O O . SER A 1 479 ? -8.509 -32.672 21.829 1.00 34.12 479 SER A O 1
ATOM 3791 N N . SER A 1 480 ? -7.960 -32.476 19.668 1.00 35.56 480 SER A N 1
ATOM 3792 C CA . SER A 1 480 ? -7.955 -31.006 19.682 1.00 35.56 480 SER A CA 1
ATOM 3793 C C . SER A 1 480 ? -9.098 -30.488 18.812 1.00 35.56 480 SER A C 1
ATOM 3795 O O . SER A 1 480 ? -9.223 -30.879 17.657 1.00 35.56 480 SER A O 1
ATOM 3797 N N . GLY A 1 481 ? -9.963 -29.635 19.365 1.00 34.19 481 GLY A N 1
ATOM 3798 C CA . GLY A 1 481 ? -11.162 -29.090 18.709 1.00 34.19 481 GLY A CA 1
ATOM 3799 C C . GLY A 1 481 ? -10.903 -28.144 17.527 1.00 34.19 481 GLY A C 1
ATOM 3800 O O . GLY A 1 481 ? -11.696 -27.235 17.291 1.00 34.19 481 GLY A O 1
ATOM 3801 N N . HIS A 1 482 ? -9.812 -28.330 16.786 1.00 36.69 482 HIS A N 1
ATOM 3802 C CA . HIS A 1 482 ? -9.629 -27.739 15.472 1.00 36.69 482 HIS A CA 1
ATOM 3803 C C . HIS A 1 482 ? -10.371 -28.597 14.446 1.00 36.69 482 HIS A C 1
ATOM 3805 O O . HIS A 1 482 ? -9.870 -29.614 13.983 1.00 36.69 482 HIS A O 1
ATOM 3811 N N . LEU A 1 483 ? -11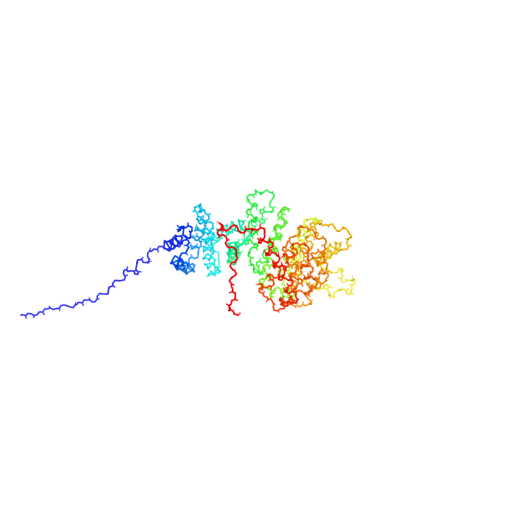.577 -28.174 14.079 1.00 29.77 483 LEU A N 1
ATOM 3812 C CA . LEU A 1 483 ? -12.153 -28.506 12.778 1.00 29.77 483 LEU A CA 1
ATOM 3813 C C . LEU A 1 483 ? -11.550 -27.534 11.752 1.00 29.77 483 LEU A C 1
ATOM 3815 O O . LEU A 1 483 ? -11.849 -26.338 11.830 1.00 29.77 483 LEU A O 1
ATOM 3819 N N . PRO A 1 484 ? -10.729 -27.981 10.786 1.00 35.84 484 PRO A N 1
ATOM 3820 C CA . PRO A 1 484 ? -10.446 -27.191 9.606 1.00 35.84 484 PRO A CA 1
ATOM 3821 C C . PRO A 1 484 ? -11.554 -27.432 8.569 1.00 35.84 484 PRO A C 1
ATOM 3823 O O . PRO A 1 484 ? -11.953 -28.564 8.315 1.00 35.84 484 PRO A O 1
ATOM 3826 N N . LEU A 1 485 ? -12.019 -26.344 7.951 1.00 34.75 485 LEU A N 1
ATOM 3827 C CA . LEU A 1 485 ? -12.858 -26.323 6.746 1.00 34.75 485 LEU A CA 1
ATOM 3828 C C . LEU A 1 485 ? -14.250 -26.967 6.888 1.00 34.75 485 LEU A C 1
ATOM 3830 O O . LEU A 1 485 ? -14.530 -28.043 6.364 1.00 34.75 485 LEU A O 1
ATOM 3834 N N . SER A 1 486 ? -15.201 -26.217 7.455 1.00 26.20 486 SER A N 1
ATOM 3835 C CA . SER A 1 486 ? -16.592 -26.382 7.032 1.00 26.20 486 SER A CA 1
ATOM 3836 C C . SER A 1 486 ? -16.725 -25.846 5.605 1.00 26.20 486 SER A C 1
ATOM 3838 O O . SER A 1 486 ? -16.888 -24.646 5.385 1.00 26.20 486 SER A O 1
ATOM 3840 N N . VAL A 1 487 ? -16.646 -26.747 4.629 1.00 29.27 487 VAL A N 1
ATOM 3841 C CA . VAL A 1 487 ? -17.227 -26.543 3.302 1.00 29.27 487 VAL A CA 1
ATOM 3842 C C . VAL A 1 487 ? -18.736 -26.405 3.506 1.00 29.27 487 VAL A C 1
ATOM 3844 O O . VAL A 1 487 ? -19.473 -27.390 3.543 1.00 29.27 487 VAL A O 1
ATOM 3847 N N . SER A 1 488 ? -19.209 -25.177 3.703 1.00 26.33 488 SER A N 1
ATOM 3848 C CA . SER A 1 488 ? -20.619 -24.854 3.526 1.00 26.33 488 SER A CA 1
ATOM 3849 C C . SER A 1 488 ? -20.936 -25.084 2.054 1.00 26.33 488 SER A C 1
ATOM 3851 O O . SER A 1 488 ? -20.476 -24.355 1.177 1.00 26.33 488 SER A O 1
ATOM 3853 N N . ARG A 1 489 ? -21.674 -26.166 1.796 1.00 26.38 489 ARG A N 1
ATOM 3854 C CA . ARG A 1 489 ? -22.278 -26.473 0.502 1.00 26.38 489 ARG A CA 1
ATOM 3855 C C . ARG A 1 489 ? -22.970 -25.217 -0.023 1.00 26.38 489 ARG A C 1
ATOM 3857 O O . ARG A 1 489 ? -23.926 -24.742 0.581 1.00 26.38 489 ARG A O 1
ATOM 3864 N N . VAL A 1 490 ? -22.467 -24.700 -1.137 1.00 28.30 490 VAL A N 1
ATOM 3865 C CA . VAL A 1 490 ? -23.185 -23.750 -1.982 1.00 28.30 490 VAL A CA 1
ATOM 3866 C C . VAL A 1 490 ? -24.247 -24.563 -2.713 1.00 28.30 490 VAL A C 1
ATOM 3868 O O . VAL A 1 490 ? -23.988 -25.181 -3.742 1.00 28.30 490 VAL A O 1
ATOM 3871 N N . SER A 1 491 ? -25.420 -24.639 -2.105 1.00 27.27 491 SER A N 1
ATOM 3872 C CA . SER A 1 491 ? -26.681 -24.803 -2.813 1.00 27.27 491 SER A CA 1
ATOM 3873 C C . SER A 1 491 ? -27.426 -23.485 -2.634 1.00 27.27 491 SER A C 1
ATOM 3875 O O . SER A 1 491 ? -27.551 -23.026 -1.500 1.00 27.27 491 SER A O 1
ATOM 3877 N N . ASP A 1 492 ? -27.865 -22.924 -3.760 1.00 28.03 492 ASP A N 1
ATOM 3878 C CA . ASP A 1 492 ? -28.659 -21.699 -3.937 1.00 28.03 492 ASP A CA 1
ATOM 3879 C C . ASP A 1 492 ? -27.848 -20.408 -4.176 1.00 28.03 492 ASP A C 1
ATOM 3881 O O . ASP A 1 492 ? -27.562 -19.641 -3.257 1.00 28.03 492 ASP A O 1
ATOM 3885 N N . ILE A 1 493 ? -27.455 -20.193 -5.442 1.00 29.03 493 ILE A N 1
ATOM 3886 C CA . ILE A 1 493 ? -27.906 -19.122 -6.370 1.00 29.03 493 ILE A CA 1
ATOM 3887 C C . ILE A 1 493 ? -27.338 -19.416 -7.764 1.00 29.03 493 ILE A C 1
ATOM 3889 O O . ILE A 1 493 ? -26.122 -19.701 -7.859 1.00 29.03 493 ILE A O 1
#

Solvent-accessible surface area (backbone atoms only — not comparable to full-atom values): 28061 Å² total; per-residue (Å²): 133,89,85,88,85,83,90,81,80,90,75,84,89,71,76,65,74,75,58,60,70,76,71,63,58,74,67,60,60,51,50,53,51,51,48,56,45,52,56,64,27,32,59,65,61,76,47,82,84,47,75,65,56,46,52,53,45,52,50,43,47,54,51,50,42,62,47,18,70,81,40,41,56,61,46,52,50,50,50,52,51,49,48,53,52,57,73,66,58,85,90,51,55,71,66,30,45,52,49,36,51,43,54,51,47,49,51,50,38,51,33,56,66,69,52,74,70,66,95,67,92,52,68,68,51,52,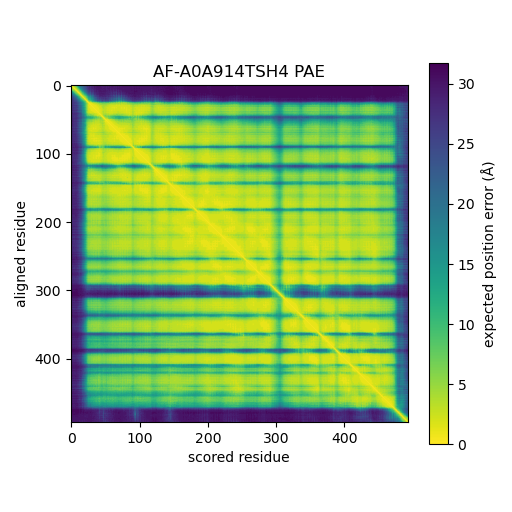53,39,51,50,55,52,50,56,56,32,48,56,48,47,71,78,34,95,72,56,71,61,30,52,46,34,43,51,38,44,21,51,51,34,60,55,38,48,67,61,51,50,59,49,49,52,53,24,42,50,43,46,40,45,89,87,58,58,69,68,57,43,53,53,22,53,52,49,43,55,54,52,34,48,23,57,54,54,73,71,51,49,41,52,52,43,43,52,48,44,74,44,53,74,50,39,78,92,50,42,57,61,55,37,52,25,52,42,38,29,53,47,39,30,42,74,73,34,37,68,60,51,40,47,40,73,76,50,74,54,66,69,54,30,52,37,33,53,53,38,42,55,71,45,65,49,91,51,62,71,66,26,30,61,35,36,39,41,44,40,50,35,42,71,72,36,44,70,63,56,58,60,52,74,81,38,74,90,40,88,72,48,70,77,76,57,56,69,68,41,52,52,52,50,54,50,51,53,50,38,48,50,51,51,45,50,48,69,72,40,95,76,60,77,90,45,72,56,53,54,26,34,50,47,14,53,34,51,46,38,39,53,42,57,52,43,92,63,76,87,41,60,59,42,62,56,32,69,74,38,49,67,44,50,47,41,49,74,71,69,46,95,63,68,92,79,65,59,62,66,56,50,19,47,36,52,45,23,43,47,46,72,59,68,52,72,63,63,55,48,49,28,69,75,40,90,48,65,67,39,42,50,31,49,54,52,26,50,51,48,68,74,69,49,89,75,57,91,85,48,67,64,76,70,80,49,57,92,48,43,67,62,53,49,51,53,53,49,56,51,50,51,52,52,52,67,75,50,70,78,61,92,84,54,95,76,78,80,76,85,78,73,77,87,74,91,134

pLDDT: mean 83.45, std 18.29, range [26.2, 98.25]

Sequence (493 aa):
MQSVLPSGSNRPISSSISSQFQKQKPVEWISSLIQRYQDQLPTNTGKPIDRETRQLLNTSHTCIINVSKHHLHLVVLALVRVLKGVNSSRWTSEVALSQSRLIVLETLLECLNEAEPTSGRNVERECCMKNVLEEMWILISCTRSGPIRNKAIAIVARVGALHSGLMLSRLERALQALKAEECDEEQNDLALAHLNIMSNVMFTSEYIVKIITLTNQLWPVRKEHLETVCNMLQSILWKWIEGNPTQFSTLQHTSNSQISEVCDALFLAMNTNELRRRAICWPVQMMLIAISPVGLCSLESQQDSESGLINLPAIVVAKKQFLDAIVTVVQTYVTNARPIWSGQVQYACHAAVNLCKCATFVTLSDFFIFNVVQSLIEHVKSVLLTGFRPREMDRKILVDCFVSLFRLKFDNDMFRICLSSSQTVLQLVLVEALCIISTQPRLHWWPKIDMIMSRSDQLRALLMSVIEKVLETDPINASSGHLPLSVSRVSDI

Radius of gyration: 28.95 Å; Cα contacts (8 Å, |Δi|>4): 485; chains: 1; bounding box: 106×63×92 Å

Mean predicted aligned error: 10.09 Å

Nearest PDB structures (foldseek):
  7pgp-assembly1_N  TM=7.899E-01  e=1.985E-15  Homo sapiens
  7r04-assembly1_B  TM=7.901E-01  e=5.938E-13  Homo sapiens
  7z8v-assembly1_D  TM=2.898E-01  e=2.414E-03  Homo sapiens
  1u6g-assembly1_C  TM=2.995E-01  e=3.222E-02  Homo sapiens
  8rcn-assembly1_B  TM=1.946E-01  e=3.253E-01  Homo sapiens

Secondary structure (DSSP, 8-state):
-----PPPP------TTTTTGGGS-HHHHHHHHHHHHHHTSHHHH-S---HHHHHHHHHHHHHHHHHHHHHHHHHHHHHHHHHHHHHT-SSS-HHHHHHHHHHHHHHHHHHHHTPPPPSS--HHHHHHHHHHHHHHHHHHHH-SSSHHHHHHHHHHHHHHHH-HHHHHHHHHHHHHHHH-SS--HHHHHHHHHHHHHHHTPPPPHHHHHHHHHHHHHTPPPPGGGHHHHHHHHHHHHHHHHHH-HHHHHHHTTS--HHHHHHHHHHHHHH--S-HHHHHHHHHHHHHHHHH--TTTHHHHTTTT-TTTGGGS-HHHHHHHHHHHHHHHHHHHHHH-SSPPP-HHHHHHHHHHHHHHHHHHT---TTSHHHHHHHHHHHHHHIIIIIS---TTS-HHHHHHHHHHHHHHS--HHHHHHHHT-S-HHHHHHHHHHHHHHHHSPPPTTSPPGGGGGGGHHHHHHHHHHHHHHHHHHS---TTS-------------

Foldseek 3Di:
DDDDDDDDDDDDPDPPVVVVVVPDDLLPVLLVLLVQLLCLACLNVVDDQDPVSVVSNVVSLVVLLVSLLPVVLSSLLSLLVSLVVLVPRDPHDPVSSVRRLLSSLVSNLSSLVSDDQDDDDDVSSLVSLVSLLVSLLVQCVVDPDDDSVVSSLSSLQSSCVSCVVSLLVLQLQLLVQQADPDHDPVSVVSSLSSLVSLLSYADDPVSLLSNLQSCLVSPDGDQVCLLSNLSSNLSRLVSPCLVCLPVLQVCLPDPDPSLLVSLLSSLVSLCDPPLVSNLSNLQVNLSSCSNNVPQALVVVVQPPDPVSVVPRDPSSVSNVVSLVVLLCLLQCQLPDPDRDDDSSSLSSLSNLLSLLLSVLSYDDCSGPSNVSNVSCLVSSLCALQPDPHDPPHDLVSSLSSVLSCQFPPDDVVSVVSLLPPPDVSSVVSSVVNLVCLVPPDDDPSGDHPCVCVVCVVSNVVSVVVVVVVVCVVDVPPVPDPDDPDPPPDPDDD